Protein AF-B4QNE1-F1 (afdb_monomer)

Sequence (586 aa):
MIHVGENSWNLRIFITDLALEKTMRVRGDQHIGGIMLQLVDPENPKDWSDHALWWPARNVWLTRTKLTLDQCGVQADSLLHFTPMHKILRVQLPDLRYLDCRVDYSVKTFSAVVNLCKQLDIRYPEELSLCKPLEAEHLKRNFAQVPHQKRVPIAEPDGTTYLQPAADTNSFVPISTSFHGEGGSTGSLDKPSAPGSFFCAPLSPHNHRARSPVRSASPFPGTWKQSQLGYATYDSSSSSLGDFQENLASSPPTPCADVRALQLRPKSLVEKARLNVGWLDSSLSIMEQGIREYDTLCLRFKYFTFFDLNPKCDQVRINQLYEQAKWSVLNEELDCTEEESLMFAALQFQVNHHVDHTPQGAAVDSGIETSSQENDNEDEIDSALKELQITLEGPDYGGDSRNITRIPELSDYLRYLKPQRFTLRGYKRYYFTYRDLHLHLFKNAEESRRVAPVISINLRGCEVTPDVNLSQGKYAIRLEVSPDGGHGTNSEVWVRCENEQQYAKWMAACRLAAKGRSLADSSYESEVDSILSLLQMQRPAHGVHVNIDPRAVREAVDYLSPKIVRTLVPTRQSSGSSKHMPTFGS

InterPro domains:
  IPR001849 Pleckstrin homology domain [PF00169] (412-513)
  IPR001849 Pleckstrin homology domain [PS50003] (407-515)
  IPR001849 Pleckstrin homology domain [SM00233] (408-517)
  IPR011993 PH-like domain superfamily [G3DSA:2.30.29.30] (408-549)
  IPR014352 FERM/acyl-CoA-binding protein superfamily [G3DSA:1.20.80.10] (306-385)
  IPR019748 FERM central domain [PF00373] (310-375)
  IPR019748 FERM central domain [cd14473] (318-351)
  IPR019749 Band 4.1 domain [SM00295] (83-432)
  IPR035963 FERM superfamily, second domain [SSF47031] (300-353)
  IPR037837 Kindlin/fermitin, PH domain [cd01237] (408-536)
  IPR037843 Kindlin/fermitin [PTHR16160] (4-567)
  IPR040790 Kindlin-2, N-terminal [PF18124] (4-87)

pLDDT: mean 72.51, std 23.7, range [23.67, 98.0]

Secondary structure (DSSP, 8-state):
--------EEEEEEEGGGTEEEEEEE-TT-BHHHHHHHHS-SSS----TTEEEEEGGGTEE---TTSBHHHHT--TT-EEEEEESEEEEEEEPTTS-EEEEEEESSSBHHHHHHHHHHHTT-S-GGGEEEEPPPPHHHHHS-GGGSS-----EEEETTEEEEPPPPP-SS----GGGSS--S------------S---------------------------------------------S-S----TTSPPPPPPHHHHHHS----SHHHHHHGGGGB--TTSBTGGGT--TT-EEEEEE------S--TTT-HHHHHHHHHHHHHHHHTTSS---HHHHHHHHHHHHHHHHHHHHS-TTSSS--------TTSHHHHHHHHHHHHHHHHHS---S-S----TT-----EEEEEEE---TT-----EEEEEEEETTEEEEESSTTGGGTS--SEEEE-TT-EEEEEEEGGGTEEEEEEEEPPTTS-S--EEEEEEESSHHHHHHHHHHHHHHHTT--TTSTHHHHHHHHHHHHHHHTS--TT------TTT-TTGGGGS-HHHHHHHS-----------------

Foldseek 3Di:
DDPPPDQWAWAWEQEVVVRDIDIDIDHQQDFQLNVVVVVQDPVDDDDLVQKFKAFQQVLATPPPRGDGNVNVPHDRVTYIYTYGQWFWEWEQFLLRDTFGDGFGQRDFQLVRQVVVCLQLLAPPSVQKGKFADDAPVLLVDPPVPPPPPPQPFDDDPVDTDGRDQQQQQQDFDFPVPPPDPDDDDPDDPDDDDDDDDRDTHGDDPDPDPDDDDDDDDDDDDDDDDDDDDDDDDDDDDPPPRPDCPPPLLARDPQDDPVVVVRDAANDDPSSLVSVRSGTDDSGHGNSSNVDDHHRYIYMDRDHPDDPPDDVLRRSNVVNSNLSNVLSCQQSNSDDDDLVVLLVQLVVVVVRVVCVVPPPPPPPDDPPDDDDDPDPPPPVVVVLVVVVVVVVPPDDDDDDDPDDPPDFDKDKDWWWKDFDDPPDDDDTDIFIWIDDQLKTFTHNDPVCVVPHGGPDIARLAQWDWDFDDDPSNQWGKIWTFGDDDPNDDHTTIMMITDRHQLSSLLVSLQSVCSNVVHHCPDSCNVVSSVVSSVVVVVPDPPPDDPPPDDPVVCPPSVSSGHPVSVCVVDPPPDPPPPPDDDDDDDD

Mean predicted aligned error: 19.67 Å

Structure (mmCIF, N/CA/C/O backbone):
data_AF-B4QNE1-F1
#
_entry.id   AF-B4QNE1-F1
#
loop_
_atom_site.group_PDB
_atom_site.id
_atom_site.type_symbol
_atom_site.label_atom_id
_atom_site.label_alt_id
_atom_site.label_comp_id
_atom_site.label_asym_id
_atom_site.label_entity_id
_atom_site.label_seq_id
_atom_site.pdbx_PDB_ins_code
_atom_site.Cartn_x
_atom_site.Cartn_y
_atom_site.Cartn_z
_atom_site.occupancy
_atom_site.B_iso_or_equiv
_atom_site.auth_seq_id
_atom_site.auth_comp_id
_atom_site.auth_asym_id
_atom_site.auth_atom_id
_atom_site.pdbx_PDB_model_num
ATOM 1 N N . MET A 1 1 ? 45.102 -9.334 -44.166 1.00 38.34 1 MET A N 1
ATOM 2 C CA . MET A 1 1 ? 44.090 -8.392 -43.648 1.00 38.34 1 MET A CA 1
ATOM 3 C C . MET A 1 1 ? 42.829 -9.211 -43.425 1.00 38.34 1 MET A C 1
ATOM 5 O O . MET A 1 1 ? 42.147 -9.538 -44.384 1.00 38.34 1 MET A O 1
ATOM 9 N N . ILE A 1 2 ? 42.635 -9.721 -42.210 1.00 38.84 2 ILE A N 1
ATOM 10 C CA . ILE A 1 2 ? 41.481 -10.568 -41.885 1.00 38.84 2 ILE A CA 1
ATOM 11 C C . ILE A 1 2 ? 40.348 -9.592 -41.576 1.00 38.84 2 ILE A C 1
ATOM 13 O O . ILE A 1 2 ? 40.481 -8.798 -40.646 1.00 38.84 2 ILE A O 1
ATOM 17 N N . HIS A 1 3 ? 39.290 -9.590 -42.386 1.00 41.56 3 HIS A N 1
ATOM 18 C CA . HIS A 1 3 ? 38.054 -8.890 -42.052 1.00 41.56 3 HIS A CA 1
ATOM 19 C C . HIS A 1 3 ? 37.525 -9.492 -40.746 1.00 41.56 3 HIS A C 1
ATOM 21 O O . HIS A 1 3 ? 36.959 -10.583 -40.743 1.00 41.56 3 HIS A O 1
ATOM 27 N N . VAL A 1 4 ? 37.768 -8.808 -39.628 1.00 48.28 4 VAL A N 1
ATOM 28 C CA . VAL A 1 4 ? 37.086 -9.077 -38.363 1.00 48.28 4 VAL A CA 1
ATOM 29 C C . VAL A 1 4 ? 35.625 -8.741 -38.629 1.00 48.28 4 VAL A C 1
ATOM 31 O O . VAL A 1 4 ? 35.285 -7.575 -38.824 1.00 48.28 4 VAL A O 1
ATOM 34 N N . GLY A 1 5 ? 34.800 -9.779 -38.771 1.00 53.47 5 GLY A N 1
ATOM 35 C CA . GLY A 1 5 ? 33.364 -9.635 -38.971 1.00 53.47 5 GLY A CA 1
ATOM 36 C C . GLY A 1 5 ? 32.776 -8.729 -37.894 1.00 53.47 5 GLY A C 1
ATOM 37 O O . GLY A 1 5 ? 33.233 -8.732 -36.754 1.00 53.47 5 GLY A O 1
ATOM 38 N N . GLU A 1 6 ? 31.798 -7.913 -38.273 1.00 64.75 6 GLU A N 1
ATOM 39 C CA . GLU A 1 6 ? 31.102 -7.012 -37.359 1.00 64.75 6 GLU A CA 1
ATOM 40 C C . GLU A 1 6 ? 30.640 -7.794 -36.116 1.00 64.75 6 GLU A C 1
ATOM 42 O O . GLU A 1 6 ? 29.765 -8.651 -36.247 1.00 64.75 6 GLU A O 1
ATOM 47 N N . ASN A 1 7 ? 31.224 -7.510 -34.937 1.00 79.19 7 ASN A N 1
ATOM 48 C CA . ASN A 1 7 ? 30.908 -8.111 -33.624 1.00 79.19 7 ASN A CA 1
ATOM 49 C C . ASN A 1 7 ? 29.468 -7.781 -33.191 1.00 79.19 7 ASN A C 1
ATOM 51 O O . ASN A 1 7 ? 29.216 -7.040 -32.242 1.00 79.19 7 ASN A O 1
ATOM 55 N N . SER A 1 8 ? 28.513 -8.297 -33.945 1.00 88.69 8 SER A N 1
ATOM 56 C CA . SER A 1 8 ? 27.094 -8.024 -33.843 1.00 88.69 8 SER A CA 1
ATOM 57 C C . SER A 1 8 ? 26.333 -9.335 -33.894 1.00 88.69 8 SER A C 1
ATOM 59 O O . SER A 1 8 ? 26.725 -10.266 -34.595 1.00 88.69 8 SER A O 1
ATOM 61 N N . TRP A 1 9 ? 25.255 -9.406 -33.134 1.00 92.88 9 TRP A N 1
ATOM 62 C CA . TRP A 1 9 ? 24.451 -10.607 -32.969 1.00 92.88 9 TRP A CA 1
ATOM 63 C C . TRP A 1 9 ? 22.979 -10.223 -32.816 1.00 92.88 9 TRP A C 1
ATOM 65 O O . TRP A 1 9 ? 22.653 -9.058 -32.592 1.00 92.88 9 TRP A O 1
ATOM 75 N N . ASN A 1 10 ? 22.084 -11.190 -32.997 1.00 92.62 10 ASN A N 1
ATOM 76 C CA . ASN A 1 10 ? 20.645 -10.957 -32.947 1.00 92.62 10 ASN A CA 1
ATOM 77 C C . ASN A 1 10 ? 20.128 -11.155 -31.521 1.00 92.62 10 ASN A C 1
ATOM 79 O O . ASN A 1 10 ? 20.225 -12.254 -30.983 1.00 92.62 10 ASN A O 1
ATOM 83 N N . LEU A 1 11 ? 19.585 -10.098 -30.922 1.00 93.81 11 LEU A N 1
ATOM 84 C CA . LEU A 1 11 ? 18.930 -10.136 -29.619 1.00 93.81 11 LEU A CA 1
ATOM 85 C C . LEU A 1 11 ? 17.426 -10.318 -29.808 1.00 93.81 11 LEU A C 1
ATOM 87 O O . LEU A 1 11 ? 16.805 -9.568 -30.567 1.00 93.81 11 LEU A O 1
ATOM 91 N N . ARG A 1 12 ? 16.855 -11.291 -29.092 1.00 93.12 12 ARG A N 1
ATOM 92 C CA . ARG A 1 12 ? 15.412 -11.552 -29.060 1.00 93.12 12 ARG A CA 1
ATOM 93 C C . ARG A 1 12 ? 14.780 -10.816 -27.886 1.00 93.12 12 ARG A C 1
ATOM 95 O O . ARG A 1 12 ? 15.215 -10.970 -26.741 1.00 93.12 12 ARG A O 1
ATOM 102 N N . ILE A 1 13 ? 13.764 -10.007 -28.173 1.00 93.19 13 ILE A N 1
ATOM 103 C CA . ILE A 1 13 ? 13.037 -9.228 -27.172 1.00 93.19 13 ILE A CA 1
ATOM 104 C C . ILE A 1 13 ? 11.539 -9.460 -27.337 1.00 93.19 13 ILE A C 1
ATOM 106 O O . ILE A 1 13 ? 10.964 -9.131 -28.370 1.00 93.19 13 ILE A O 1
ATOM 110 N N . PHE A 1 14 ? 10.899 -9.982 -26.298 1.00 91.75 14 PHE A N 1
ATOM 111 C CA . PHE A 1 14 ? 9.458 -10.190 -26.244 1.00 91.75 14 PHE A CA 1
ATOM 112 C C . PHE A 1 14 ? 8.759 -8.992 -25.589 1.00 91.75 14 PHE A C 1
ATOM 114 O O . PHE A 1 14 ? 8.982 -8.693 -24.416 1.00 91.75 14 PHE A O 1
ATOM 121 N N . ILE A 1 15 ? 7.911 -8.291 -26.336 1.00 90.69 15 ILE A N 1
ATOM 122 C CA . ILE A 1 15 ? 7.117 -7.158 -25.856 1.00 90.69 15 ILE A CA 1
ATOM 123 C C . ILE A 1 15 ? 5.806 -7.699 -25.293 1.00 90.69 15 ILE A C 1
ATOM 125 O O . ILE A 1 15 ? 4.895 -8.056 -26.040 1.00 90.69 15 ILE A O 1
ATOM 129 N N . THR A 1 16 ? 5.713 -7.741 -23.964 1.00 87.56 16 THR A N 1
ATOM 130 C CA . THR A 1 16 ? 4.615 -8.428 -23.261 1.00 87.56 16 THR A CA 1
ATOM 131 C C . THR A 1 16 ? 3.227 -7.869 -23.593 1.00 87.56 16 THR A C 1
ATOM 133 O O . THR A 1 16 ? 2.344 -8.647 -23.933 1.00 87.56 16 THR A O 1
ATOM 136 N N . ASP A 1 17 ? 3.043 -6.545 -23.601 1.00 83.94 17 ASP A N 1
ATOM 137 C CA . ASP A 1 17 ? 1.739 -5.916 -23.881 1.00 83.94 17 ASP A CA 1
ATOM 138 C C . ASP A 1 17 ? 1.218 -6.150 -25.301 1.00 83.94 17 ASP A C 1
ATOM 140 O O . ASP A 1 17 ? 0.018 -6.060 -25.544 1.00 83.94 17 ASP A O 1
ATOM 144 N N . LEU A 1 18 ? 2.129 -6.345 -26.256 1.00 85.06 18 LEU A N 1
ATOM 145 C CA . LEU A 1 18 ? 1.793 -6.543 -27.667 1.00 85.06 18 LEU A CA 1
ATOM 146 C C . LEU A 1 18 ? 1.800 -8.025 -28.050 1.00 85.06 18 LEU A C 1
ATOM 148 O O . LEU A 1 18 ? 1.500 -8.345 -29.196 1.00 85.06 18 LEU A O 1
ATOM 152 N N . ALA A 1 19 ? 2.184 -8.907 -27.118 1.00 86.06 19 ALA A N 1
ATOM 153 C CA . ALA A 1 19 ? 2.456 -10.320 -27.368 1.00 86.06 19 ALA A CA 1
ATOM 154 C C . ALA A 1 19 ? 3.325 -10.543 -28.625 1.00 86.06 19 ALA A C 1
ATOM 156 O O . ALA A 1 19 ? 3.084 -11.457 -29.411 1.00 86.06 19 ALA A O 1
ATOM 157 N N . LEU A 1 20 ? 4.326 -9.676 -28.823 1.00 87.50 20 LEU A N 1
ATOM 158 C CA . LEU A 1 20 ? 5.136 -9.615 -30.040 1.00 87.50 20 LEU A CA 1
ATOM 159 C C . LEU A 1 20 ? 6.609 -9.851 -29.721 1.00 87.50 20 LEU A C 1
ATOM 161 O O . LEU A 1 20 ? 7.179 -9.179 -28.864 1.00 87.50 20 LEU A O 1
ATOM 165 N N . GLU A 1 21 ? 7.254 -10.741 -30.469 1.00 88.44 21 GLU A N 1
ATOM 166 C CA . GLU A 1 21 ? 8.705 -10.896 -30.437 1.00 88.44 21 GLU A CA 1
ATOM 167 C C . GLU A 1 21 ? 9.367 -10.028 -31.515 1.00 88.44 21 GLU A C 1
ATOM 169 O O . GLU A 1 21 ? 9.020 -10.092 -32.694 1.00 88.44 21 GLU A O 1
ATOM 174 N N . LYS A 1 22 ? 10.345 -9.218 -31.107 1.00 88.88 22 LYS A N 1
ATOM 175 C CA . LYS A 1 22 ? 11.184 -8.410 -31.991 1.00 88.88 22 LYS A CA 1
ATOM 176 C C . LYS A 1 22 ? 12.613 -8.930 -31.915 1.00 88.88 22 LYS A C 1
ATOM 178 O O . LYS A 1 22 ? 13.186 -9.055 -30.833 1.00 88.88 22 LYS A O 1
ATOM 183 N N . THR A 1 23 ? 13.200 -9.195 -33.076 1.00 91.69 23 THR A N 1
ATOM 184 C CA . THR A 1 23 ? 14.626 -9.505 -33.193 1.00 91.69 23 THR A CA 1
ATOM 185 C C . THR A 1 23 ? 15.358 -8.286 -33.731 1.00 91.69 23 THR A C 1
ATOM 187 O O . THR A 1 23 ? 14.932 -7.691 -34.720 1.00 91.69 23 THR A O 1
ATOM 190 N N . MET A 1 24 ? 16.462 -7.906 -33.092 1.00 90.94 24 MET A N 1
ATOM 191 C CA . MET A 1 24 ? 17.287 -6.783 -33.537 1.00 90.94 24 MET A CA 1
ATOM 192 C C . MET A 1 24 ? 18.771 -7.105 -33.477 1.00 90.94 24 MET A C 1
ATOM 194 O O . MET A 1 24 ? 19.234 -7.841 -32.607 1.00 90.94 24 MET A O 1
ATOM 198 N N . ARG A 1 25 ? 19.525 -6.530 -34.414 1.00 93.06 25 ARG A N 1
ATOM 199 C CA . ARG A 1 25 ? 20.971 -6.710 -34.500 1.00 93.06 25 ARG A CA 1
ATOM 200 C C . ARG A 1 25 ? 21.672 -5.726 -33.568 1.00 93.06 25 ARG A C 1
ATOM 202 O O . ARG A 1 25 ? 21.652 -4.519 -33.800 1.00 93.06 25 ARG A O 1
ATOM 209 N N . VAL A 1 26 ? 22.309 -6.250 -32.529 1.00 94.12 26 VAL A N 1
ATOM 210 C CA . VAL A 1 26 ? 22.956 -5.478 -31.461 1.00 94.12 26 VAL A CA 1
ATOM 211 C C . VAL A 1 26 ? 24.454 -5.764 -31.400 1.00 94.12 26 VAL A C 1
ATOM 213 O O . VAL A 1 26 ? 24.950 -6.685 -32.045 1.00 94.12 26 VAL A O 1
ATOM 216 N N . ARG A 1 27 ? 25.188 -4.967 -30.620 1.00 93.25 27 ARG A N 1
ATOM 217 C CA . ARG A 1 27 ? 26.596 -5.194 -30.261 1.00 93.25 27 ARG A CA 1
ATOM 218 C C . ARG A 1 27 ? 26.737 -5.158 -28.740 1.00 93.25 27 ARG A C 1
ATOM 220 O O . ARG A 1 27 ? 25.973 -4.456 -28.083 1.00 93.25 27 ARG A O 1
ATOM 227 N N . GLY A 1 28 ? 27.723 -5.868 -28.194 1.00 91.00 28 GLY A N 1
ATOM 228 C CA . GLY A 1 28 ? 27.952 -5.958 -26.743 1.00 91.00 28 GLY A CA 1
ATOM 229 C C . GLY A 1 28 ? 28.223 -4.614 -26.045 1.00 91.00 28 GLY A C 1
ATOM 230 O O . GLY A 1 28 ? 27.884 -4.435 -24.874 1.00 91.00 28 GLY A O 1
ATOM 231 N N . ASP A 1 29 ? 28.743 -3.634 -26.791 1.00 93.31 29 ASP A N 1
ATOM 232 C CA . ASP A 1 29 ? 29.029 -2.268 -26.339 1.00 93.31 29 ASP A CA 1
ATOM 233 C C . ASP A 1 29 ? 27.799 -1.344 -26.310 1.00 93.31 29 ASP A C 1
ATOM 235 O O . ASP A 1 29 ? 27.888 -0.225 -25.805 1.00 93.31 29 ASP A O 1
ATOM 239 N N . GLN A 1 30 ? 26.640 -1.782 -26.816 1.00 94.00 30 GLN A N 1
ATOM 240 C CA . GLN A 1 30 ? 25.419 -0.976 -26.780 1.00 94.00 30 GLN A CA 1
ATOM 241 C C . GLN A 1 30 ? 24.822 -0.928 -25.372 1.00 94.00 30 GLN A C 1
ATOM 243 O O . GLN A 1 30 ? 24.751 -1.935 -24.665 1.00 94.00 30 GLN A O 1
ATOM 248 N N . HIS A 1 31 ? 24.362 0.259 -24.976 1.00 95.38 31 HIS A N 1
ATOM 249 C CA . HIS A 1 31 ? 23.716 0.487 -23.686 1.00 95.38 31 HIS A CA 1
ATOM 250 C C . HIS A 1 31 ? 22.256 0.025 -23.685 1.00 95.38 31 HIS A C 1
ATOM 252 O O . HIS A 1 31 ? 21.549 0.206 -24.677 1.00 95.38 31 HIS A O 1
ATOM 258 N N . ILE A 1 32 ? 21.773 -0.461 -22.538 1.00 94.81 32 ILE A N 1
ATOM 259 C CA . ILE A 1 32 ? 20.381 -0.898 -22.347 1.00 94.81 32 ILE A CA 1
ATOM 260 C C . ILE A 1 32 ? 19.369 0.180 -22.768 1.00 94.81 32 ILE A C 1
ATOM 262 O O . ILE A 1 32 ? 18.415 -0.113 -23.483 1.00 94.81 32 ILE A O 1
ATOM 266 N N . GLY A 1 33 ? 19.600 1.443 -22.397 1.00 92.94 33 GLY A N 1
ATOM 267 C CA . GLY A 1 33 ? 18.720 2.547 -22.792 1.00 92.94 33 GLY A CA 1
ATOM 268 C C . GLY A 1 33 ? 18.689 2.781 -24.307 1.00 92.94 33 GLY A C 1
ATOM 269 O O . GLY A 1 33 ? 17.644 3.118 -24.852 1.00 92.94 33 GLY A O 1
ATOM 270 N N . GLY A 1 34 ? 19.806 2.544 -25.002 1.00 92.38 34 GLY A N 1
ATOM 271 C CA . GLY A 1 34 ? 19.863 2.618 -26.464 1.00 92.38 34 GLY A CA 1
ATOM 272 C C . GLY A 1 34 ? 19.047 1.511 -27.132 1.00 92.38 34 GLY A C 1
ATOM 273 O O . GLY A 1 34 ? 18.336 1.777 -28.097 1.00 92.38 34 GLY A O 1
ATOM 274 N N . ILE A 1 35 ? 19.086 0.297 -26.572 1.00 92.25 35 ILE A N 1
ATOM 275 C CA . ILE A 1 35 ? 18.245 -0.823 -27.016 1.00 92.25 35 ILE A CA 1
ATOM 276 C C . ILE A 1 35 ? 16.762 -0.491 -26.828 1.00 92.25 35 ILE A C 1
ATOM 278 O O . ILE A 1 35 ? 15.975 -0.666 -27.754 1.00 92.25 35 ILE A O 1
ATOM 282 N N . MET A 1 36 ? 16.382 0.061 -25.670 1.00 91.88 36 MET A N 1
ATOM 283 C CA . MET A 1 36 ? 14.999 0.477 -25.408 1.00 91.88 36 MET A CA 1
ATOM 284 C C . MET A 1 36 ? 14.505 1.519 -26.422 1.00 91.88 36 MET A C 1
ATOM 286 O O . MET A 1 36 ? 13.394 1.393 -26.921 1.00 91.88 36 MET A O 1
ATOM 290 N N . LEU A 1 37 ? 15.333 2.499 -26.799 1.00 89.12 37 LEU A N 1
ATOM 291 C CA . LEU A 1 37 ? 14.967 3.499 -27.811 1.00 89.12 37 LEU A CA 1
ATOM 292 C C . LEU A 1 37 ? 14.748 2.895 -29.208 1.00 89.12 37 LEU A C 1
ATOM 294 O O . LEU A 1 37 ? 13.884 3.367 -29.936 1.00 89.12 37 LEU A O 1
ATOM 298 N N . GLN A 1 38 ? 15.490 1.847 -29.579 1.00 88.75 38 GLN A N 1
ATOM 299 C CA . GLN A 1 38 ? 15.305 1.134 -30.854 1.00 88.75 38 GLN A CA 1
ATOM 300 C C . GLN A 1 38 ? 14.066 0.216 -30.859 1.00 88.75 38 GLN A C 1
ATOM 302 O O . GLN A 1 38 ? 13.602 -0.227 -31.918 1.00 88.75 38 GLN A O 1
ATOM 307 N N . LEU A 1 39 ? 13.540 -0.135 -29.682 1.00 86.38 39 LEU A N 1
ATOM 308 C CA . LEU A 1 39 ? 12.297 -0.898 -29.570 1.00 86.38 39 LEU A CA 1
ATOM 309 C C . LEU A 1 39 ? 11.078 -0.034 -29.888 1.00 86.38 39 LEU A C 1
ATOM 311 O O . LEU A 1 39 ? 10.159 -0.545 -30.529 1.00 86.38 39 LEU A O 1
ATOM 315 N N . VAL A 1 40 ? 11.104 1.239 -29.485 1.00 81.56 40 VAL A N 1
ATOM 316 C CA . VAL A 1 40 ? 10.022 2.202 -29.711 1.00 81.56 40 VAL A CA 1
ATOM 317 C C . VAL A 1 40 ? 9.829 2.429 -31.209 1.00 81.56 40 VAL A C 1
ATOM 319 O O . VAL A 1 40 ? 10.760 2.801 -31.920 1.00 81.56 40 VAL A O 1
ATOM 322 N N . ASP A 1 41 ? 8.611 2.181 -31.682 1.00 73.50 41 ASP A N 1
ATOM 323 C CA . ASP A 1 41 ? 8.220 2.426 -33.065 1.00 73.50 41 ASP A CA 1
ATOM 324 C C . ASP A 1 41 ? 7.919 3.924 -33.271 1.00 73.50 41 ASP A C 1
ATOM 326 O O . ASP A 1 41 ? 7.031 4.454 -32.594 1.00 73.50 41 ASP A O 1
ATOM 330 N N . PRO A 1 42 ? 8.641 4.633 -34.160 1.00 68.00 42 PRO A N 1
ATOM 331 C CA . PRO A 1 42 ? 8.348 6.030 -34.462 1.00 68.00 42 PRO A CA 1
ATOM 332 C C . PRO A 1 42 ? 7.014 6.225 -35.201 1.00 68.00 42 PRO A C 1
ATOM 334 O O . PRO A 1 42 ? 6.479 7.331 -35.165 1.00 68.00 42 PRO A O 1
ATOM 337 N N . GLU A 1 43 ? 6.474 5.194 -35.860 1.00 65.31 43 GLU A N 1
ATOM 338 C CA . GLU A 1 43 ? 5.241 5.297 -36.652 1.00 65.31 43 GLU A CA 1
ATOM 339 C C . GLU A 1 43 ? 3.968 5.137 -35.805 1.00 65.31 43 GLU A C 1
ATOM 341 O O . GLU A 1 43 ? 2.921 5.673 -36.167 1.00 65.31 43 GLU A O 1
ATOM 346 N N . ASN A 1 44 ? 4.054 4.474 -34.644 1.00 70.06 44 ASN A N 1
ATOM 347 C CA . ASN A 1 44 ? 2.938 4.310 -33.711 1.00 70.06 44 ASN A CA 1
ATOM 348 C C . ASN A 1 44 ? 3.337 4.722 -32.278 1.00 70.06 44 ASN A C 1
ATOM 350 O O . ASN A 1 44 ? 3.796 3.883 -31.491 1.00 70.06 44 ASN A O 1
ATOM 354 N N . PRO A 1 45 ? 3.179 6.008 -31.910 1.00 72.69 45 PRO A N 1
ATOM 355 C CA . PRO A 1 45 ? 3.622 6.515 -30.618 1.00 72.69 45 PRO A CA 1
ATOM 356 C C . PRO A 1 45 ? 2.761 5.952 -29.478 1.00 72.69 45 PRO A C 1
ATOM 358 O O . PRO A 1 45 ? 1.635 6.388 -29.244 1.00 72.69 45 PRO A O 1
ATOM 361 N N . LYS A 1 46 ? 3.323 4.992 -28.738 1.00 79.75 46 LYS A N 1
ATOM 362 C CA . LYS A 1 46 ? 2.811 4.496 -27.451 1.00 79.75 46 LYS A CA 1
ATOM 363 C C . LYS A 1 46 ? 3.659 5.068 -26.310 1.00 79.75 46 LYS A C 1
ATOM 365 O O . LYS A 1 46 ? 4.853 5.307 -26.485 1.00 79.75 46 LYS A O 1
ATOM 370 N N . ASP A 1 47 ? 3.056 5.281 -25.141 1.00 83.44 47 ASP A N 1
ATOM 371 C CA . ASP A 1 47 ? 3.810 5.603 -23.927 1.00 83.44 47 ASP A CA 1
ATOM 372 C C . ASP A 1 47 ? 4.548 4.352 -23.419 1.00 83.44 47 ASP A C 1
ATOM 374 O O . ASP A 1 47 ? 3.927 3.345 -23.078 1.00 83.44 47 ASP A O 1
ATOM 378 N N . TRP A 1 48 ? 5.880 4.429 -23.400 1.00 86.81 48 TRP A N 1
ATOM 379 C CA . TRP A 1 48 ? 6.791 3.376 -22.936 1.00 86.81 48 TRP A CA 1
ATOM 380 C C . TRP A 1 48 ? 7.526 3.770 -21.646 1.00 86.81 48 TRP A C 1
ATOM 382 O O . TRP A 1 48 ? 8.506 3.126 -21.270 1.00 86.81 48 TRP A O 1
ATOM 392 N N . SER A 1 49 ? 7.106 4.854 -20.983 1.00 88.75 49 SER A N 1
ATOM 393 C CA . SER A 1 49 ? 7.777 5.389 -19.788 1.00 88.75 49 SER A CA 1
ATOM 394 C C . SER A 1 49 ? 7.764 4.429 -18.593 1.00 88.75 49 SER A C 1
ATOM 396 O O . SER A 1 49 ? 8.664 4.483 -17.755 1.00 88.75 49 SER A O 1
ATOM 398 N N . ASP A 1 50 ? 6.783 3.528 -18.547 1.00 92.06 50 ASP A N 1
ATOM 399 C CA . ASP A 1 50 ? 6.626 2.503 -17.515 1.00 92.06 50 ASP A CA 1
ATOM 400 C C . ASP A 1 50 ? 7.282 1.162 -17.894 1.00 92.06 50 ASP A C 1
ATOM 402 O O . ASP A 1 50 ? 7.151 0.184 -17.168 1.00 92.06 50 ASP A O 1
ATOM 406 N N . HIS A 1 51 ? 7.997 1.064 -19.019 1.00 92.62 51 HIS A N 1
ATOM 407 C CA . HIS A 1 51 ? 8.570 -0.206 -19.477 1.00 92.62 51 HIS A CA 1
ATOM 408 C C . HIS A 1 51 ? 10.051 -0.331 -19.153 1.00 92.62 51 HIS A C 1
ATOM 410 O O . HIS A 1 51 ? 10.843 0.596 -19.324 1.00 92.62 51 HIS A O 1
ATOM 416 N N . ALA A 1 52 ? 10.451 -1.539 -18.769 1.00 95.00 52 ALA A N 1
ATOM 417 C CA . ALA A 1 52 ? 11.849 -1.906 -18.606 1.00 95.00 52 ALA A CA 1
ATOM 418 C C . ALA A 1 52 ? 12.123 -3.308 -19.160 1.00 95.00 52 ALA A C 1
ATOM 420 O O . ALA A 1 52 ? 11.209 -4.078 -19.469 1.00 95.00 52 ALA A O 1
ATOM 421 N N . LEU A 1 53 ? 13.410 -3.629 -19.312 1.00 95.31 53 LEU A N 1
ATOM 422 C CA . LEU A 1 53 ? 13.848 -4.960 -19.714 1.00 95.31 53 LEU A CA 1
ATOM 423 C C . LEU A 1 53 ? 13.948 -5.875 -18.489 1.00 95.31 53 LEU A C 1
ATOM 425 O O . LEU A 1 53 ? 14.677 -5.597 -17.536 1.00 95.31 53 LEU A O 1
ATOM 429 N N . TRP A 1 54 ? 13.245 -6.995 -18.551 1.00 94.38 54 TRP A N 1
ATOM 430 C CA . TRP A 1 54 ? 13.330 -8.115 -17.628 1.00 94.38 54 TRP A CA 1
ATOM 431 C C . TRP A 1 54 ? 14.087 -9.261 -18.298 1.00 94.38 54 TRP A C 1
ATOM 433 O O . TRP A 1 54 ? 13.868 -9.539 -19.477 1.00 94.38 54 TRP A O 1
ATOM 443 N N . TRP A 1 55 ? 14.967 -9.941 -17.564 1.00 92.69 55 TRP A N 1
ATOM 444 C CA . TRP A 1 55 ? 15.660 -11.128 -18.056 1.00 92.69 55 TRP A CA 1
ATOM 445 C C . TRP A 1 55 ? 15.134 -12.388 -17.348 1.00 92.69 55 TRP A C 1
ATOM 447 O O . TRP A 1 55 ? 15.617 -12.721 -16.264 1.00 92.69 55 TRP A O 1
ATOM 457 N N . PRO A 1 56 ? 14.194 -13.136 -17.962 1.00 87.81 56 PRO A N 1
ATOM 458 C CA . PRO A 1 56 ? 13.595 -14.338 -17.380 1.00 87.81 56 PRO A CA 1
ATOM 459 C C . PRO A 1 56 ? 14.603 -15.398 -16.939 1.00 87.81 56 PRO A C 1
ATOM 461 O O . PRO A 1 56 ? 14.491 -15.928 -15.837 1.00 87.81 56 PRO A O 1
ATOM 464 N N . ALA A 1 57 ? 15.605 -15.692 -17.775 1.00 83.44 57 ALA A N 1
ATOM 465 C CA . ALA A 1 57 ? 16.556 -16.772 -17.511 1.00 83.44 57 ALA A CA 1
ATOM 466 C C . ALA A 1 57 ? 17.466 -16.495 -16.305 1.00 83.44 57 ALA A C 1
ATOM 468 O O . ALA A 1 57 ? 17.915 -17.435 -15.658 1.00 83.44 57 ALA A O 1
ATOM 469 N N . ARG A 1 58 ? 17.730 -15.218 -16.000 1.00 85.25 58 ARG A N 1
ATOM 470 C CA . ARG A 1 58 ? 18.486 -14.798 -14.809 1.00 85.25 58 ARG A CA 1
ATOM 471 C C . ARG A 1 58 ? 17.606 -14.268 -13.683 1.00 85.25 58 ARG A C 1
ATOM 473 O O . ARG A 1 58 ? 18.139 -13.949 -12.626 1.00 85.25 58 ARG A O 1
ATOM 480 N N . ASN A 1 59 ? 16.297 -14.177 -13.917 1.00 86.56 59 ASN A N 1
ATOM 481 C CA . ASN A 1 59 ? 15.309 -13.651 -12.987 1.00 86.56 59 ASN A CA 1
ATOM 482 C C . ASN A 1 59 ? 15.764 -12.304 -12.389 1.00 86.56 59 ASN A C 1
ATOM 484 O O . ASN A 1 59 ? 15.893 -12.190 -11.177 1.00 86.56 59 ASN A O 1
ATOM 488 N N . VAL A 1 60 ? 16.081 -11.324 -13.249 1.00 90.19 60 VAL A N 1
ATOM 489 C CA . VAL A 1 60 ? 16.601 -10.001 -12.853 1.00 90.19 60 VAL A CA 1
ATOM 490 C C . VAL A 1 60 ? 16.105 -8.886 -13.776 1.00 90.19 60 VAL A C 1
ATOM 492 O O . VAL A 1 60 ? 15.960 -9.076 -14.988 1.00 90.19 60 VAL A O 1
ATOM 495 N N . TRP A 1 61 ? 15.898 -7.695 -13.214 1.00 94.06 61 TRP A N 1
ATOM 496 C CA . TRP A 1 61 ? 15.605 -6.481 -13.978 1.00 94.06 61 TRP A CA 1
ATOM 497 C C . TRP A 1 61 ? 16.877 -5.801 -14.497 1.00 94.06 61 TRP A C 1
ATOM 499 O O . TRP A 1 61 ? 17.848 -5.594 -13.768 1.00 94.06 61 TRP A O 1
ATOM 509 N N . LEU A 1 62 ? 16.844 -5.350 -15.750 1.00 94.50 62 LEU A N 1
ATOM 510 C CA . LEU A 1 62 ? 17.897 -4.553 -16.380 1.00 94.50 62 LEU A CA 1
ATOM 511 C C . LEU A 1 62 ? 17.541 -3.057 -16.328 1.00 94.50 62 LEU A C 1
ATOM 513 O O . LEU A 1 62 ? 17.452 -2.380 -17.347 1.00 94.50 62 LEU A O 1
ATOM 517 N N . THR A 1 63 ? 17.333 -2.519 -15.124 1.00 88.12 63 THR A N 1
ATOM 518 C CA . THR A 1 63 ? 16.886 -1.123 -14.915 1.00 88.12 63 THR A CA 1
ATOM 519 C C . THR A 1 63 ? 17.987 -0.077 -15.114 1.00 88.12 63 THR A C 1
ATOM 521 O O . THR A 1 63 ? 17.717 1.111 -15.300 1.00 88.12 63 THR A O 1
ATOM 524 N N . ARG A 1 64 ? 19.261 -0.485 -15.093 1.00 91.44 64 ARG A N 1
ATOM 525 C CA . ARG A 1 64 ? 20.401 0.429 -15.253 1.00 91.44 64 ARG A CA 1
ATOM 526 C C . ARG A 1 64 ? 20.653 0.734 -16.731 1.00 91.44 64 ARG A C 1
ATOM 528 O O . ARG A 1 64 ? 21.538 0.152 -17.349 1.00 91.44 64 ARG A O 1
ATOM 535 N N . THR A 1 65 ? 19.929 1.716 -17.262 1.00 92.62 65 THR A N 1
ATOM 536 C CA . THR A 1 65 ? 19.943 2.119 -18.685 1.00 92.62 65 THR A CA 1
ATOM 537 C C . THR A 1 65 ? 21.321 2.477 -19.255 1.00 92.62 65 THR A C 1
ATOM 539 O O . THR A 1 65 ? 21.524 2.381 -20.463 1.00 92.62 65 THR A O 1
ATOM 542 N N . LYS A 1 66 ? 22.278 2.870 -18.405 1.00 93.81 66 LYS A N 1
ATOM 543 C CA . LYS A 1 66 ? 23.652 3.224 -18.802 1.00 93.81 66 LYS A CA 1
ATOM 544 C C . LYS A 1 66 ? 24.595 2.024 -18.932 1.00 93.81 66 LYS A C 1
ATOM 546 O O . LYS A 1 66 ? 25.687 2.193 -19.464 1.00 93.81 66 LYS A O 1
ATOM 551 N N . LEU A 1 67 ? 24.230 0.845 -18.429 1.00 95.06 67 LEU A N 1
ATOM 552 C CA . LEU A 1 67 ? 25.082 -0.338 -18.566 1.00 95.06 67 LEU A CA 1
ATOM 553 C C . LEU A 1 67 ? 25.029 -0.873 -19.995 1.00 95.06 67 LEU A C 1
ATOM 555 O O . LEU A 1 67 ? 24.003 -0.748 -20.665 1.00 95.06 67 LEU A O 1
ATOM 559 N N . THR A 1 68 ? 26.141 -1.437 -20.462 1.00 95.62 68 THR A N 1
ATOM 560 C CA . THR A 1 68 ? 26.193 -2.133 -21.753 1.00 95.62 68 THR A CA 1
ATOM 561 C C . THR A 1 68 ? 25.667 -3.562 -21.638 1.00 95.62 68 THR A C 1
ATOM 563 O O . THR A 1 68 ? 25.650 -4.137 -20.546 1.00 95.62 68 THR A O 1
ATOM 566 N N . LEU A 1 69 ? 25.266 -4.157 -22.764 1.00 94.31 69 LEU A N 1
ATOM 567 C CA . LEU A 1 69 ? 24.866 -5.568 -22.819 1.00 94.31 69 LEU A CA 1
ATOM 568 C C . LEU A 1 69 ? 25.963 -6.487 -22.251 1.00 94.31 69 LEU A C 1
ATOM 570 O O . LEU A 1 69 ? 25.654 -7.352 -21.431 1.00 94.31 69 LEU A O 1
ATOM 574 N N . ASP A 1 70 ? 27.235 -6.219 -22.571 1.00 93.12 70 ASP A N 1
ATOM 575 C CA . ASP A 1 70 ? 28.383 -6.963 -22.031 1.00 93.12 70 ASP A CA 1
ATOM 576 C C . ASP A 1 70 ? 28.535 -6.799 -20.510 1.00 93.12 70 ASP A C 1
ATOM 578 O O . ASP A 1 70 ? 28.804 -7.770 -19.803 1.00 93.12 70 ASP A O 1
ATOM 582 N N . GLN A 1 71 ? 28.322 -5.592 -19.971 1.00 93.88 71 GLN A N 1
ATOM 583 C CA . GLN A 1 71 ? 28.378 -5.342 -18.522 1.00 93.88 71 GLN A CA 1
ATOM 584 C C . GLN A 1 71 ? 27.240 -6.034 -17.765 1.00 93.88 71 GLN A C 1
ATOM 586 O O . GLN A 1 71 ? 27.420 -6.448 -16.620 1.00 93.88 71 GLN A O 1
ATOM 591 N N . CYS A 1 72 ? 26.071 -6.159 -18.396 1.00 92.56 72 CYS A N 1
ATOM 592 C CA . CYS A 1 72 ? 24.946 -6.939 -17.885 1.00 92.56 72 CYS A CA 1
ATOM 593 C C . CYS A 1 72 ? 25.132 -8.453 -18.097 1.00 92.56 72 CYS A C 1
ATOM 595 O O . CYS A 1 72 ? 24.420 -9.246 -17.481 1.00 92.56 72 CYS A O 1
ATOM 597 N N . GLY A 1 73 ? 26.086 -8.857 -18.942 1.00 92.69 73 GLY A N 1
ATOM 598 C CA . GLY A 1 73 ? 26.364 -10.245 -19.297 1.00 92.69 73 GLY A CA 1
ATOM 599 C C . GLY A 1 73 ? 25.357 -10.862 -20.270 1.00 92.69 73 GLY A C 1
ATOM 600 O O . GLY A 1 73 ? 25.277 -12.089 -20.314 1.00 92.69 73 GLY A O 1
ATOM 601 N N . VAL A 1 74 ? 24.586 -10.046 -21.001 1.00 93.44 74 VAL A N 1
ATOM 602 C CA . VAL A 1 74 ? 23.596 -10.488 -22.002 1.00 93.44 74 VAL A CA 1
ATOM 603 C C . VAL A 1 74 ? 24.321 -10.995 -23.249 1.00 93.44 74 VAL A C 1
ATOM 605 O O . VAL A 1 74 ? 25.229 -10.334 -23.749 1.00 93.44 74 VAL A O 1
ATOM 608 N N . GLN A 1 75 ? 23.915 -12.160 -23.755 1.00 90.88 75 GLN A N 1
ATOM 609 C CA . GLN A 1 75 ? 24.531 -12.833 -24.905 1.00 90.88 75 GLN A CA 1
ATOM 610 C C . GLN A 1 75 ? 23.488 -13.151 -25.991 1.00 90.88 75 GLN A C 1
ATOM 612 O O . GLN A 1 75 ? 22.298 -12.897 -25.816 1.00 90.88 75 GLN A O 1
ATOM 617 N N . ALA A 1 76 ? 23.929 -13.711 -27.122 1.00 88.69 76 ALA A N 1
ATOM 618 C CA . ALA A 1 76 ? 23.083 -13.968 -28.294 1.00 88.69 76 ALA A CA 1
ATOM 619 C C . ALA A 1 76 ? 21.947 -14.980 -28.080 1.00 88.69 76 ALA A C 1
ATOM 621 O O . ALA A 1 76 ? 20.952 -14.955 -28.797 1.00 88.69 76 ALA A O 1
ATOM 622 N N . ASP A 1 77 ? 22.077 -15.856 -27.092 1.00 87.06 77 ASP A N 1
ATOM 623 C CA . ASP A 1 77 ? 21.059 -16.830 -26.696 1.00 87.06 77 ASP A CA 1
ATOM 624 C C . ASP A 1 77 ? 19.987 -16.238 -25.763 1.00 87.06 77 ASP A C 1
ATOM 626 O O . ASP A 1 77 ? 18.964 -16.873 -25.495 1.00 87.06 77 ASP A O 1
ATOM 630 N N . SER A 1 78 ? 20.202 -15.018 -25.266 1.00 90.12 78 SER A N 1
ATOM 631 C CA . SER A 1 78 ? 19.363 -14.405 -24.245 1.00 90.12 78 SER A CA 1
ATOM 632 C C . SER A 1 78 ? 18.035 -13.921 -24.830 1.00 90.12 78 SER A C 1
ATOM 634 O O . SER A 1 78 ? 18.002 -13.162 -25.797 1.00 90.12 78 SER A O 1
ATOM 636 N N . LEU A 1 79 ? 16.934 -14.325 -24.195 1.00 90.62 79 LEU A N 1
ATOM 637 C CA . LEU A 1 79 ? 15.602 -13.771 -24.421 1.00 90.62 79 LEU A CA 1
ATOM 638 C C . LEU A 1 79 ? 15.299 -12.748 -23.324 1.00 90.62 79 LEU A C 1
ATOM 640 O O . LEU A 1 79 ? 15.326 -13.085 -22.137 1.00 90.62 79 LEU A O 1
ATOM 644 N N . LEU A 1 80 ? 15.023 -11.506 -23.717 1.00 93.75 80 LEU A N 1
ATOM 645 C CA . LEU A 1 80 ? 14.615 -10.439 -22.801 1.00 93.75 80 LEU A CA 1
ATOM 646 C C . LEU A 1 80 ? 13.133 -10.129 -22.975 1.00 93.75 80 LEU A C 1
ATOM 648 O O . LEU A 1 80 ? 12.595 -10.228 -24.071 1.00 93.75 80 LEU A O 1
ATOM 65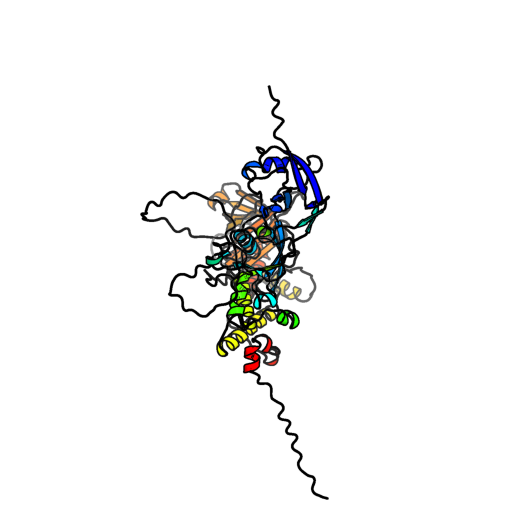2 N N . HIS A 1 81 ? 12.467 -9.723 -21.901 1.00 93.00 81 HIS A N 1
ATOM 653 C CA . HIS A 1 81 ? 11.087 -9.256 -21.943 1.00 93.00 81 HIS A CA 1
ATOM 654 C C . HIS A 1 81 ? 11.062 -7.742 -21.772 1.00 93.00 81 HIS A C 1
ATOM 656 O O . HIS A 1 81 ? 11.619 -7.223 -20.810 1.00 93.00 81 HIS A O 1
ATOM 662 N N . PHE A 1 82 ? 10.388 -7.034 -22.669 1.00 93.62 82 PHE A N 1
ATOM 663 C CA . PHE A 1 82 ? 10.067 -5.625 -22.499 1.00 93.62 82 PHE A CA 1
ATOM 664 C C . PHE A 1 82 ? 8.656 -5.518 -21.916 1.00 93.62 82 PHE A C 1
ATOM 666 O O . PHE A 1 82 ? 7.668 -5.869 -22.570 1.00 93.62 82 PHE A O 1
ATOM 673 N N . THR A 1 83 ? 8.567 -5.135 -20.642 1.00 92.62 83 THR A N 1
ATOM 674 C CA . THR A 1 83 ? 7.331 -5.251 -19.857 1.00 92.62 83 THR A CA 1
ATOM 675 C C . THR A 1 83 ? 7.128 -4.063 -18.915 1.00 92.62 83 THR A C 1
ATOM 677 O O . THR A 1 83 ? 8.127 -3.499 -18.456 1.00 92.62 83 THR A O 1
ATOM 680 N N . PRO A 1 84 ? 5.868 -3.683 -18.613 1.00 93.62 84 PRO A N 1
ATOM 681 C CA . PRO A 1 84 ? 5.570 -2.660 -17.621 1.00 93.62 84 PRO A CA 1
ATOM 682 C C . PRO A 1 84 ? 6.153 -3.013 -16.252 1.00 93.62 84 PRO A C 1
ATOM 684 O O . PRO A 1 84 ? 6.026 -4.157 -15.798 1.00 93.62 84 PRO A O 1
ATOM 687 N N . MET A 1 85 ? 6.769 -2.032 -15.598 1.00 95.31 85 MET A N 1
ATOM 688 C CA . MET A 1 85 ? 7.268 -2.123 -14.230 1.00 95.31 85 MET A CA 1
ATOM 689 C C . MET A 1 85 ? 6.104 -2.091 -13.245 1.00 95.31 85 MET A C 1
ATOM 691 O O . MET A 1 85 ? 6.078 -2.907 -12.324 1.00 95.31 85 MET A O 1
ATOM 695 N N . HIS A 1 86 ? 5.119 -1.210 -13.454 1.00 95.50 86 HIS A N 1
ATOM 696 C CA . HIS A 1 86 ? 3.916 -1.207 -12.632 1.00 95.50 86 HIS A CA 1
ATOM 697 C C . HIS A 1 86 ? 2.912 -2.253 -13.113 1.00 95.50 86 HIS A C 1
ATOM 699 O O . HIS A 1 86 ? 2.466 -2.227 -14.259 1.00 95.50 86 HIS A O 1
ATOM 705 N N . LYS A 1 87 ? 2.518 -3.150 -12.211 1.00 94.44 87 LYS A N 1
ATOM 706 C CA . LYS A 1 87 ? 1.546 -4.221 -12.467 1.00 94.44 87 LYS A CA 1
ATOM 707 C C . LYS A 1 87 ? 0.520 -4.281 -11.347 1.00 94.44 87 LYS A C 1
ATOM 709 O O . LYS A 1 87 ? 0.762 -3.761 -10.253 1.00 94.44 87 LYS A O 1
ATOM 714 N N . ILE A 1 88 ? -0.618 -4.915 -11.607 1.00 95.06 88 ILE A N 1
ATOM 715 C CA . ILE A 1 88 ? -1.635 -5.118 -10.574 1.00 95.06 88 ILE A CA 1
ATOM 716 C C . ILE A 1 88 ? -1.172 -6.206 -9.600 1.00 95.06 88 ILE A C 1
ATOM 718 O O . ILE A 1 88 ? -0.778 -7.300 -10.000 1.00 95.06 88 ILE A O 1
ATOM 722 N N . LEU A 1 89 ? -1.193 -5.893 -8.309 1.00 95.81 89 LEU A N 1
ATOM 723 C CA . LEU A 1 89 ? -0.960 -6.807 -7.200 1.00 95.81 89 LEU A CA 1
ATOM 724 C C . LEU A 1 89 ? -2.223 -6.850 -6.345 1.00 95.81 89 LEU A C 1
ATOM 726 O O . LEU A 1 89 ? -2.675 -5.807 -5.874 1.00 95.81 89 LEU A O 1
ATOM 730 N N . ARG A 1 90 ? -2.754 -8.044 -6.082 1.00 96.81 90 ARG A N 1
ATOM 731 C CA . ARG A 1 90 ? -3.852 -8.192 -5.131 1.00 96.81 90 ARG A CA 1
ATOM 732 C C . ARG A 1 90 ? -3.291 -8.194 -3.713 1.00 96.81 90 ARG A C 1
ATOM 734 O O . ARG A 1 90 ? -2.608 -9.130 -3.304 1.00 96.81 90 ARG A O 1
ATOM 741 N N . VAL A 1 91 ? -3.566 -7.144 -2.954 1.00 96.69 91 VAL A N 1
ATOM 742 C CA . VAL A 1 91 ? -3.088 -6.974 -1.584 1.00 96.69 91 VAL A CA 1
ATOM 743 C C . VAL A 1 91 ? -4.201 -7.328 -0.610 1.00 96.69 91 VAL A C 1
ATOM 745 O O . VAL A 1 91 ? -5.236 -6.671 -0.582 1.00 96.69 91 VAL A O 1
ATOM 748 N N . GLN A 1 92 ? -3.979 -8.344 0.221 1.00 95.31 92 GLN A N 1
ATOM 749 C CA . GLN A 1 92 ? -4.816 -8.590 1.388 1.00 95.31 92 GLN A CA 1
ATOM 750 C C . GLN A 1 92 ? -4.340 -7.717 2.552 1.00 95.31 92 GLN A C 1
ATOM 752 O O . GLN A 1 92 ? -3.216 -7.878 3.037 1.00 95.31 92 GLN A O 1
ATOM 757 N N . LEU A 1 93 ? -5.196 -6.821 3.027 1.00 95.56 93 LEU A N 1
ATOM 758 C CA . LEU A 1 93 ? -4.934 -5.979 4.188 1.00 95.56 93 LEU A CA 1
ATOM 759 C C . LEU A 1 93 ? -5.039 -6.771 5.506 1.00 95.56 93 LEU A C 1
ATOM 761 O O . LEU A 1 93 ? -5.557 -7.897 5.523 1.00 95.56 93 LEU A O 1
ATOM 765 N N . PRO A 1 94 ? -4.501 -6.239 6.618 1.00 94.94 94 PRO A N 1
ATOM 766 C CA . PRO A 1 94 ? -4.655 -6.832 7.949 1.00 94.94 94 PRO A CA 1
ATOM 767 C C . PRO A 1 94 ? -6.099 -7.102 8.386 1.00 94.94 94 PRO A C 1
ATOM 769 O O . PRO A 1 94 ? -6.345 -8.080 9.085 1.00 94.94 94 PRO A O 1
ATOM 772 N N . ASP A 1 95 ? -7.044 -6.292 7.921 1.00 92.06 95 ASP A N 1
ATOM 773 C CA . ASP A 1 95 ? -8.487 -6.446 8.146 1.00 92.06 95 ASP A CA 1
ATOM 774 C C . ASP A 1 95 ? -9.179 -7.490 7.246 1.00 92.06 95 ASP A C 1
ATOM 776 O O . ASP A 1 95 ? -10.404 -7.598 7.239 1.00 92.06 95 ASP A O 1
ATOM 780 N N . LEU A 1 96 ? -8.387 -8.288 6.517 1.00 91.25 96 LEU A N 1
ATOM 781 C CA . LEU A 1 96 ? -8.793 -9.347 5.584 1.00 91.25 96 LEU A CA 1
ATOM 782 C C . LEU A 1 96 ? -9.443 -8.879 4.278 1.00 91.25 96 LEU A C 1
ATOM 784 O O . LEU A 1 96 ? -9.780 -9.730 3.448 1.00 91.25 96 LEU A O 1
ATOM 788 N N . ARG A 1 97 ? -9.566 -7.569 4.044 1.00 90.56 97 ARG A N 1
ATOM 789 C CA . ARG A 1 97 ? -10.056 -7.038 2.767 1.00 90.56 97 ARG A CA 1
ATOM 790 C C . ARG A 1 97 ? -8.994 -7.148 1.682 1.00 90.56 97 ARG A C 1
ATOM 792 O O . ARG A 1 97 ? -7.796 -7.197 1.967 1.00 90.56 97 ARG A O 1
ATOM 799 N N . TYR A 1 98 ? -9.438 -7.207 0.432 1.00 91.31 98 TYR A N 1
ATOM 800 C CA . TYR A 1 98 ? -8.567 -7.314 -0.735 1.00 91.31 98 TYR A CA 1
ATOM 801 C C . TYR A 1 98 ? -8.656 -6.046 -1.571 1.00 91.31 98 TYR A C 1
ATOM 803 O O . TYR A 1 98 ? -9.748 -5.640 -1.954 1.00 91.31 98 TYR A O 1
ATOM 811 N N . LEU A 1 99 ? -7.501 -5.469 -1.894 1.00 92.62 99 LEU A N 1
ATOM 812 C CA . LEU A 1 99 ? -7.375 -4.329 -2.793 1.00 92.62 99 LEU A CA 1
ATOM 813 C C . LEU A 1 99 ? -6.484 -4.707 -3.973 1.00 92.62 99 LEU A C 1
ATOM 815 O O . LEU A 1 99 ? -5.400 -5.257 -3.784 1.00 92.62 99 LEU A O 1
ATOM 819 N N . ASP A 1 100 ? -6.911 -4.391 -5.190 1.00 94.88 100 ASP A N 1
ATOM 820 C CA . ASP A 1 100 ? -6.082 -4.563 -6.382 1.00 94.88 100 ASP A CA 1
ATOM 821 C C . ASP A 1 100 ? -5.235 -3.292 -6.579 1.00 94.88 100 ASP A C 1
ATOM 823 O O . ASP A 1 100 ? -5.691 -2.281 -7.108 1.00 94.88 100 ASP A O 1
ATOM 827 N N . CYS A 1 101 ? -3.989 -3.317 -6.108 1.00 93.50 101 CYS A N 1
ATOM 828 C CA . CYS A 1 101 ? -3.093 -2.162 -6.095 1.00 93.50 101 CYS A CA 1
ATOM 829 C C . CYS A 1 101 ? -2.132 -2.185 -7.289 1.00 93.50 101 CYS A C 1
ATOM 831 O O . CYS A 1 101 ? -1.499 -3.203 -7.573 1.00 93.50 101 CYS A O 1
ATOM 833 N N . ARG A 1 102 ? -1.933 -1.041 -7.953 1.00 94.69 102 ARG A N 1
ATOM 834 C CA . ARG A 1 102 ? -0.885 -0.892 -8.974 1.00 94.69 102 ARG A CA 1
ATOM 835 C C . ARG A 1 102 ? 0.464 -0.625 -8.297 1.00 94.69 102 ARG A C 1
ATOM 837 O O . ARG A 1 102 ? 0.697 0.467 -7.784 1.00 94.69 102 ARG A O 1
ATOM 844 N N . VAL A 1 103 ? 1.353 -1.617 -8.308 1.00 95.31 103 VAL A N 1
ATOM 845 C CA . VAL A 1 103 ? 2.649 -1.597 -7.602 1.00 95.31 103 VAL A CA 1
ATOM 846 C C . VAL A 1 103 ? 3.796 -1.735 -8.600 1.00 95.31 103 VAL A C 1
ATOM 848 O O . VAL A 1 103 ? 3.646 -2.405 -9.615 1.00 95.31 103 VAL A O 1
ATOM 851 N N . ASP A 1 104 ? 4.945 -1.118 -8.319 1.00 95.75 104 ASP A N 1
ATOM 852 C CA . ASP A 1 104 ? 6.178 -1.278 -9.100 1.00 95.75 104 ASP A CA 1
ATOM 853 C C . ASP A 1 104 ? 6.886 -2.599 -8.740 1.00 95.75 104 ASP A C 1
ATOM 855 O O . ASP A 1 104 ? 7.351 -2.797 -7.616 1.00 95.75 104 ASP A O 1
ATOM 859 N N . TYR A 1 105 ? 6.968 -3.513 -9.708 1.00 96.19 105 TYR A N 1
ATOM 860 C CA . TYR A 1 105 ? 7.567 -4.844 -9.570 1.00 96.19 105 TYR A CA 1
ATOM 861 C C . TYR A 1 105 ? 9.085 -4.857 -9.803 1.00 96.19 105 TYR A C 1
ATOM 863 O O . TYR A 1 105 ? 9.703 -5.915 -9.646 1.00 96.19 105 TYR A O 1
ATOM 871 N N . SER A 1 106 ? 9.677 -3.724 -10.196 1.00 95.19 106 SER A N 1
ATOM 872 C CA . SER A 1 106 ? 11.102 -3.572 -10.518 1.00 95.19 106 SER A CA 1
ATOM 873 C C . SER A 1 106 ? 11.944 -3.036 -9.362 1.00 95.19 106 SER A C 1
ATOM 875 O O . SER A 1 106 ? 13.145 -3.310 -9.276 1.00 95.19 106 SER A O 1
ATOM 877 N N . VAL A 1 107 ? 11.321 -2.301 -8.441 1.00 95.56 107 VAL A N 1
ATOM 878 C CA . VAL A 1 107 ? 11.974 -1.795 -7.231 1.00 95.56 107 VAL A CA 1
ATOM 879 C C . VAL A 1 107 ? 12.023 -2.857 -6.143 1.00 95.56 107 VAL A C 1
ATOM 881 O O . VAL A 1 107 ? 11.269 -3.827 -6.145 1.00 95.56 107 VAL A O 1
ATOM 884 N N . LYS A 1 108 ? 12.909 -2.651 -5.165 1.00 96.25 108 LYS A N 1
ATOM 885 C CA . LYS A 1 108 ? 12.992 -3.502 -3.974 1.00 96.25 108 LYS A CA 1
ATOM 886 C C . LYS A 1 108 ? 11.650 -3.542 -3.245 1.00 96.25 108 LYS A C 1
ATOM 888 O O . LYS A 1 108 ? 10.986 -2.514 -3.123 1.00 96.25 108 LYS A O 1
ATOM 893 N N . THR A 1 109 ? 11.316 -4.690 -2.669 1.00 96.38 109 THR A N 1
ATOM 894 C CA . THR A 1 109 ? 10.064 -4.924 -1.935 1.00 96.38 109 THR A CA 1
ATOM 895 C C . THR A 1 109 ? 9.858 -3.885 -0.836 1.00 96.38 109 THR A C 1
ATOM 897 O O . THR A 1 109 ? 8.753 -3.383 -0.681 1.00 96.38 109 THR A O 1
ATOM 900 N N . PHE A 1 110 ? 10.916 -3.475 -0.127 1.00 97.31 110 PHE A N 1
ATOM 901 C CA . PHE A 1 110 ? 10.813 -2.386 0.850 1.00 97.31 110 PHE A CA 1
ATOM 902 C C . PHE A 1 110 ? 10.321 -1.071 0.229 1.00 97.31 110 PHE A C 1
ATOM 904 O O . PHE A 1 110 ? 9.416 -0.436 0.756 1.00 97.31 110 PHE A O 1
ATOM 911 N N . SER A 1 111 ? 10.880 -0.669 -0.914 1.00 97.38 111 SER A N 1
ATOM 912 C CA . SER A 1 111 ? 10.457 0.543 -1.623 1.00 97.38 111 SER A CA 1
ATOM 913 C C . SER A 1 111 ? 9.026 0.423 -2.152 1.00 97.38 111 SER A C 1
ATOM 915 O O . SER A 1 111 ? 8.271 1.389 -2.077 1.00 97.38 111 SER A O 1
ATOM 917 N N . ALA A 1 112 ? 8.635 -0.764 -2.624 1.00 96.62 112 ALA A N 1
ATOM 918 C CA . ALA A 1 112 ? 7.259 -1.044 -3.021 1.00 96.62 112 ALA A CA 1
ATOM 919 C C . ALA A 1 112 ? 6.284 -0.907 -1.836 1.00 96.62 112 ALA A C 1
ATOM 921 O O . ALA A 1 112 ? 5.250 -0.261 -1.977 1.00 96.62 112 ALA A O 1
ATOM 922 N N . VAL A 1 113 ? 6.642 -1.427 -0.654 1.00 97.69 113 VAL A N 1
ATOM 923 C CA . VAL A 1 113 ? 5.857 -1.284 0.587 1.00 97.69 113 VAL A CA 1
ATOM 924 C C . VAL A 1 113 ? 5.749 0.177 1.015 1.00 97.69 113 VAL A C 1
ATOM 926 O O . VAL A 1 113 ? 4.655 0.626 1.330 1.00 97.69 113 VAL A O 1
ATOM 929 N N . VAL A 1 114 ? 6.840 0.947 0.967 1.00 97.38 114 VAL A N 1
ATOM 930 C CA . VAL A 1 114 ? 6.816 2.390 1.276 1.00 97.38 114 VAL A CA 1
ATOM 931 C C . VAL A 1 114 ? 5.819 3.128 0.380 1.00 97.38 114 VAL A C 1
ATOM 933 O O . VAL A 1 114 ? 5.016 3.919 0.874 1.00 97.38 114 VAL A O 1
ATOM 936 N N . ASN A 1 115 ? 5.843 2.854 -0.926 1.00 95.38 115 ASN A N 1
ATOM 937 C CA . ASN A 1 115 ? 4.922 3.473 -1.878 1.00 95.38 115 ASN A CA 1
ATOM 938 C C . ASN A 1 115 ? 3.471 3.031 -1.640 1.00 95.38 115 ASN A C 1
ATOM 940 O O . ASN A 1 115 ? 2.574 3.870 -1.667 1.00 95.38 115 ASN A O 1
ATOM 944 N N . LEU A 1 116 ? 3.247 1.746 -1.357 1.00 95.25 116 LEU A N 1
ATOM 945 C CA . LEU A 1 116 ? 1.926 1.193 -1.061 1.00 95.25 116 LEU A CA 1
ATOM 946 C C . LEU A 1 116 ? 1.338 1.779 0.232 1.00 95.25 116 LEU A C 1
ATOM 948 O O . LEU A 1 116 ? 0.230 2.298 0.222 1.00 95.25 116 LEU A O 1
ATOM 952 N N . CYS A 1 117 ? 2.087 1.772 1.335 1.00 95.56 117 CYS A N 1
ATOM 953 C CA . CYS A 1 117 ? 1.655 2.362 2.604 1.00 95.56 117 CYS A CA 1
ATOM 954 C C . CYS A 1 117 ? 1.359 3.856 2.467 1.00 95.56 117 CYS A C 1
ATOM 956 O O . CYS A 1 117 ? 0.404 4.342 3.061 1.00 95.56 117 CYS A O 1
ATOM 958 N N . LYS A 1 118 ? 2.125 4.578 1.640 1.00 92.75 118 LYS A N 1
ATOM 959 C CA . LYS A 1 118 ? 1.836 5.981 1.336 1.00 92.75 118 LYS A CA 1
ATOM 960 C C . LYS A 1 118 ? 0.484 6.157 0.632 1.00 92.75 118 LYS A C 1
ATOM 962 O O . LYS A 1 118 ? -0.220 7.107 0.948 1.00 92.75 118 LYS A O 1
ATOM 967 N N . GLN A 1 119 ? 0.129 5.272 -0.302 1.00 91.06 119 GLN A N 1
ATOM 968 C CA . GLN A 1 119 ? -1.181 5.293 -0.972 1.00 91.06 119 GLN A CA 1
ATOM 969 C C . GLN A 1 119 ? -2.329 4.937 -0.014 1.00 91.06 119 GLN A C 1
ATOM 971 O O . GLN A 1 119 ? -3.423 5.465 -0.158 1.00 91.06 119 GLN A O 1
ATOM 976 N N . LEU A 1 120 ? -2.069 4.076 0.973 1.00 90.69 120 LEU A N 1
ATOM 977 C CA . LEU A 1 120 ? -3.044 3.637 1.978 1.00 90.69 120 LEU A CA 1
ATOM 978 C C . LEU A 1 120 ? -3.132 4.560 3.211 1.00 90.69 120 LEU A C 1
ATOM 980 O O . LEU A 1 120 ? -3.817 4.214 4.166 1.00 90.69 120 LEU A O 1
ATOM 984 N N . ASP A 1 121 ? -2.423 5.694 3.227 1.00 91.25 121 ASP A N 1
ATOM 985 C CA . ASP A 1 121 ? -2.317 6.605 4.382 1.00 91.25 121 ASP A CA 1
ATOM 986 C C . ASP A 1 121 ? -1.815 5.925 5.680 1.00 91.25 121 ASP A C 1
ATOM 988 O O . ASP A 1 121 ? -2.285 6.162 6.793 1.00 91.25 121 ASP A O 1
ATOM 992 N N . ILE A 1 122 ? -0.821 5.041 5.541 1.00 94.50 122 ILE A N 1
ATOM 993 C CA . ILE A 1 122 ? -0.154 4.345 6.649 1.00 94.50 122 ILE A CA 1
ATOM 994 C C . ILE A 1 122 ? 1.238 4.952 6.861 1.00 94.50 122 ILE A C 1
ATOM 996 O O . ILE A 1 122 ? 2.132 4.816 6.020 1.00 94.50 122 ILE A O 1
ATOM 1000 N N . ARG A 1 123 ? 1.450 5.609 8.011 1.00 94.00 123 ARG A N 1
ATOM 1001 C CA . ARG A 1 123 ? 2.780 6.088 8.433 1.00 94.00 123 ARG A CA 1
ATOM 1002 C C . ARG A 1 123 ? 3.686 4.932 8.872 1.00 94.00 123 ARG A C 1
ATOM 1004 O O . ARG A 1 123 ? 3.208 3.858 9.213 1.00 94.00 123 ARG A O 1
ATOM 1011 N N . TYR A 1 124 ? 4.992 5.196 8.914 1.00 95.81 124 TYR A N 1
ATOM 1012 C CA . TYR A 1 124 ? 6.027 4.248 9.358 1.00 95.81 124 TYR A CA 1
ATOM 1013 C C . TYR A 1 124 ? 5.990 2.898 8.612 1.00 95.81 124 TYR A C 1
ATOM 1015 O O . TYR A 1 124 ? 5.845 1.839 9.225 1.00 95.81 124 TYR A O 1
ATOM 1023 N N . PRO A 1 125 ? 6.118 2.913 7.269 1.00 96.50 125 PRO A N 1
ATOM 1024 C CA . PRO A 1 125 ? 6.073 1.704 6.443 1.00 96.50 125 PRO A CA 1
ATOM 1025 C C . PRO A 1 125 ? 7.148 0.664 6.787 1.00 96.50 125 PRO A C 1
ATOM 1027 O O . PRO A 1 125 ? 7.009 -0.497 6.417 1.00 96.50 125 PRO A O 1
ATOM 1030 N N . GLU A 1 126 ? 8.212 1.047 7.495 1.00 96.06 126 GLU A N 1
ATOM 1031 C CA . GLU A 1 126 ? 9.248 0.142 7.995 1.00 96.06 126 GLU A CA 1
ATOM 1032 C C . GLU A 1 126 ? 8.749 -0.903 8.998 1.00 96.06 126 GLU A C 1
ATOM 1034 O O . GLU A 1 126 ? 9.419 -1.914 9.204 1.00 96.06 126 GLU A O 1
ATOM 1039 N N . GLU A 1 127 ? 7.572 -0.697 9.584 1.00 96.88 127 GLU A N 1
ATOM 1040 C CA . GLU A 1 127 ? 6.925 -1.655 10.480 1.00 96.88 127 GLU A CA 1
ATOM 1041 C C . GLU A 1 127 ? 6.202 -2.770 9.709 1.00 96.88 127 GLU A C 1
ATOM 1043 O O . GLU A 1 127 ? 5.927 -3.835 10.271 1.00 96.88 127 GLU A O 1
ATOM 1048 N N . LEU A 1 128 ? 5.919 -2.554 8.418 1.00 97.81 128 LEU A N 1
ATOM 1049 C CA . LEU A 1 128 ? 5.147 -3.447 7.562 1.00 97.81 128 LEU A CA 1
ATOM 1050 C C . LEU A 1 128 ? 6.021 -4.145 6.516 1.00 97.81 128 LEU A C 1
ATOM 1052 O O . LEU A 1 128 ? 7.116 -3.714 6.153 1.00 97.81 128 LEU A O 1
ATOM 1056 N N . SER A 1 129 ? 5.521 -5.263 6.004 1.00 97.88 129 SER A N 1
ATOM 1057 C CA . SER A 1 129 ? 6.108 -5.943 4.854 1.00 97.88 129 SER A CA 1
ATOM 1058 C C . SER A 1 129 ? 5.052 -6.769 4.120 1.00 97.88 129 SER A C 1
ATOM 1060 O O . SER A 1 129 ? 3.916 -6.899 4.580 1.00 97.88 129 SER A O 1
ATOM 1062 N N . LEU A 1 130 ? 5.437 -7.331 2.977 1.00 97.31 130 LEU A N 1
ATOM 1063 C CA . LEU A 1 130 ? 4.599 -8.237 2.199 1.00 97.31 130 LEU A CA 1
ATOM 1064 C C . LEU A 1 130 ? 4.962 -9.688 2.520 1.00 97.31 130 LEU A C 1
ATOM 1066 O O . LEU A 1 130 ? 6.143 -10.040 2.604 1.00 97.31 130 LEU A O 1
ATOM 1070 N N . CYS A 1 131 ? 3.955 -10.543 2.651 1.00 94.50 131 CYS A N 1
ATOM 1071 C CA . CYS A 1 131 ? 4.130 -11.988 2.731 1.00 94.50 131 CYS A CA 1
ATOM 1072 C C . CYS A 1 131 ? 3.196 -12.726 1.772 1.00 94.50 131 CYS A C 1
ATOM 1074 O O . CYS A 1 131 ? 2.134 -12.237 1.394 1.00 94.50 131 CYS A O 1
ATOM 1076 N N . LYS A 1 132 ? 3.613 -13.918 1.350 1.00 91.88 132 LYS A N 1
ATOM 1077 C CA . LYS A 1 132 ? 2.793 -14.834 0.558 1.00 91.88 132 LYS A CA 1
ATOM 1078 C C . LYS A 1 132 ? 1.659 -15.382 1.435 1.00 91.88 132 LYS A C 1
ATOM 1080 O O . LYS A 1 132 ? 1.932 -15.734 2.587 1.00 91.88 132 LYS A O 1
ATOM 1085 N N . PRO A 1 133 ? 0.423 -15.493 0.919 1.00 90.44 133 PRO A N 1
ATOM 1086 C CA . PRO A 1 133 ? -0.657 -16.148 1.641 1.00 90.44 133 PRO A CA 1
ATOM 1087 C C . PRO A 1 133 ? -0.275 -17.604 1.912 1.00 90.44 133 PRO A C 1
ATOM 1089 O O . PRO A 1 133 ? 0.247 -18.303 1.040 1.00 90.44 133 PRO A O 1
ATOM 1092 N N . LEU A 1 134 ? -0.511 -18.054 3.141 1.00 88.38 134 LEU A N 1
ATOM 1093 C CA . LEU A 1 134 ? -0.189 -19.409 3.563 1.00 88.38 134 LEU A CA 1
ATOM 1094 C C . LEU A 1 134 ? -1.457 -20.260 3.616 1.00 88.38 134 LEU A C 1
ATOM 1096 O O . LEU A 1 134 ? -2.454 -19.895 4.227 1.00 88.38 134 LEU A O 1
ATOM 1100 N N . GLU A 1 135 ? -1.382 -21.434 3.007 1.00 86.56 135 GLU A N 1
ATOM 1101 C CA . GLU A 1 135 ? -2.344 -22.526 3.185 1.00 86.56 135 GLU A CA 1
ATOM 1102 C C . GLU A 1 135 ? -1.990 -23.453 4.361 1.00 86.56 135 GLU A C 1
ATOM 1104 O O . GLU A 1 135 ? -0.846 -23.499 4.824 1.00 86.56 135 GLU A O 1
ATOM 1109 N N . ALA A 1 136 ? -2.958 -24.264 4.801 1.00 85.06 136 ALA A N 1
ATOM 1110 C CA . ALA A 1 136 ? -2.807 -25.179 5.937 1.00 85.06 136 ALA A CA 1
ATOM 1111 C C . ALA A 1 136 ? -1.688 -26.221 5.746 1.00 85.06 136 ALA A C 1
ATOM 1113 O O . ALA A 1 136 ? -1.140 -26.736 6.724 1.00 85.06 136 ALA A O 1
ATOM 1114 N N . GLU A 1 137 ? -1.318 -26.532 4.502 1.00 82.81 137 GLU A N 1
ATOM 1115 C CA . GLU A 1 137 ? -0.202 -27.431 4.193 1.00 82.81 137 GLU A CA 1
ATOM 1116 C C . GLU A 1 137 ? 1.159 -26.840 4.582 1.00 82.81 137 GLU A C 1
ATOM 1118 O O . GLU A 1 137 ? 2.027 -27.570 5.075 1.00 82.81 137 GLU A O 1
ATOM 1123 N N . HIS A 1 138 ? 1.324 -25.519 4.464 1.00 83.88 138 HIS A N 1
ATOM 1124 C CA . HIS A 1 138 ? 2.557 -24.816 4.832 1.00 83.88 138 HIS A CA 1
ATOM 1125 C C . HIS A 1 138 ? 2.811 -24.825 6.345 1.00 83.88 138 HIS A C 1
ATOM 1127 O O . HIS A 1 138 ? 3.947 -24.674 6.787 1.00 83.88 138 HIS A O 1
ATOM 1133 N N . LEU A 1 139 ? 1.777 -25.065 7.159 1.00 83.75 139 LEU A N 1
ATOM 1134 C CA . LEU A 1 139 ? 1.950 -25.289 8.596 1.00 83.75 139 LEU A CA 1
ATOM 1135 C C . LEU A 1 139 ? 2.519 -26.678 8.895 1.00 83.75 139 LEU A C 1
ATOM 1137 O O . LEU A 1 139 ? 3.174 -26.870 9.918 1.00 83.75 139 LEU A O 1
ATOM 1141 N N . LYS A 1 140 ? 2.315 -27.659 8.009 1.00 82.19 140 LYS A N 1
ATOM 1142 C CA . LYS A 1 140 ? 2.708 -29.059 8.235 1.00 82.19 140 LYS A CA 1
ATOM 1143 C C . LYS A 1 140 ? 4.089 -29.394 7.675 1.00 82.19 140 LYS A C 1
ATOM 1145 O O . LYS A 1 140 ? 4.761 -30.266 8.231 1.00 82.19 140 LYS A O 1
ATOM 1150 N N . ARG A 1 141 ? 4.526 -28.723 6.606 1.00 74.56 141 ARG A N 1
ATOM 1151 C CA . ARG A 1 141 ? 5.790 -28.995 5.895 1.00 74.56 141 ARG A CA 1
ATOM 1152 C C . ARG A 1 141 ? 6.558 -27.706 5.609 1.00 74.56 141 ARG A C 1
ATOM 1154 O O . ARG A 1 141 ? 5.973 -26.632 5.572 1.00 74.56 141 ARG A O 1
ATOM 1161 N N . ASN A 1 142 ? 7.872 -27.815 5.410 1.00 68.44 142 ASN A N 1
ATOM 1162 C CA . ASN A 1 142 ? 8.694 -26.661 5.036 1.00 68.44 142 ASN A CA 1
ATOM 1163 C C . ASN A 1 142 ? 8.286 -26.155 3.648 1.00 68.44 142 ASN A C 1
ATOM 1165 O O . ASN A 1 142 ? 8.040 -26.964 2.757 1.00 68.44 142 ASN A O 1
ATOM 1169 N N . PHE A 1 143 ? 8.273 -24.835 3.459 1.00 65.19 143 PHE A N 1
ATOM 1170 C CA . PHE A 1 143 ? 7.800 -24.191 2.229 1.00 65.19 143 PHE A CA 1
ATOM 1171 C C . PHE A 1 143 ? 8.520 -24.703 0.966 1.00 65.19 143 PHE A C 1
ATOM 1173 O O . PHE A 1 143 ? 7.853 -25.022 -0.012 1.00 65.19 143 PHE A O 1
ATOM 1180 N N . ALA A 1 144 ? 9.841 -24.935 1.019 1.00 60.84 144 ALA A N 1
ATOM 1181 C CA . ALA A 1 144 ? 10.611 -25.579 -0.062 1.00 60.84 144 ALA A CA 1
ATOM 1182 C C . ALA A 1 144 ? 10.088 -26.955 -0.508 1.00 60.84 144 ALA A C 1
ATOM 1184 O O . ALA A 1 144 ? 10.314 -27.374 -1.640 1.00 60.84 144 ALA A O 1
ATOM 1185 N N . GLN A 1 145 ? 9.472 -27.705 0.407 1.00 56.72 145 GLN A N 1
ATOM 1186 C CA . GLN A 1 145 ? 9.032 -29.084 0.180 1.00 56.72 145 GLN A CA 1
ATOM 1187 C C . GLN A 1 145 ? 7.597 -29.152 -0.343 1.00 56.72 145 GLN A C 1
ATOM 1189 O O . GLN A 1 145 ? 7.122 -30.236 -0.686 1.00 56.72 145 GLN A O 1
ATOM 1194 N N . VAL A 1 146 ? 6.894 -28.018 -0.373 1.00 58.50 146 VAL A N 1
ATOM 1195 C CA . VAL A 1 146 ? 5.546 -27.936 -0.919 1.00 58.50 146 VAL A CA 1
ATOM 1196 C C . VAL A 1 146 ? 5.668 -27.847 -2.447 1.00 58.50 146 VAL A C 1
ATOM 1198 O O . VAL A 1 146 ? 6.338 -26.947 -2.958 1.00 58.50 146 VAL A O 1
ATOM 1201 N N . PRO A 1 147 ? 5.073 -28.781 -3.212 1.00 52.72 147 PRO A N 1
ATOM 1202 C CA . PRO A 1 147 ? 5.161 -28.802 -4.669 1.00 52.72 147 PRO A CA 1
ATOM 1203 C C . PRO A 1 147 ? 4.291 -27.685 -5.264 1.00 52.72 147 PRO A C 1
ATOM 1205 O O . PRO A 1 147 ? 3.211 -27.936 -5.783 1.00 52.72 147 PRO A O 1
ATOM 1208 N N . HIS A 1 148 ? 4.712 -26.429 -5.122 1.00 52.84 148 HIS A N 1
ATOM 1209 C CA . HIS A 1 148 ? 4.029 -25.249 -5.673 1.00 52.84 148 HIS A CA 1
ATOM 1210 C C . HIS A 1 148 ? 4.921 -24.427 -6.603 1.00 52.84 148 HIS A C 1
ATOM 1212 O O . HIS A 1 148 ? 4.473 -23.424 -7.155 1.00 52.84 148 HIS A O 1
ATOM 1218 N N . GLN A 1 149 ? 6.146 -24.880 -6.888 1.00 52.41 149 GLN A N 1
ATOM 1219 C CA . GLN A 1 149 ? 6.895 -24.386 -8.042 1.00 52.41 149 GLN A CA 1
ATOM 1220 C C . GLN A 1 149 ? 6.253 -24.933 -9.325 1.00 52.41 149 GLN A C 1
ATOM 1222 O O . GLN A 1 149 ? 6.830 -25.763 -10.030 1.00 52.41 149 GLN A O 1
ATOM 1227 N N . LYS A 1 150 ? 5.030 -24.478 -9.634 1.00 46.41 150 LYS A N 1
ATOM 1228 C CA . LYS A 1 150 ? 4.521 -24.494 -11.001 1.00 46.41 150 LYS A CA 1
ATOM 1229 C C . LYS A 1 150 ? 5.540 -23.699 -11.797 1.00 46.41 150 LYS A C 1
ATOM 1231 O O . LYS A 1 150 ? 5.585 -22.474 -11.723 1.00 46.41 150 LYS A O 1
ATOM 1236 N N . ARG A 1 151 ? 6.426 -24.412 -12.486 1.00 51.62 151 ARG A N 1
ATOM 1237 C CA . ARG A 1 151 ? 7.303 -23.810 -13.475 1.00 51.62 151 ARG A CA 1
ATOM 1238 C C . ARG A 1 151 ? 6.389 -23.073 -14.438 1.00 51.62 151 ARG A C 1
ATOM 1240 O O . ARG A 1 151 ? 5.602 -23.722 -15.119 1.00 51.62 151 ARG A O 1
ATOM 1247 N N . VAL A 1 152 ? 6.424 -21.745 -14.422 1.00 53.69 152 VAL A N 1
ATOM 1248 C CA . VAL A 1 152 ? 5.549 -20.958 -15.286 1.00 53.69 152 VAL A CA 1
ATOM 1249 C C . VAL A 1 152 ? 6.011 -21.224 -16.718 1.00 53.69 152 VAL A C 1
ATOM 1251 O O . VAL A 1 152 ? 7.171 -20.921 -17.028 1.00 53.69 152 VAL A O 1
ATOM 1254 N N . PRO A 1 153 ? 5.167 -21.848 -17.557 1.00 49.88 153 PRO A N 1
ATOM 1255 C CA . PRO A 1 153 ? 5.505 -22.068 -18.947 1.00 49.88 153 PRO A CA 1
ATOM 1256 C C . PRO A 1 153 ? 5.496 -20.710 -19.650 1.00 49.88 153 PRO A C 1
ATOM 1258 O O . PRO A 1 153 ? 4.477 -20.024 -19.681 1.00 49.88 153 PRO A O 1
ATOM 1261 N N . ILE A 1 154 ? 6.637 -20.307 -20.192 1.00 56.31 154 ILE A N 1
ATOM 1262 C CA . ILE A 1 154 ? 6.713 -19.256 -21.199 1.00 56.31 154 ILE A CA 1
ATOM 1263 C C . ILE A 1 154 ? 6.500 -19.962 -22.535 1.00 56.31 154 ILE A C 1
ATOM 1265 O O . ILE A 1 154 ? 7.276 -20.845 -22.909 1.00 56.31 154 ILE A O 1
ATOM 1269 N N . ALA A 1 155 ? 5.414 -19.608 -23.221 1.00 47.53 155 ALA A N 1
ATOM 1270 C CA . ALA A 1 155 ? 5.206 -20.020 -24.599 1.00 47.53 155 ALA A CA 1
ATOM 1271 C C . ALA A 1 155 ? 6.258 -19.319 -25.469 1.00 47.53 155 ALA A C 1
ATOM 1273 O O . ALA A 1 155 ? 6.252 -18.094 -25.575 1.00 47.53 155 ALA A O 1
ATOM 1274 N N . GLU A 1 156 ? 7.171 -20.094 -26.048 1.00 53.78 156 GLU A N 1
ATOM 1275 C CA . GLU A 1 156 ? 8.098 -19.639 -27.079 1.00 53.78 156 GLU A CA 1
ATOM 1276 C C . GLU A 1 156 ? 7.617 -20.141 -28.453 1.00 53.78 156 GLU A C 1
ATOM 1278 O O . GLU A 1 156 ? 6.947 -21.176 -28.526 1.00 53.78 156 GLU A O 1
ATOM 1283 N N . PRO A 1 157 ? 7.968 -19.457 -29.557 1.00 43.91 157 PRO A N 1
ATOM 1284 C CA . PRO A 1 157 ? 7.638 -19.910 -30.912 1.00 43.91 157 PRO A CA 1
ATOM 1285 C C . PRO A 1 157 ? 8.123 -21.338 -31.235 1.00 43.91 157 PRO A C 1
ATOM 1287 O O . PRO A 1 157 ? 7.471 -22.036 -32.007 1.00 43.91 157 PRO A O 1
ATOM 1290 N N . ASP A 1 158 ? 9.211 -21.789 -30.594 1.00 45.69 158 ASP A N 1
ATOM 1291 C CA . ASP A 1 158 ? 9.861 -23.089 -30.833 1.00 45.69 158 ASP A CA 1
ATOM 1292 C C . ASP A 1 158 ? 9.701 -24.096 -29.667 1.00 45.69 158 ASP A C 1
ATOM 1294 O O . ASP A 1 158 ? 10.307 -25.171 -29.681 1.00 45.69 158 ASP A O 1
ATOM 1298 N N . GLY A 1 159 ? 8.900 -23.787 -28.635 1.00 52.12 159 GLY A N 1
ATOM 1299 C CA . GLY A 1 159 ? 8.714 -24.683 -27.487 1.00 52.12 159 GLY A CA 1
ATOM 1300 C C . GLY A 1 159 ? 8.182 -24.015 -26.218 1.00 52.12 159 GLY A C 1
ATOM 1301 O O . GLY A 1 159 ? 7.663 -22.907 -26.229 1.00 52.12 159 GLY A O 1
ATOM 1302 N N . THR A 1 160 ? 8.279 -24.709 -25.083 1.00 49.03 160 THR A N 1
ATOM 1303 C CA . THR A 1 160 ? 7.895 -24.167 -23.770 1.00 49.03 160 THR A CA 1
ATOM 1304 C C . THR A 1 160 ? 9.135 -24.041 -22.893 1.00 49.03 160 THR A C 1
ATOM 1306 O O . THR A 1 160 ? 9.649 -25.050 -22.405 1.00 49.03 160 THR A O 1
ATOM 1309 N N . THR A 1 161 ? 9.613 -22.815 -22.675 1.00 54.12 161 THR A N 1
ATOM 1310 C CA . THR A 1 161 ? 10.683 -22.549 -21.706 1.00 54.12 161 THR A CA 1
ATOM 1311 C C . THR A 1 161 ? 10.063 -22.309 -20.344 1.00 54.12 161 THR A C 1
ATOM 1313 O O . THR A 1 161 ? 9.079 -21.595 -20.191 1.00 54.12 161 THR A O 1
ATOM 1316 N N . TYR A 1 162 ? 10.635 -22.913 -19.317 1.00 54.31 162 TYR A N 1
ATOM 1317 C CA . TYR A 1 162 ? 10.162 -22.742 -17.956 1.00 54.31 162 TYR A CA 1
ATOM 1318 C C . TYR A 1 162 ? 10.933 -21.608 -17.289 1.00 54.31 162 TYR A C 1
ATOM 1320 O O . TYR A 1 162 ? 12.165 -21.645 -17.269 1.00 54.31 162 TYR A O 1
ATOM 1328 N N . LEU A 1 163 ? 10.225 -20.626 -16.713 1.00 56.59 163 LEU A N 1
ATOM 1329 C CA . LEU A 1 163 ? 10.853 -19.657 -15.809 1.00 56.59 163 LEU A CA 1
ATOM 1330 C C . LEU A 1 163 ? 11.678 -20.423 -14.771 1.00 56.59 163 LEU A C 1
ATOM 1332 O O . LEU A 1 163 ? 11.163 -21.367 -14.157 1.00 56.59 163 LEU A O 1
ATOM 1336 N N . GLN A 1 164 ? 12.946 -20.035 -14.582 1.00 56.78 164 GLN A N 1
ATOM 1337 C CA . GLN A 1 164 ? 13.715 -20.574 -13.466 1.00 56.78 164 GLN A CA 1
ATOM 1338 C C . GLN A 1 164 ? 12.901 -20.343 -12.189 1.00 56.78 164 GLN A C 1
ATOM 1340 O O . GLN A 1 164 ? 12.381 -19.235 -12.004 1.00 56.78 164 GLN A O 1
ATOM 1345 N N . PRO A 1 165 ? 12.732 -21.367 -11.333 1.00 55.47 165 PRO A N 1
ATOM 1346 C CA . PRO A 1 165 ? 12.064 -21.160 -10.065 1.00 55.47 165 PRO A CA 1
ATOM 1347 C C . PRO A 1 165 ? 12.776 -20.034 -9.325 1.00 55.47 165 PRO A C 1
ATOM 1349 O O . PRO A 1 165 ? 14.006 -20.042 -9.239 1.00 55.47 165 PRO A O 1
ATOM 1352 N N . ALA A 1 166 ? 12.011 -19.054 -8.840 1.00 59.47 166 ALA A N 1
ATOM 1353 C CA . ALA A 1 166 ? 12.574 -17.985 -8.030 1.00 59.47 166 ALA A CA 1
ATOM 1354 C C . ALA A 1 166 ? 13.409 -18.604 -6.903 1.00 59.47 166 ALA A C 1
ATOM 1356 O O . ALA A 1 166 ? 13.019 -19.632 -6.336 1.00 59.47 166 ALA A O 1
ATOM 1357 N N . ALA A 1 167 ? 14.567 -18.003 -6.623 1.00 59.69 167 ALA A N 1
ATOM 1358 C CA . ALA A 1 167 ? 15.431 -18.472 -5.552 1.00 59.69 167 ALA A CA 1
ATOM 1359 C C . ALA A 1 167 ? 14.612 -18.579 -4.260 1.00 59.69 167 ALA A C 1
ATOM 1361 O O . ALA A 1 167 ? 13.805 -17.699 -3.955 1.00 59.69 167 ALA A O 1
ATOM 1362 N N . ASP A 1 168 ? 14.796 -19.672 -3.521 1.00 63.34 168 ASP A N 1
ATOM 1363 C CA . ASP A 1 168 ? 14.128 -19.827 -2.239 1.00 63.34 168 ASP A CA 1
ATOM 1364 C C . ASP A 1 168 ? 14.763 -18.874 -1.222 1.00 63.34 168 ASP A C 1
ATOM 1366 O O . ASP A 1 168 ? 15.809 -19.152 -0.636 1.00 63.34 168 ASP A O 1
ATOM 1370 N N . THR A 1 169 ? 14.132 -17.717 -1.055 1.00 65.50 169 THR A N 1
ATOM 1371 C CA . THR A 1 169 ? 14.508 -16.692 -0.079 1.00 65.50 169 THR A CA 1
ATOM 1372 C C . THR A 1 169 ? 13.998 -17.007 1.326 1.00 65.50 169 THR A C 1
ATOM 1374 O O . THR A 1 169 ? 14.374 -16.325 2.278 1.00 65.50 169 THR A O 1
ATOM 1377 N N . ASN A 1 170 ? 13.141 -18.023 1.468 1.00 65.38 170 ASN A N 1
ATOM 1378 C CA . ASN A 1 170 ? 12.277 -18.195 2.631 1.00 65.38 170 ASN A CA 1
ATOM 1379 C C . ASN A 1 170 ? 12.616 -19.448 3.448 1.00 65.38 170 ASN A C 1
ATOM 1381 O O . ASN A 1 170 ? 12.295 -19.513 4.637 1.00 65.38 170 ASN A O 1
ATOM 1385 N N . SER A 1 171 ? 13.282 -20.440 2.853 1.00 60.06 171 SER A N 1
ATOM 1386 C CA . SER A 1 171 ? 13.729 -21.627 3.582 1.00 60.06 171 SER A CA 1
ATOM 1387 C C . SER A 1 171 ? 15.060 -21.403 4.288 1.00 60.06 171 SER A C 1
ATOM 1389 O O . SER A 1 171 ? 16.109 -21.207 3.677 1.00 60.06 171 SER A O 1
ATOM 1391 N N . PHE A 1 172 ? 15.027 -21.524 5.612 1.00 52.16 172 PHE A N 1
ATOM 1392 C CA . PHE A 1 172 ? 16.221 -21.559 6.445 1.00 52.16 172 PHE A CA 1
ATOM 1393 C C . PHE A 1 172 ? 16.915 -22.919 6.307 1.00 52.16 172 PHE A C 1
ATOM 1395 O O . PHE A 1 172 ? 16.472 -23.914 6.883 1.00 52.16 172 PHE A O 1
ATOM 1402 N N . VAL A 1 173 ? 18.015 -22.968 5.557 1.00 48.00 173 VAL A N 1
ATOM 1403 C CA . VAL A 1 173 ? 18.948 -24.102 5.581 1.00 48.00 173 VAL A CA 1
ATOM 1404 C C . VAL A 1 173 ? 20.075 -23.818 6.578 1.00 48.00 173 VAL A C 1
ATOM 1406 O O . VAL A 1 173 ? 20.679 -22.744 6.523 1.00 48.00 173 VAL A O 1
ATOM 1409 N N . PRO A 1 174 ? 20.395 -24.747 7.499 1.00 37.53 174 PRO A N 1
ATOM 1410 C CA . PRO A 1 174 ? 21.577 -24.613 8.339 1.00 37.53 174 PRO A CA 1
ATOM 1411 C C . PRO A 1 174 ? 22.837 -24.588 7.460 1.00 37.53 174 PRO A C 1
ATOM 1413 O O . PRO A 1 174 ? 23.029 -25.460 6.608 1.00 37.53 174 PRO A O 1
ATOM 1416 N N . ILE A 1 175 ? 23.708 -23.599 7.698 1.00 40.31 175 ILE A N 1
ATOM 1417 C CA . ILE A 1 175 ? 24.936 -23.302 6.927 1.00 40.31 175 ILE A CA 1
ATOM 1418 C C . ILE A 1 175 ? 25.896 -24.509 6.825 1.00 40.31 175 ILE A C 1
ATOM 1420 O O . ILE A 1 175 ? 26.757 -24.552 5.953 1.00 40.31 175 ILE A O 1
ATOM 1424 N N . SER A 1 176 ? 25.735 -25.543 7.655 1.00 37.06 176 SER A N 1
ATOM 1425 C CA . SER A 1 176 ? 26.541 -26.768 7.581 1.00 37.06 176 SER A CA 1
ATOM 1426 C C . SER A 1 176 ? 26.319 -27.595 6.307 1.00 37.06 176 SER A C 1
ATOM 1428 O O . SER A 1 176 ? 27.167 -28.418 5.973 1.00 37.06 176 SER A O 1
ATOM 1430 N N . THR A 1 177 ? 25.217 -27.382 5.580 1.00 39.84 177 THR A N 1
ATOM 1431 C CA . THR A 1 177 ? 24.880 -28.153 4.367 1.00 39.84 177 THR A CA 1
ATOM 1432 C C . THR A 1 177 ? 25.408 -27.543 3.067 1.00 39.84 177 THR A C 1
ATOM 1434 O O . THR A 1 177 ? 25.436 -28.224 2.047 1.00 39.84 177 THR A O 1
ATOM 1437 N N . SER A 1 178 ? 25.883 -26.293 3.073 1.00 39.56 178 SER A N 1
ATOM 1438 C CA . SER A 1 178 ? 26.342 -25.605 1.855 1.00 39.56 178 SER A CA 1
ATOM 1439 C C . SER A 1 178 ? 27.821 -25.830 1.508 1.00 39.56 178 SER A C 1
ATOM 1441 O O . SER A 1 178 ? 28.276 -25.332 0.479 1.00 39.56 178 SER A O 1
ATOM 1443 N N . PHE A 1 179 ? 28.570 -26.600 2.311 1.00 39.31 179 PHE A N 1
ATOM 1444 C CA . PHE A 1 179 ? 30.007 -26.836 2.095 1.00 39.31 179 PHE A CA 1
ATOM 1445 C C . PHE A 1 179 ? 30.404 -28.240 1.622 1.00 39.31 179 PHE A C 1
ATOM 1447 O O . PHE A 1 179 ? 31.553 -28.417 1.225 1.00 39.31 179 PHE A O 1
ATOM 1454 N N . HIS A 1 180 ? 29.489 -29.210 1.564 1.00 32.16 180 HIS A N 1
ATOM 1455 C CA . HIS A 1 180 ? 29.778 -30.506 0.947 1.00 32.16 180 HIS A CA 1
ATOM 1456 C C . HIS A 1 180 ? 28.622 -30.946 0.052 1.00 32.16 180 HIS A C 1
ATOM 1458 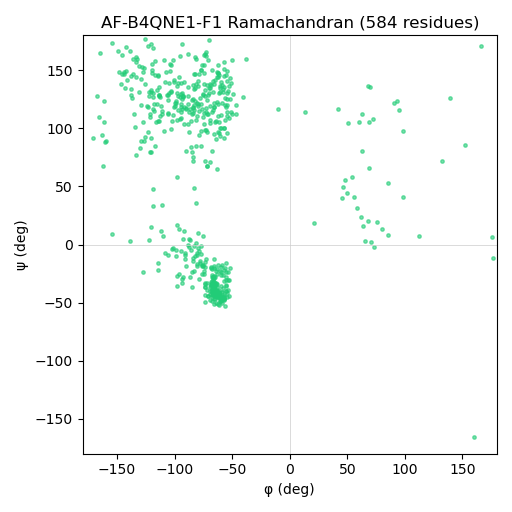O O . HIS A 1 180 ? 27.521 -31.227 0.515 1.00 32.16 180 HIS A O 1
ATOM 1464 N N . GLY A 1 181 ? 28.893 -30.982 -1.255 1.00 38.44 181 GLY A N 1
ATOM 1465 C CA . GLY A 1 181 ? 28.106 -31.780 -2.179 1.00 38.44 181 GLY A CA 1
ATOM 1466 C C . GLY A 1 181 ? 28.225 -33.259 -1.808 1.00 38.44 181 GLY A C 1
ATOM 1467 O O . GLY A 1 181 ? 29.296 -33.704 -1.408 1.00 38.44 181 GLY A O 1
ATOM 1468 N N . GLU A 1 182 ? 27.112 -33.964 -1.999 1.00 34.03 182 GLU A N 1
ATOM 1469 C CA . GLU A 1 182 ? 26.848 -35.385 -1.728 1.00 34.03 182 GLU A CA 1
ATOM 1470 C C . GLU A 1 182 ? 26.290 -35.737 -0.338 1.00 34.03 182 GLU A C 1
ATOM 1472 O O . GLU A 1 182 ? 26.912 -35.533 0.698 1.00 34.03 182 GLU A O 1
ATOM 1477 N N . GLY A 1 183 ? 25.112 -36.375 -0.358 1.00 32.25 183 GLY A N 1
ATOM 1478 C CA . GLY A 1 183 ? 24.627 -37.234 0.723 1.00 32.25 183 GLY A CA 1
ATOM 1479 C C . GLY A 1 183 ? 23.656 -36.578 1.700 1.00 32.25 183 GLY A C 1
ATOM 1480 O O . GLY A 1 183 ? 24.054 -35.955 2.679 1.00 32.25 183 GLY A O 1
ATOM 1481 N N . GLY A 1 184 ? 22.355 -36.794 1.482 1.00 35.06 184 GLY A N 1
ATOM 1482 C CA . GLY A 1 184 ? 21.341 -36.543 2.502 1.00 35.06 184 GLY A CA 1
ATOM 1483 C C . GLY A 1 184 ? 21.606 -37.374 3.761 1.00 35.06 184 GLY A C 1
ATOM 1484 O O . GLY A 1 184 ? 21.907 -38.562 3.673 1.00 35.06 184 GLY A O 1
ATOM 1485 N N . SER A 1 185 ? 21.459 -36.753 4.931 1.00 33.91 185 SER A N 1
ATOM 1486 C CA . SER A 1 185 ? 21.411 -37.464 6.206 1.00 33.91 185 SER A CA 1
ATOM 1487 C C . SER A 1 185 ? 20.005 -37.365 6.783 1.00 33.91 185 SER A C 1
ATOM 1489 O O . SER A 1 185 ? 19.517 -36.294 7.146 1.00 33.91 185 SER A O 1
ATOM 1491 N N . THR A 1 186 ? 19.339 -38.512 6.815 1.00 40.59 186 THR A N 1
ATOM 1492 C CA . THR A 1 186 ? 18.107 -38.763 7.551 1.00 40.59 186 THR A CA 1
ATOM 1493 C C . THR A 1 186 ? 18.436 -38.937 9.033 1.00 40.59 186 THR A C 1
ATOM 1495 O O . THR A 1 186 ? 19.078 -39.916 9.396 1.00 40.59 186 THR A O 1
ATOM 1498 N N . GLY A 1 187 ? 17.936 -38.035 9.878 1.00 43.81 187 GLY A N 1
ATOM 1499 C CA . GLY A 1 187 ? 17.680 -38.296 11.297 1.00 43.81 187 GLY A CA 1
ATOM 1500 C C . GLY A 1 187 ? 18.896 -38.407 12.223 1.00 43.81 187 GLY A C 1
ATOM 1501 O O . GLY A 1 187 ? 19.557 -39.434 12.283 1.00 43.81 187 GLY A O 1
ATOM 1502 N N . SER A 1 188 ? 19.090 -37.395 13.070 1.00 31.11 188 SER A N 1
ATOM 1503 C CA . SER A 1 188 ? 19.497 -37.610 14.464 1.00 31.11 188 SER A CA 1
ATOM 1504 C C . SER A 1 188 ? 19.283 -36.324 15.263 1.00 31.11 188 SER A C 1
ATOM 1506 O O . SER A 1 188 ? 19.976 -35.332 15.047 1.00 31.11 188 SER A O 1
ATOM 1508 N N . LEU A 1 189 ? 18.292 -36.340 16.157 1.00 36.88 189 LEU A N 1
ATOM 1509 C CA . LEU A 1 189 ? 18.025 -35.294 17.152 1.00 36.88 189 LEU A CA 1
ATOM 1510 C C . LEU A 1 189 ? 18.606 -35.657 18.530 1.00 36.88 189 LEU A C 1
ATOM 1512 O O . LEU A 1 189 ? 18.253 -35.035 19.523 1.00 36.88 189 LEU A O 1
ATOM 1516 N N . ASP A 1 190 ? 19.533 -36.617 18.593 1.00 33.75 190 ASP A N 1
ATOM 1517 C CA . ASP A 1 190 ? 20.107 -37.099 19.848 1.00 33.75 190 ASP A CA 1
ATOM 1518 C C . ASP A 1 190 ? 21.624 -36.894 19.868 1.00 33.75 190 ASP A C 1
ATOM 1520 O O . ASP A 1 190 ? 22.403 -37.817 19.623 1.00 33.75 190 ASP A O 1
ATOM 1524 N N . LYS A 1 191 ? 22.058 -35.660 20.154 1.00 30.17 191 LYS A N 1
ATOM 1525 C CA . LYS A 1 191 ? 23.346 -35.367 20.811 1.00 30.17 191 LYS A CA 1
ATOM 1526 C C . LYS A 1 191 ? 23.385 -33.901 21.266 1.00 30.17 191 LYS A C 1
ATOM 1528 O O . LYS A 1 191 ? 23.167 -33.016 20.442 1.00 30.17 191 LYS A O 1
ATOM 1533 N N . PRO A 1 192 ? 23.700 -33.610 22.542 1.00 33.12 192 PRO A N 1
ATOM 1534 C CA . PRO A 1 192 ? 23.848 -32.239 23.005 1.00 33.12 192 PRO A CA 1
ATOM 1535 C C . PRO A 1 192 ? 25.209 -31.711 22.537 1.00 33.12 192 PRO A C 1
ATOM 1537 O O . PRO A 1 192 ? 26.242 -31.993 23.142 1.00 33.12 192 PRO A O 1
ATOM 1540 N N . SER A 1 193 ? 25.239 -30.977 21.427 1.00 30.98 193 SER A N 1
ATOM 1541 C CA . SER A 1 193 ? 26.419 -30.200 21.038 1.00 30.98 193 SER A CA 1
ATOM 1542 C C . SER A 1 193 ? 26.477 -28.884 21.824 1.00 30.98 193 SER A C 1
ATOM 1544 O O . SER A 1 193 ? 25.466 -28.206 21.993 1.00 30.98 193 SER A O 1
ATOM 1546 N N . ALA A 1 194 ? 27.681 -28.561 22.304 1.00 29.30 194 ALA A N 1
ATOM 1547 C CA . ALA A 1 194 ? 28.068 -27.412 23.127 1.00 29.30 194 ALA A CA 1
ATOM 1548 C C . ALA A 1 194 ? 27.582 -26.036 22.594 1.00 29.30 194 ALA A C 1
ATOM 1550 O O . ALA A 1 194 ? 27.299 -25.906 21.401 1.00 29.30 194 ALA A O 1
ATOM 1551 N N . PRO A 1 195 ? 27.499 -24.989 23.448 1.00 35.25 195 PRO A N 1
ATOM 1552 C CA . PRO A 1 195 ? 26.844 -23.728 23.114 1.00 35.25 195 PRO A CA 1
ATOM 1553 C C . PRO A 1 195 ? 27.715 -22.927 22.145 1.00 35.25 195 PRO A C 1
ATOM 1555 O O . PRO A 1 195 ? 28.672 -22.264 22.535 1.00 35.25 195 PRO A O 1
ATOM 1558 N N . GLY A 1 196 ? 27.396 -23.009 20.859 1.00 31.12 196 GLY A N 1
ATOM 1559 C CA . GLY A 1 196 ? 28.166 -22.347 19.820 1.00 31.12 196 GLY A CA 1
ATOM 1560 C C . GLY A 1 196 ? 27.362 -22.171 18.546 1.00 31.12 196 GLY A C 1
ATOM 1561 O O . GLY A 1 196 ? 27.442 -22.993 17.647 1.00 31.12 196 GLY A O 1
ATOM 1562 N N . SER A 1 197 ? 26.648 -21.045 18.470 1.00 32.53 197 SER A N 1
ATOM 1563 C CA . SER A 1 197 ? 26.350 -20.337 17.221 1.00 32.53 197 SER A CA 1
ATOM 1564 C C . SER A 1 197 ? 25.504 -21.085 16.172 1.00 32.53 197 SER A C 1
ATOM 1566 O O . SER A 1 197 ? 25.990 -21.553 15.145 1.00 32.53 197 SER A O 1
ATOM 1568 N N . PHE A 1 198 ? 24.186 -21.094 16.383 1.00 31.44 198 PHE A N 1
ATOM 1569 C CA . PHE A 1 198 ? 23.216 -21.320 15.311 1.00 31.44 198 PHE A CA 1
ATOM 1570 C C . PHE A 1 198 ? 23.042 -20.016 14.519 1.00 31.44 198 PHE A C 1
ATOM 1572 O O . PHE A 1 198 ? 22.267 -19.148 14.916 1.00 31.44 198 PHE A O 1
ATOM 1579 N N . PHE A 1 199 ? 23.779 -19.845 13.422 1.00 33.31 199 PHE A N 1
ATOM 1580 C CA . PHE A 1 199 ? 23.468 -18.797 12.447 1.00 33.31 199 PHE A CA 1
ATOM 1581 C C . PHE A 1 199 ? 22.595 -19.381 11.335 1.00 33.31 199 PHE A C 1
ATOM 1583 O O . PHE A 1 199 ? 23.033 -20.231 10.560 1.00 33.31 199 PHE A O 1
ATOM 1590 N N . CYS A 1 200 ? 21.354 -18.905 11.263 1.00 35.31 200 CYS A N 1
ATOM 1591 C CA . CYS A 1 200 ? 20.453 -19.103 10.135 1.00 35.31 200 CYS A CA 1
ATOM 1592 C C . CYS A 1 200 ? 20.491 -17.824 9.288 1.00 35.31 200 CYS A C 1
ATOM 1594 O O . CYS A 1 200 ? 20.207 -16.746 9.806 1.00 35.31 200 CYS A O 1
ATOM 1596 N N . ALA A 1 201 ? 20.855 -17.925 8.009 1.00 35.94 201 ALA A N 1
ATOM 1597 C CA . ALA A 1 201 ? 20.835 -16.804 7.071 1.00 35.94 201 ALA A CA 1
ATOM 1598 C C . ALA A 1 201 ? 20.071 -17.209 5.798 1.00 35.94 201 ALA A C 1
ATOM 1600 O O . ALA A 1 201 ? 20.199 -18.362 5.378 1.00 35.94 201 ALA A O 1
ATOM 1601 N N . PRO A 1 202 ? 19.287 -16.303 5.187 1.00 36.06 202 PRO A N 1
ATOM 1602 C CA . PRO A 1 202 ? 18.683 -16.552 3.881 1.00 36.06 202 PRO A CA 1
ATOM 1603 C C . PRO A 1 202 ? 19.774 -16.742 2.814 1.00 36.06 202 PRO A C 1
ATOM 1605 O O . PRO A 1 202 ? 20.858 -16.153 2.898 1.00 36.06 202 PRO A O 1
ATOM 1608 N N . LEU A 1 203 ? 19.502 -17.578 1.808 1.00 36.50 203 LEU A N 1
ATOM 1609 C CA . LEU A 1 203 ? 20.422 -17.827 0.696 1.00 36.50 203 LEU A CA 1
ATOM 1610 C C . LEU A 1 203 ? 20.652 -16.522 -0.086 1.00 36.50 203 LEU A C 1
ATOM 1612 O O . LEU A 1 203 ? 19.757 -16.025 -0.760 1.00 36.50 203 LEU A O 1
ATOM 1616 N N . SER A 1 204 ? 21.861 -15.959 -0.012 1.00 34.88 204 SER A N 1
ATOM 1617 C CA . SER A 1 204 ? 22.243 -14.810 -0.841 1.00 34.88 204 SER A CA 1
ATOM 1618 C C . SER A 1 204 ? 22.569 -15.268 -2.270 1.00 34.88 204 SER A C 1
ATOM 1620 O O . SER A 1 204 ? 23.449 -16.113 -2.440 1.00 34.88 204 SER A O 1
ATOM 1622 N N . PRO A 1 205 ? 21.944 -14.695 -3.316 1.00 36.75 205 PRO A N 1
ATOM 1623 C CA . PRO A 1 205 ? 22.150 -15.130 -4.701 1.00 36.75 205 PRO A CA 1
ATOM 1624 C C . PRO A 1 205 ? 23.439 -14.585 -5.348 1.00 36.75 205 PRO A C 1
ATOM 1626 O O . PRO A 1 205 ? 23.758 -14.930 -6.483 1.00 36.75 205 PRO A O 1
ATOM 1629 N N . HIS A 1 206 ? 24.219 -13.746 -4.658 1.00 35.38 206 HIS A N 1
ATOM 1630 C CA . HIS A 1 206 ? 25.457 -13.177 -5.200 1.00 35.38 206 HIS A CA 1
ATOM 1631 C C . HIS A 1 206 ? 26.674 -14.058 -4.899 1.00 35.38 206 HIS A C 1
ATOM 1633 O O . HIS A 1 206 ? 27.471 -13.766 -4.008 1.00 35.38 206 HIS A O 1
ATOM 1639 N N . ASN A 1 207 ? 26.870 -15.112 -5.691 1.00 34.22 207 ASN A N 1
ATOM 1640 C CA . ASN A 1 207 ? 28.142 -15.828 -5.712 1.00 34.22 207 ASN A CA 1
ATOM 1641 C C . ASN A 1 207 ? 29.130 -15.119 -6.657 1.00 34.22 207 ASN A C 1
ATOM 1643 O O . ASN A 1 207 ? 29.437 -15.592 -7.749 1.00 34.22 207 ASN A O 1
ATOM 1647 N N . HIS A 1 208 ? 29.625 -13.952 -6.239 1.00 31.45 208 HIS A N 1
ATOM 1648 C CA . HIS A 1 208 ? 30.795 -13.330 -6.852 1.00 31.45 208 HIS A CA 1
ATOM 1649 C C . HIS A 1 208 ? 31.962 -13.380 -5.866 1.00 31.45 208 HIS A C 1
ATOM 1651 O O . HIS A 1 208 ? 31.940 -12.746 -4.813 1.00 31.45 208 HIS A O 1
ATOM 1657 N N . ARG A 1 209 ? 33.005 -14.139 -6.233 1.00 31.23 209 ARG A N 1
ATOM 1658 C CA . ARG A 1 209 ? 34.326 -14.120 -5.591 1.00 31.23 209 ARG A CA 1
ATOM 1659 C C . ARG A 1 209 ? 34.898 -12.698 -5.638 1.00 31.23 209 ARG A C 1
ATOM 1661 O O . ARG A 1 209 ? 35.601 -12.345 -6.581 1.00 31.23 209 ARG A O 1
ATOM 1668 N N . ALA A 1 210 ? 34.644 -11.899 -4.610 1.00 27.75 210 ALA A N 1
ATOM 1669 C CA . ALA A 1 210 ? 35.409 -10.692 -4.341 1.00 27.75 210 ALA A CA 1
ATOM 1670 C C . ALA A 1 210 ? 36.516 -11.039 -3.339 1.00 27.75 210 ALA A C 1
ATOM 1672 O O . ALA A 1 210 ? 36.259 -11.321 -2.169 1.00 27.75 210 ALA A O 1
ATOM 1673 N N . ARG A 1 211 ? 37.766 -11.052 -3.817 1.00 29.19 211 ARG A N 1
ATOM 1674 C CA . ARG A 1 211 ? 38.960 -11.036 -2.963 1.00 29.19 211 ARG A CA 1
ATOM 1675 C C . ARG A 1 211 ? 38.859 -9.838 -2.016 1.00 29.19 211 ARG A C 1
ATOM 1677 O O . ARG A 1 211 ? 38.816 -8.701 -2.475 1.00 29.19 211 ARG A O 1
ATOM 1684 N N . SER A 1 212 ? 38.852 -10.094 -0.714 1.00 26.89 212 SER A N 1
ATOM 1685 C CA . SER A 1 212 ? 39.019 -9.060 0.306 1.00 26.89 212 SER A CA 1
ATOM 1686 C C . SER A 1 212 ? 40.384 -8.379 0.165 1.00 26.89 212 SER A C 1
ATOM 1688 O O . SER A 1 212 ? 41.382 -9.070 -0.059 1.00 26.89 212 SER A O 1
ATOM 1690 N N . PRO A 1 213 ? 40.474 -7.076 0.461 1.00 30.03 213 PRO A N 1
ATOM 1691 C CA . PRO A 1 213 ? 41.614 -6.574 1.198 1.00 30.03 213 PRO A CA 1
ATOM 1692 C C . PRO A 1 213 ? 41.169 -6.039 2.564 1.00 30.03 213 PRO A C 1
ATOM 1694 O O . PRO A 1 213 ? 40.317 -5.167 2.678 1.00 30.03 213 PRO A O 1
ATOM 1697 N N . VAL A 1 214 ? 41.757 -6.665 3.584 1.00 28.33 214 VAL A N 1
ATOM 1698 C CA . VAL A 1 214 ? 42.323 -6.097 4.816 1.00 28.33 214 VAL A CA 1
ATOM 1699 C C . VAL A 1 214 ? 41.543 -4.985 5.535 1.00 28.33 214 VAL A C 1
ATOM 1701 O O . VAL A 1 214 ? 41.430 -3.850 5.087 1.00 28.33 214 VAL A O 1
ATOM 1704 N N . ARG A 1 215 ? 41.135 -5.334 6.762 1.00 25.69 215 ARG A N 1
ATOM 1705 C CA . ARG A 1 215 ? 40.714 -4.442 7.847 1.00 25.69 215 ARG A CA 1
ATOM 1706 C C . ARG A 1 215 ? 41.820 -3.442 8.211 1.00 25.69 215 ARG A C 1
ATOM 1708 O O . ARG A 1 215 ? 42.935 -3.859 8.515 1.00 25.69 215 ARG A O 1
ATOM 1715 N N . SER A 1 216 ? 41.468 -2.170 8.351 1.00 25.53 216 SER A N 1
ATOM 1716 C CA . SER A 1 216 ? 42.170 -1.228 9.228 1.00 25.53 216 SER A CA 1
ATOM 1717 C C . SER A 1 216 ? 41.164 -0.581 10.183 1.00 25.53 216 SER A C 1
ATOM 1719 O O . SER A 1 216 ? 40.010 -0.330 9.837 1.00 25.53 216 SER A O 1
ATOM 1721 N N . ALA A 1 217 ? 41.589 -0.456 11.437 1.00 25.47 217 ALA A N 1
ATOM 1722 C CA . ALA A 1 217 ? 40.765 -0.136 12.590 1.00 25.47 217 ALA A CA 1
ATOM 1723 C C . ALA A 1 217 ? 40.367 1.352 12.669 1.00 25.47 217 ALA A C 1
ATOM 1725 O O . ALA A 1 217 ? 41.056 2.233 12.167 1.00 25.47 217 ALA A O 1
ATOM 1726 N N . SER A 1 218 ? 39.239 1.558 13.351 1.00 29.31 218 SER A N 1
ATOM 1727 C CA . SER A 1 218 ? 38.564 2.779 13.831 1.00 29.31 218 SER A CA 1
ATOM 1728 C C . SER A 1 218 ? 39.474 3.911 14.361 1.00 29.31 218 SER A C 1
ATOM 1730 O O . SER A 1 218 ? 40.587 3.621 14.799 1.00 29.31 218 SER A O 1
ATOM 1732 N N . PRO A 1 219 ? 38.999 5.178 14.424 1.00 29.34 219 PRO A N 1
ATOM 1733 C CA . PRO A 1 219 ? 38.183 5.618 15.575 1.00 29.34 219 PRO A CA 1
ATOM 1734 C C . PRO A 1 219 ? 37.039 6.611 15.249 1.00 29.34 219 PRO A C 1
ATOM 1736 O O . PRO A 1 219 ? 37.153 7.471 14.380 1.00 29.34 219 PRO A O 1
ATOM 1739 N N . PHE A 1 220 ? 35.942 6.528 16.013 1.00 29.56 220 PHE A N 1
ATOM 1740 C CA . PHE A 1 220 ? 34.988 7.636 16.204 1.00 29.56 220 PHE A CA 1
ATOM 1741 C C . PHE A 1 220 ? 35.696 8.815 16.907 1.00 29.56 220 PHE A C 1
ATOM 1743 O O . PHE A 1 220 ? 36.588 8.561 17.721 1.00 29.56 220 PHE A O 1
ATOM 1750 N N . PRO A 1 221 ? 35.313 10.083 16.642 1.00 31.84 221 PRO A N 1
ATOM 1751 C CA . PRO A 1 221 ? 34.231 10.704 17.424 1.00 31.84 221 PRO A CA 1
ATOM 1752 C C . PRO A 1 221 ? 33.359 11.745 16.679 1.00 31.84 221 PRO A C 1
ATOM 1754 O O . PRO A 1 221 ? 33.845 12.544 15.890 1.00 31.84 221 PRO A O 1
ATOM 1757 N N . GLY A 1 222 ? 32.081 11.816 17.075 1.00 25.17 222 GLY A N 1
ATOM 1758 C CA . GLY A 1 222 ? 31.438 13.091 17.430 1.00 25.17 222 GLY A CA 1
ATOM 1759 C C . GLY A 1 222 ? 30.630 13.861 16.376 1.00 25.17 222 GLY A C 1
ATOM 1760 O O . GLY A 1 222 ? 31.190 14.509 15.499 1.00 25.17 222 GLY A O 1
ATOM 1761 N N . THR A 1 223 ? 29.319 13.976 16.658 1.00 26.69 223 THR A N 1
ATOM 1762 C CA . THR A 1 223 ? 28.333 14.976 16.163 1.00 26.69 223 THR A CA 1
ATOM 1763 C C . THR A 1 223 ? 27.968 14.839 14.670 1.00 26.69 223 THR A C 1
ATOM 1765 O O . THR A 1 223 ? 28.795 14.429 13.880 1.00 26.69 223 THR A O 1
ATOM 1768 N N . TRP A 1 224 ? 26.706 14.906 14.225 1.00 25.66 224 TRP A N 1
ATOM 1769 C CA . TRP A 1 224 ? 25.903 16.102 13.946 1.00 25.66 224 TRP A CA 1
ATOM 1770 C C . TRP A 1 224 ? 24.389 15.760 13.893 1.00 25.66 224 TRP A C 1
ATOM 1772 O O . TRP A 1 224 ? 23.950 14.941 13.097 1.00 25.66 224 TRP A O 1
ATOM 1782 N N . LYS A 1 225 ? 23.627 16.457 14.746 1.00 24.02 225 LYS A N 1
ATOM 1783 C CA . LYS A 1 225 ? 22.328 17.135 14.530 1.00 24.02 225 LYS A CA 1
ATOM 1784 C C . LYS A 1 225 ? 21.135 16.397 13.880 1.00 24.02 225 LYS A C 1
ATOM 1786 O O . LYS A 1 225 ? 20.987 16.313 12.670 1.00 24.02 225 LYS A O 1
ATOM 1791 N N . GLN A 1 226 ? 20.209 16.052 14.774 1.00 28.02 226 GLN A N 1
ATOM 1792 C CA . GLN A 1 226 ? 18.743 16.164 14.728 1.00 28.02 226 GLN A CA 1
ATOM 1793 C C . GLN A 1 226 ? 18.157 17.005 13.564 1.00 28.02 226 GLN A C 1
ATOM 1795 O O . GLN A 1 226 ? 18.339 18.222 13.530 1.00 28.02 226 GLN A O 1
ATOM 1800 N N . SER A 1 227 ? 17.377 16.378 12.672 1.00 23.70 227 SER A N 1
ATOM 1801 C CA . SER A 1 227 ? 16.413 17.078 11.808 1.00 23.70 227 SER A CA 1
ATOM 1802 C C . SER A 1 227 ? 14.987 16.688 12.198 1.00 23.70 227 SER A C 1
ATOM 1804 O O . SER A 1 227 ? 14.564 15.546 12.019 1.00 23.70 227 SER A O 1
ATOM 1806 N N . GLN A 1 228 ? 14.271 17.653 12.765 1.00 23.67 228 GLN A N 1
ATOM 1807 C CA . GLN A 1 228 ? 12.841 17.609 13.042 1.00 23.67 228 GLN A CA 1
ATOM 1808 C C . GLN A 1 228 ? 12.031 18.000 11.793 1.00 23.67 228 GLN A C 1
ATOM 1810 O O . GLN A 1 228 ? 12.439 18.904 11.069 1.00 23.67 228 GLN A O 1
ATOM 1815 N N . LEU A 1 229 ? 10.847 17.381 11.665 1.00 27.47 229 LEU A N 1
ATOM 1816 C CA . LEU A 1 229 ? 9.718 17.674 10.760 1.00 27.47 229 LEU A CA 1
ATOM 1817 C C . LEU A 1 229 ? 9.962 17.437 9.253 1.00 27.47 229 LEU A C 1
ATOM 1819 O O . LEU A 1 229 ? 10.966 17.848 8.695 1.00 27.47 229 LEU A O 1
ATOM 1823 N N . GLY A 1 230 ? 9.052 16.833 8.488 1.00 24.34 230 GLY A N 1
ATOM 1824 C CA . GLY A 1 230 ? 7.660 16.471 8.755 1.00 24.34 230 GLY A CA 1
ATOM 1825 C C . GLY A 1 230 ? 6.804 16.752 7.512 1.00 24.34 230 GLY A C 1
ATOM 1826 O O . GLY A 1 230 ? 6.805 17.873 7.018 1.00 24.34 230 GLY A O 1
ATOM 1827 N N . TYR A 1 231 ? 6.077 15.725 7.062 1.00 28.88 231 TYR A N 1
ATOM 1828 C CA . TYR A 1 231 ? 4.929 15.731 6.142 1.00 28.88 231 TYR A CA 1
ATOM 1829 C C . TYR A 1 231 ? 5.109 16.280 4.714 1.00 28.88 231 TYR A C 1
ATOM 1831 O O . TYR A 1 231 ? 5.071 17.480 4.457 1.00 28.88 231 TYR A O 1
ATOM 1839 N N . ALA A 1 232 ? 5.155 15.349 3.757 1.00 24.36 232 ALA A N 1
ATOM 1840 C CA . ALA A 1 232 ? 4.899 15.592 2.342 1.00 24.36 232 ALA A CA 1
ATOM 1841 C C . ALA A 1 232 ? 3.654 14.797 1.918 1.00 24.36 232 ALA A C 1
ATOM 1843 O O . ALA A 1 232 ? 3.715 13.580 1.759 1.00 24.36 232 ALA A O 1
ATOM 1844 N N . THR A 1 233 ? 2.535 15.494 1.734 1.00 27.56 233 THR A N 1
ATOM 1845 C CA . THR A 1 233 ? 1.316 14.971 1.102 1.00 27.56 233 THR A CA 1
ATOM 1846 C C . THR A 1 233 ? 1.284 15.423 -0.355 1.00 27.56 233 THR A C 1
ATOM 1848 O O . THR A 1 233 ? 1.345 16.622 -0.633 1.00 27.56 233 THR A O 1
ATOM 1851 N N . TYR A 1 234 ? 1.195 14.469 -1.278 1.00 29.62 234 TYR A N 1
ATOM 1852 C CA . TYR A 1 234 ? 0.657 14.684 -2.617 1.00 29.62 234 TYR A CA 1
ATOM 1853 C C . TYR A 1 234 ? -0.153 13.460 -3.014 1.00 29.62 234 TYR A C 1
ATOM 1855 O O . TYR A 1 234 ? 0.215 12.328 -2.689 1.00 29.62 234 TYR A O 1
ATOM 1863 N N . ASP A 1 235 ? -1.249 13.777 -3.681 1.00 29.97 235 ASP A N 1
ATOM 1864 C CA . ASP A 1 235 ? -2.393 12.940 -3.973 1.00 29.97 235 ASP A CA 1
ATOM 1865 C C . ASP A 1 235 ? -2.398 12.470 -5.436 1.00 29.97 235 ASP A C 1
ATOM 1867 O O . ASP A 1 235 ? -1.784 13.078 -6.318 1.00 29.97 235 ASP A O 1
ATOM 1871 N N . SER A 1 236 ? -3.082 11.345 -5.608 1.00 29.64 236 SER A N 1
ATOM 1872 C CA . SER A 1 236 ? -3.833 10.832 -6.749 1.00 29.64 236 SER A CA 1
ATOM 1873 C C . SER A 1 236 ? -3.668 11.505 -8.107 1.00 29.64 236 SER A C 1
ATOM 1875 O O . SER A 1 236 ? -4.156 12.597 -8.382 1.00 29.64 236 SER A O 1
ATOM 1877 N N . SER A 1 237 ? -3.098 10.726 -9.024 1.00 26.48 237 SER A N 1
ATOM 1878 C CA . SER A 1 237 ? -3.630 10.515 -10.377 1.00 26.48 237 SER A CA 1
ATOM 1879 C C . SER A 1 237 ? -2.986 9.251 -10.955 1.00 26.48 237 SER A C 1
ATOM 1881 O O . SER A 1 237 ? -2.180 9.299 -11.880 1.00 26.48 237 SER A O 1
ATOM 1883 N N . SER A 1 238 ? -3.328 8.101 -10.379 1.00 28.72 238 SER A N 1
ATOM 1884 C CA . SER A 1 238 ? -3.301 6.822 -11.090 1.00 28.72 238 SER A CA 1
ATOM 1885 C C . SER A 1 238 ? -4.614 6.120 -10.780 1.00 28.72 238 SER A C 1
ATOM 1887 O O . SER A 1 238 ? -4.694 5.249 -9.916 1.00 28.72 238 SER A O 1
ATOM 1889 N N . SER A 1 239 ? -5.662 6.586 -11.448 1.00 32.59 239 SER A N 1
ATOM 1890 C CA . SER A 1 239 ? -6.974 5.958 -11.505 1.00 32.59 239 SER A CA 1
ATOM 1891 C C . SER A 1 239 ? -6.834 4.510 -11.985 1.00 32.59 239 SER A C 1
ATOM 1893 O O . SER A 1 239 ? -6.718 4.228 -13.174 1.00 32.59 239 SER A O 1
ATOM 1895 N N . SER A 1 240 ? -6.782 3.599 -11.016 1.00 32.91 240 SER A N 1
ATOM 1896 C CA . SER A 1 240 ? -7.039 2.161 -11.167 1.00 32.91 240 SER A CA 1
ATOM 1897 C C . SER A 1 240 ? -7.515 1.512 -9.855 1.00 32.91 240 SER A C 1
ATOM 1899 O O . SER A 1 240 ? -7.626 0.293 -9.785 1.00 32.91 240 SER A O 1
ATOM 1901 N N . LEU A 1 241 ? -7.811 2.302 -8.821 1.00 37.59 241 LEU A N 1
ATOM 1902 C CA . LEU A 1 241 ? -8.655 1.876 -7.711 1.00 37.59 241 LEU A CA 1
ATOM 1903 C C . LEU A 1 241 ? -9.995 2.554 -7.975 1.00 37.59 241 LEU A C 1
ATOM 1905 O O . LEU A 1 241 ? -10.110 3.766 -7.815 1.00 37.59 241 LEU A O 1
ATOM 1909 N N . GLY A 1 242 ? -10.948 1.817 -8.546 1.00 33.72 242 GLY A N 1
ATOM 1910 C CA . GLY A 1 242 ? -12.292 2.344 -8.756 1.00 33.72 242 GLY A CA 1
ATOM 1911 C C . GLY A 1 242 ? -12.886 2.768 -7.418 1.00 33.72 242 GLY A C 1
ATOM 1912 O O . GLY A 1 242 ? -12.753 2.006 -6.471 1.00 33.72 242 GLY A O 1
ATOM 1913 N N . ASP A 1 243 ? -13.437 3.983 -7.378 1.00 34.38 243 ASP A N 1
ATOM 1914 C CA . ASP A 1 243 ? -14.587 4.543 -6.631 1.00 34.38 243 ASP A CA 1
ATOM 1915 C C . ASP A 1 243 ? -15.129 3.893 -5.335 1.00 34.38 243 ASP A C 1
ATOM 1917 O O . ASP A 1 243 ? -16.230 4.189 -4.886 1.00 34.38 243 ASP A O 1
ATOM 1921 N N . PHE A 1 244 ? -14.355 3.048 -4.674 1.00 38.12 244 PHE A N 1
ATOM 1922 C CA . PHE A 1 244 ? -14.600 2.512 -3.351 1.00 38.12 244 PHE A CA 1
ATOM 1923 C C . PHE A 1 244 ? -13.404 2.925 -2.511 1.00 38.12 244 PHE A C 1
ATOM 1925 O O . PHE A 1 244 ? -12.492 2.135 -2.260 1.00 38.12 244 PHE A O 1
ATOM 1932 N N . GLN A 1 245 ? -13.394 4.176 -2.047 1.00 49.12 245 GLN A N 1
ATOM 1933 C CA . GLN A 1 245 ? -12.607 4.515 -0.866 1.00 49.12 245 GLN A CA 1
ATOM 1934 C C . GLN A 1 245 ? -13.315 3.888 0.339 1.00 49.12 245 GLN A C 1
ATOM 1936 O O . GLN A 1 245 ? -13.916 4.553 1.176 1.00 49.12 245 GLN A O 1
ATOM 1941 N N . GLU A 1 246 ? -13.300 2.557 0.365 1.00 60.47 246 GLU A N 1
ATOM 1942 C CA . GLU A 1 246 ? -13.649 1.753 1.512 1.00 60.47 246 GLU A CA 1
ATOM 1943 C C . GLU A 1 246 ? -12.917 2.352 2.711 1.00 60.47 246 GLU A C 1
ATOM 1945 O O . GLU A 1 246 ? -11.693 2.483 2.698 1.00 60.47 246 GLU A O 1
ATOM 1950 N N . ASN A 1 247 ? -13.663 2.779 3.727 1.00 81.62 247 ASN A N 1
ATOM 1951 C CA . ASN A 1 247 ? -13.087 3.482 4.861 1.00 81.62 247 ASN A CA 1
ATOM 1952 C C . ASN A 1 247 ? -12.096 2.560 5.600 1.00 81.62 247 ASN A C 1
ATOM 1954 O O . ASN A 1 247 ? -12.482 1.722 6.414 1.00 81.62 247 ASN A O 1
ATOM 1958 N N . LEU A 1 248 ? -10.802 2.694 5.294 1.00 88.75 248 LEU A N 1
ATOM 1959 C CA . LEU A 1 248 ? -9.735 1.886 5.892 1.00 88.75 248 LEU A CA 1
ATOM 1960 C C . LEU A 1 248 ? -9.449 2.271 7.347 1.00 88.75 248 LEU A C 1
ATOM 1962 O O . LEU A 1 248 ? -8.749 1.532 8.041 1.00 88.75 248 LEU A O 1
ATOM 1966 N N . ALA A 1 249 ? -9.987 3.403 7.807 1.00 88.00 249 ALA A N 1
ATOM 1967 C CA . ALA A 1 249 ? -9.916 3.853 9.192 1.00 88.00 249 ALA A CA 1
ATOM 1968 C C . ALA A 1 249 ? -11.014 3.241 10.076 1.00 88.00 249 ALA A C 1
ATOM 1970 O O . ALA A 1 249 ? -10.923 3.335 11.299 1.00 88.00 249 ALA A O 1
ATOM 1971 N N . SER A 1 250 ? -12.023 2.593 9.488 1.00 87.56 250 SER A N 1
ATOM 1972 C CA . SER A 1 250 ? -13.075 1.890 10.224 1.00 87.56 250 SER A CA 1
ATOM 1973 C C . SER A 1 250 ? -12.930 0.379 10.091 1.00 87.56 250 SER A C 1
ATOM 1975 O O . SER A 1 250 ? -12.583 -0.146 9.030 1.00 87.56 250 SER A O 1
ATOM 1977 N N . SER A 1 251 ? -13.171 -0.328 11.193 1.00 86.12 251 SER A N 1
ATOM 1978 C CA . SER A 1 251 ? -13.160 -1.788 11.217 1.00 86.12 251 SER A CA 1
ATOM 1979 C C . SER A 1 251 ? -14.318 -2.324 10.368 1.00 86.12 251 SER A C 1
ATOM 1981 O O . SER A 1 251 ? -15.445 -1.843 10.522 1.00 86.12 251 SER A O 1
ATOM 1983 N N . PRO A 1 252 ? -14.077 -3.284 9.460 1.00 85.19 252 PRO A N 1
ATOM 1984 C CA . PRO A 1 252 ? -15.153 -3.880 8.686 1.00 85.19 252 PRO A CA 1
ATOM 1985 C C . PRO A 1 252 ? -16.036 -4.776 9.571 1.00 85.19 252 PRO A C 1
ATOM 1987 O O . PRO A 1 252 ? -15.573 -5.275 10.604 1.00 85.19 252 PRO A O 1
ATOM 1990 N N . PRO A 1 253 ? -17.284 -5.049 9.148 1.00 77.69 253 PRO A N 1
ATOM 1991 C CA . PRO A 1 253 ? -18.117 -6.062 9.781 1.00 77.69 253 PRO A CA 1
ATOM 1992 C C . PRO A 1 253 ? -17.405 -7.416 9.841 1.00 77.69 253 PRO A C 1
ATOM 1994 O O . PRO A 1 253 ? -16.615 -7.764 8.957 1.00 77.69 253 PRO A O 1
ATOM 1997 N N . THR A 1 254 ? -17.705 -8.204 10.874 1.00 75.00 254 THR A N 1
ATOM 1998 C CA . THR A 1 254 ? -17.115 -9.535 11.043 1.00 75.00 254 THR A CA 1
ATOM 1999 C C . THR A 1 254 ? -17.381 -10.400 9.798 1.00 75.00 254 THR A C 1
ATOM 2001 O O . THR A 1 254 ? -18.538 -10.564 9.405 1.00 75.00 254 THR A O 1
ATOM 2004 N N . PRO A 1 255 ? -16.341 -10.991 9.176 1.00 75.56 255 PRO A N 1
ATOM 2005 C CA . PRO A 1 255 ? -16.500 -11.885 8.036 1.00 75.56 255 PRO A CA 1
ATOM 2006 C C . PRO A 1 255 ? -17.412 -13.074 8.347 1.00 75.56 255 PRO A C 1
ATOM 2008 O O . PRO A 1 255 ? -17.448 -13.580 9.476 1.00 75.56 255 PRO A O 1
ATOM 2011 N N . CYS A 1 256 ? -18.091 -13.587 7.317 1.00 74.81 256 CYS A N 1
ATOM 2012 C CA . CYS A 1 256 ? -18.951 -14.758 7.454 1.00 74.81 256 CYS A CA 1
ATOM 2013 C C . CYS A 1 256 ? -18.183 -15.982 7.998 1.00 74.81 256 CYS A C 1
ATOM 2015 O O . CYS A 1 256 ? -16.955 -16.088 7.895 1.00 74.81 256 CYS A O 1
ATOM 2017 N N . ALA A 1 257 ? -18.917 -16.928 8.590 1.00 74.75 257 ALA A N 1
ATOM 2018 C CA . ALA A 1 257 ? -18.339 -18.109 9.234 1.00 74.75 257 ALA A CA 1
ATOM 2019 C C . ALA A 1 257 ? -17.423 -18.928 8.301 1.00 74.75 257 ALA A C 1
ATOM 2021 O O . ALA A 1 257 ? -16.394 -19.430 8.753 1.00 74.75 257 ALA A O 1
ATOM 2022 N N . ASP A 1 258 ? -17.742 -18.995 7.006 1.00 74.75 258 ASP A N 1
ATOM 2023 C CA . ASP A 1 258 ? -16.948 -19.722 6.011 1.00 74.75 258 ASP A CA 1
ATOM 2024 C C . ASP A 1 258 ? -15.565 -19.087 5.801 1.00 74.75 258 ASP A C 1
ATOM 2026 O O . ASP A 1 258 ? -14.549 -19.782 5.816 1.00 74.75 258 ASP A O 1
ATOM 2030 N N . VAL A 1 259 ? -15.490 -17.753 5.704 1.00 75.62 259 VAL A N 1
ATOM 2031 C CA . VAL A 1 259 ? -14.212 -17.025 5.590 1.00 75.62 259 VAL A CA 1
ATOM 2032 C C . VAL A 1 259 ? -13.383 -17.184 6.866 1.00 75.62 259 VAL A C 1
ATOM 2034 O O . VAL A 1 259 ? -12.168 -17.381 6.797 1.00 75.62 259 VAL A O 1
ATOM 2037 N N . ARG A 1 260 ? -14.030 -17.184 8.040 1.00 79.06 260 ARG A N 1
ATOM 2038 C CA . ARG A 1 260 ? -13.365 -17.452 9.330 1.00 79.06 260 ARG A CA 1
ATOM 2039 C C . ARG A 1 260 ? -12.849 -18.888 9.454 1.00 79.06 260 ARG A C 1
ATOM 2041 O O . ARG A 1 260 ? -11.888 -19.126 10.189 1.00 79.06 260 ARG A O 1
ATOM 2048 N N . ALA A 1 261 ? -13.473 -19.847 8.772 1.00 78.00 261 ALA A N 1
ATOM 2049 C CA . ALA A 1 261 ? -13.045 -21.245 8.767 1.00 78.00 261 ALA A CA 1
ATOM 2050 C C . ALA A 1 261 ? -11.805 -21.486 7.889 1.00 78.00 261 ALA A C 1
ATOM 2052 O O . ALA A 1 261 ? -11.046 -22.414 8.163 1.00 78.00 261 ALA A O 1
ATOM 2053 N N . LEU A 1 262 ? -11.578 -20.641 6.877 1.00 81.25 262 LEU A N 1
ATOM 2054 C CA . LEU A 1 262 ? -10.394 -20.692 6.011 1.00 81.25 262 LEU A CA 1
ATOM 2055 C C . LEU A 1 262 ? -9.136 -20.094 6.662 1.00 81.25 262 LEU A C 1
ATOM 2057 O O . LEU A 1 262 ? -8.028 -20.339 6.185 1.00 81.25 262 LEU A O 1
ATOM 2061 N N . GLN A 1 263 ? -9.286 -19.331 7.749 1.00 86.56 263 GLN A N 1
ATOM 2062 C CA . GLN A 1 263 ? -8.154 -18.749 8.469 1.00 86.56 263 GLN A CA 1
ATOM 2063 C C . GLN A 1 263 ? -7.279 -19.829 9.114 1.00 86.56 263 GLN A C 1
ATOM 2065 O O . GLN A 1 263 ? -7.763 -20.795 9.713 1.00 86.56 263 GLN A O 1
ATOM 2070 N N . LEU A 1 264 ? -5.963 -19.643 9.019 1.00 89.88 264 LEU A N 1
ATOM 2071 C CA . LEU A 1 264 ? -4.993 -20.553 9.613 1.00 89.88 264 LEU A CA 1
ATOM 2072 C C . LEU A 1 264 ? -5.019 -20.476 11.136 1.00 89.88 264 LEU A C 1
ATOM 2074 O O . LEU A 1 264 ? -4.976 -19.391 11.703 1.00 89.88 264 LEU A O 1
ATOM 2078 N N . ARG A 1 265 ? -5.012 -21.640 11.792 1.00 90.75 265 ARG A N 1
ATOM 2079 C CA . ARG A 1 265 ? -4.954 -21.752 13.257 1.00 90.75 265 ARG A CA 1
ATOM 2080 C C . ARG A 1 265 ? -3.795 -22.654 13.680 1.00 90.75 265 ARG A C 1
ATOM 2082 O O . ARG A 1 265 ? -3.967 -23.879 13.694 1.00 90.75 265 ARG A O 1
ATOM 2089 N N . PRO A 1 266 ? -2.607 -22.091 13.958 1.00 91.25 266 PRO A N 1
ATOM 2090 C CA . PRO A 1 266 ? -1.452 -22.874 14.381 1.00 91.25 266 PRO A CA 1
ATOM 2091 C C . PRO A 1 266 ? -1.655 -23.414 15.804 1.00 91.25 266 PRO A C 1
ATOM 2093 O O . PRO A 1 266 ? -1.949 -22.672 16.733 1.00 91.25 266 PRO A O 1
ATOM 2096 N N . LYS A 1 267 ? -1.460 -24.719 16.001 1.00 88.75 267 LYS A N 1
ATOM 2097 C CA . LYS A 1 267 ?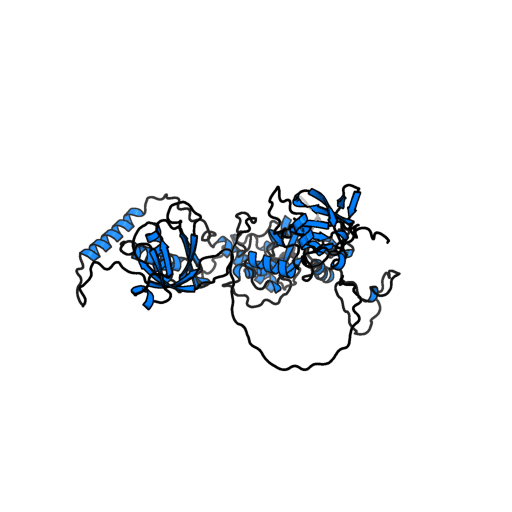 -1.674 -25.396 17.293 1.00 88.75 267 LYS A CA 1
ATOM 2098 C C . LYS A 1 267 ? -0.392 -25.597 18.087 1.00 88.75 267 LYS A C 1
ATOM 2100 O O . LYS A 1 267 ? -0.431 -25.718 19.308 1.00 88.75 267 LYS A O 1
ATOM 2105 N N . SER A 1 268 ? 0.743 -25.694 17.398 1.00 91.12 268 SER A N 1
ATOM 2106 C CA . SER A 1 268 ? 2.051 -25.929 18.014 1.00 91.12 268 SER A CA 1
ATOM 2107 C C . SER A 1 268 ? 2.999 -24.760 17.775 1.00 91.12 268 SER A C 1
ATOM 2109 O O . SER A 1 268 ? 2.864 -24.034 16.792 1.00 91.12 268 SER A O 1
ATOM 2111 N N . LEU A 1 269 ? 4.018 -24.617 18.627 1.00 90.38 269 LEU A N 1
ATOM 2112 C CA . LEU A 1 269 ? 5.072 -23.612 18.436 1.00 90.38 269 LEU A CA 1
ATOM 2113 C C . LEU A 1 269 ? 5.780 -23.755 17.079 1.00 90.38 269 LEU A C 1
ATOM 2115 O O . LEU A 1 269 ? 6.184 -22.759 16.488 1.00 90.38 269 LEU A O 1
ATOM 2119 N N . VAL A 1 270 ? 5.889 -24.981 16.556 1.00 89.44 270 VAL A N 1
ATOM 2120 C CA . VAL A 1 270 ? 6.467 -25.245 15.230 1.00 89.44 270 VAL A CA 1
ATOM 2121 C C . VAL A 1 270 ? 5.572 -24.691 14.121 1.00 89.44 270 VAL A C 1
ATOM 2123 O O . VAL A 1 270 ? 6.069 -24.064 13.189 1.00 89.44 270 VAL A O 1
ATOM 2126 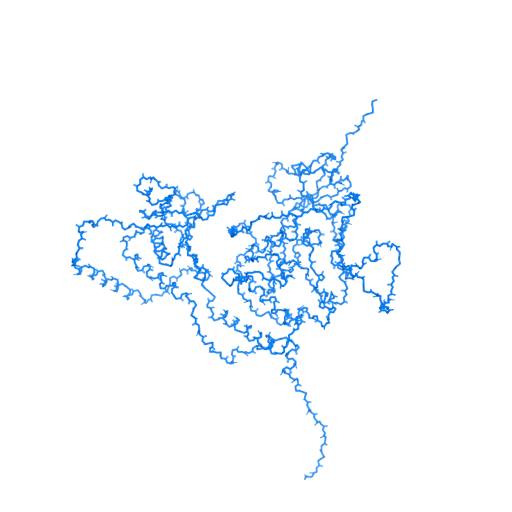N N . GLU A 1 271 ? 4.257 -24.886 14.220 1.00 90.00 271 GLU A N 1
ATOM 2127 C CA . GLU A 1 271 ? 3.297 -24.312 13.269 1.00 90.00 271 GLU A CA 1
ATOM 2128 C C . GLU A 1 271 ? 3.278 -22.780 13.353 1.00 90.00 271 GLU A C 1
ATOM 2130 O O . GLU A 1 271 ? 3.298 -22.124 12.315 1.00 90.00 271 GLU A O 1
ATOM 2135 N N . LYS A 1 272 ? 3.343 -22.208 14.565 1.00 90.69 272 LYS A N 1
ATOM 2136 C CA . LYS A 1 272 ? 3.471 -20.753 14.766 1.00 90.69 272 LYS A CA 1
ATOM 2137 C C . LYS A 1 272 ? 4.752 -20.211 14.124 1.00 90.69 272 LYS A C 1
ATOM 2139 O O . LYS A 1 272 ? 4.712 -19.221 13.404 1.00 90.69 272 LYS A O 1
ATOM 2144 N N . ALA A 1 273 ? 5.885 -20.893 14.300 1.00 88.75 273 ALA A N 1
ATOM 2145 C CA . ALA A 1 273 ? 7.140 -20.503 13.659 1.00 88.75 273 ALA A CA 1
ATOM 2146 C C . ALA A 1 273 ? 7.039 -20.536 12.122 1.00 88.75 273 ALA A C 1
ATOM 2148 O O . ALA A 1 273 ? 7.546 -19.633 11.455 1.00 88.75 273 ALA A O 1
ATOM 2149 N N . ARG A 1 274 ? 6.339 -21.532 11.561 1.00 87.56 274 ARG A N 1
ATOM 2150 C CA . ARG A 1 274 ? 6.145 -21.690 10.110 1.00 87.56 274 ARG A CA 1
ATOM 2151 C C . ARG A 1 274 ? 5.321 -20.578 9.464 1.00 87.56 274 ARG A C 1
ATOM 2153 O O . ARG A 1 274 ? 5.503 -20.358 8.271 1.00 87.56 274 ARG A O 1
ATOM 2160 N N . LEU A 1 275 ? 4.518 -19.820 10.214 1.00 87.69 275 LEU A N 1
ATOM 2161 C CA . LEU A 1 275 ? 3.840 -18.627 9.681 1.00 87.69 275 LEU A CA 1
ATOM 2162 C C . LEU A 1 275 ? 4.822 -17.587 9.113 1.00 87.69 275 LEU A C 1
ATOM 2164 O O . LEU A 1 275 ? 4.494 -16.852 8.186 1.00 87.69 275 LEU A O 1
ATOM 2168 N N . ASN A 1 276 ? 6.064 -17.569 9.600 1.00 89.06 276 ASN A N 1
ATOM 2169 C CA . ASN A 1 276 ? 7.081 -16.614 9.160 1.00 89.06 276 ASN A CA 1
ATOM 2170 C C . ASN A 1 276 ? 7.734 -16.970 7.817 1.00 89.06 276 ASN A C 1
ATOM 2172 O O . ASN A 1 276 ? 8.520 -16.184 7.293 1.00 89.06 276 ASN A O 1
ATOM 2176 N N . VAL A 1 277 ? 7.424 -18.128 7.229 1.00 85.56 277 VAL A N 1
ATOM 2177 C CA . VAL A 1 277 ? 8.014 -18.540 5.945 1.00 85.56 277 VAL A CA 1
ATOM 2178 C C . VAL A 1 277 ? 7.448 -17.760 4.753 1.00 85.56 277 VAL A C 1
ATOM 2180 O O . VAL A 1 277 ? 8.008 -17.790 3.663 1.00 85.56 277 VAL A O 1
ATOM 2183 N N . GLY A 1 278 ? 6.326 -17.061 4.930 1.00 88.25 278 GLY A N 1
ATOM 2184 C CA . GLY A 1 278 ? 5.686 -16.310 3.852 1.00 88.25 278 GLY A CA 1
ATOM 2185 C C . GLY A 1 278 ? 6.379 -14.990 3.511 1.00 88.25 278 GLY A C 1
ATOM 2186 O O . GLY A 1 278 ? 6.131 -14.458 2.432 1.00 88.25 278 GLY A O 1
ATOM 2187 N N . TRP A 1 279 ? 7.214 -14.437 4.396 1.00 93.44 279 TRP A N 1
ATOM 2188 C CA . TRP A 1 279 ? 7.776 -13.093 4.224 1.00 93.44 279 TRP A CA 1
ATOM 2189 C C . TRP A 1 279 ? 8.610 -12.964 2.952 1.00 93.44 279 TRP A C 1
ATOM 2191 O O . TRP A 1 279 ? 9.428 -13.826 2.652 1.00 93.44 279 TRP A O 1
ATOM 2201 N N . LEU A 1 280 ? 8.419 -11.860 2.231 1.00 92.75 280 LEU A N 1
ATOM 2202 C CA . LEU A 1 280 ? 9.291 -11.487 1.127 1.00 92.75 280 LEU A CA 1
ATOM 2203 C C . LEU A 1 280 ? 10.608 -10.890 1.648 1.00 92.75 280 LEU A C 1
ATOM 2205 O O . LEU A 1 280 ? 10.664 -10.249 2.705 1.00 92.75 280 LEU A O 1
ATOM 2209 N N . ASP A 1 281 ? 11.675 -11.084 0.880 1.00 91.69 281 ASP A N 1
ATOM 2210 C CA . ASP A 1 281 ? 12.950 -10.407 1.062 1.00 91.69 281 ASP A CA 1
ATOM 2211 C C . ASP A 1 281 ? 12.817 -8.937 0.640 1.00 91.69 281 ASP A C 1
ATOM 2213 O O . ASP A 1 281 ? 12.658 -8.591 -0.534 1.00 91.69 281 ASP A O 1
ATOM 2217 N N . SER A 1 282 ? 12.923 -8.050 1.629 1.00 94.00 282 SER A N 1
ATOM 2218 C CA . SER A 1 282 ? 12.873 -6.597 1.469 1.00 94.00 282 SER A CA 1
ATOM 2219 C C . SER A 1 282 ? 13.923 -6.035 0.498 1.00 94.00 282 SER A C 1
ATOM 2221 O O . SER A 1 282 ? 13.756 -4.914 0.010 1.00 94.00 282 SER A O 1
ATOM 2223 N N . SER A 1 283 ? 15.011 -6.769 0.244 1.00 92.44 283 SER A N 1
ATOM 2224 C CA . SER A 1 283 ? 16.148 -6.339 -0.573 1.00 92.44 283 SER A CA 1
ATOM 2225 C C . SER A 1 283 ? 16.024 -6.672 -2.063 1.00 92.44 283 SER A C 1
ATOM 2227 O O . SER A 1 283 ? 16.709 -6.033 -2.867 1.00 92.44 283 SER A O 1
ATOM 2229 N N . LEU A 1 284 ? 15.141 -7.609 -2.419 1.00 92.00 284 LEU A N 1
ATOM 2230 C CA . LEU A 1 284 ? 14.837 -8.020 -3.789 1.00 92.00 284 LEU A CA 1
ATOM 2231 C C . LEU A 1 284 ? 13.537 -7.380 -4.266 1.00 92.00 284 LEU A C 1
ATOM 2233 O O . LEU A 1 284 ? 12.704 -6.963 -3.458 1.00 92.00 284 LEU A O 1
ATOM 2237 N N . SER A 1 285 ? 13.348 -7.301 -5.576 1.00 94.38 285 SER A N 1
ATOM 2238 C CA . SER A 1 285 ? 12.082 -6.868 -6.162 1.00 94.38 285 SER A CA 1
ATOM 2239 C C . SER A 1 285 ? 10.991 -7.935 -6.049 1.00 94.38 285 SER A C 1
ATOM 2241 O O . SER A 1 285 ? 11.257 -9.106 -5.764 1.00 94.38 285 SER A O 1
ATOM 2243 N N . ILE A 1 286 ? 9.739 -7.526 -6.254 1.00 93.12 286 ILE A N 1
ATOM 2244 C CA . ILE A 1 286 ? 8.576 -8.421 -6.173 1.00 93.12 286 ILE A CA 1
ATOM 2245 C C . ILE A 1 286 ? 8.666 -9.516 -7.252 1.00 93.12 286 ILE A C 1
ATOM 2247 O O . ILE A 1 286 ? 8.477 -10.699 -6.960 1.00 93.12 286 ILE A O 1
ATOM 2251 N N . MET A 1 287 ? 9.036 -9.151 -8.488 1.00 89.81 287 MET A N 1
ATOM 2252 C CA . MET A 1 287 ? 9.107 -10.106 -9.602 1.00 89.81 287 MET A CA 1
ATOM 2253 C C . MET A 1 287 ? 10.239 -11.135 -9.448 1.00 89.81 287 MET A C 1
ATOM 2255 O O . MET A 1 287 ? 10.055 -12.303 -9.811 1.00 89.81 287 MET A O 1
ATOM 2259 N N . GLU A 1 288 ? 11.369 -10.731 -8.853 1.00 88.12 288 GLU A N 1
ATOM 2260 C CA . GLU A 1 288 ? 12.514 -11.606 -8.544 1.00 88.12 288 GLU A CA 1
ATOM 2261 C C . GLU A 1 288 ? 12.159 -12.713 -7.539 1.00 88.12 288 GLU A C 1
ATOM 2263 O O . GLU A 1 288 ? 12.805 -13.756 -7.507 1.00 88.12 288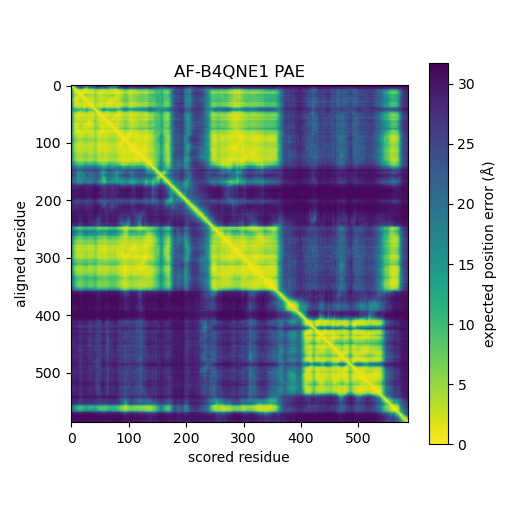 GLU A O 1
ATOM 2268 N N . GLN A 1 289 ? 11.095 -12.540 -6.757 1.00 88.50 289 GLN A N 1
ATOM 2269 C CA . GLN A 1 289 ? 10.658 -13.511 -5.746 1.00 88.50 28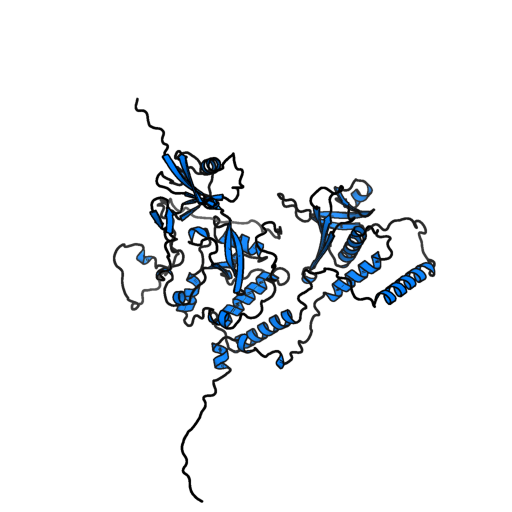9 GLN A CA 1
ATOM 2270 C C . GLN A 1 289 ? 9.549 -14.450 -6.241 1.00 88.50 289 GLN A C 1
ATOM 2272 O O . GLN A 1 289 ? 8.922 -15.175 -5.456 1.00 88.50 289 GLN A O 1
ATOM 2277 N N . GLY A 1 290 ? 9.325 -14.452 -7.559 1.00 84.69 290 GLY A N 1
ATOM 2278 C CA . GLY A 1 290 ? 8.387 -15.342 -8.237 1.00 84.69 290 GLY A CA 1
ATOM 2279 C C . GLY A 1 290 ? 6.948 -14.840 -8.263 1.00 84.69 290 GLY A C 1
ATOM 2280 O O . GLY A 1 290 ? 6.086 -15.588 -8.703 1.00 84.69 290 GLY A O 1
ATOM 2281 N N . ILE A 1 291 ? 6.698 -13.603 -7.828 1.00 89.00 291 ILE A N 1
ATOM 2282 C CA . ILE A 1 291 ? 5.368 -12.989 -7.860 1.00 89.00 291 ILE A CA 1
ATOM 2283 C C . ILE A 1 291 ? 5.093 -12.436 -9.262 1.00 89.00 291 ILE A C 1
ATOM 2285 O O . ILE A 1 291 ? 5.986 -11.883 -9.920 1.00 89.00 291 ILE A O 1
ATOM 2289 N N . ARG A 1 292 ? 3.874 -12.631 -9.749 1.00 88.50 292 ARG A N 1
ATOM 2290 C CA . ARG A 1 292 ? 3.387 -12.218 -11.066 1.00 88.50 292 ARG A CA 1
ATOM 2291 C C . ARG A 1 292 ? 2.162 -11.322 -10.924 1.00 88.50 292 ARG A C 1
ATOM 2293 O O . ARG A 1 292 ? 1.645 -11.109 -9.835 1.00 88.50 292 ARG A O 1
ATOM 2300 N N . GLU A 1 293 ? 1.754 -10.734 -12.039 1.00 89.56 293 GLU A N 1
ATOM 2301 C CA . GLU A 1 293 ? 0.584 -9.863 -12.069 1.00 89.56 293 GLU A CA 1
ATOM 2302 C C . GLU A 1 293 ? -0.671 -10.614 -11.618 1.00 89.56 293 GLU A C 1
ATOM 2304 O O . GLU A 1 293 ? -0.850 -11.780 -11.968 1.00 89.56 293 GLU A O 1
ATOM 2309 N N . TYR A 1 294 ? -1.515 -9.937 -10.840 1.00 92.38 294 TYR A N 1
ATOM 2310 C CA . TYR A 1 294 ? -2.704 -10.479 -10.174 1.00 92.38 294 TYR A CA 1
ATOM 2311 C C . TYR A 1 294 ? -2.445 -11.536 -9.089 1.00 92.38 294 TYR A C 1
ATOM 2313 O O . TYR A 1 294 ? -3.405 -12.022 -8.485 1.00 92.38 294 TYR A O 1
ATOM 2321 N N . ASP A 1 295 ? -1.186 -11.859 -8.772 1.00 92.38 295 ASP A N 1
ATOM 2322 C CA . ASP A 1 295 ? -0.895 -12.674 -7.594 1.00 92.38 295 ASP A CA 1
ATOM 2323 C C . ASP A 1 295 ? -1.340 -11.953 -6.318 1.00 92.38 295 ASP A C 1
ATOM 2325 O O . ASP A 1 295 ? -1.424 -10.722 -6.243 1.00 92.38 295 ASP A O 1
ATOM 2329 N N . THR A 1 296 ? -1.621 -12.753 -5.292 1.00 94.31 296 THR A N 1
ATOM 2330 C CA . THR A 1 296 ? -2.041 -12.257 -3.986 1.00 94.31 296 THR A CA 1
ATOM 2331 C C . THR A 1 296 ? -0.867 -12.207 -3.017 1.00 94.31 296 THR A C 1
ATOM 2333 O O . THR A 1 296 ? -0.166 -13.203 -2.834 1.00 94.31 296 THR A O 1
ATOM 2336 N N . LEU A 1 297 ? -0.690 -11.070 -2.347 1.00 96.50 297 LEU A N 1
ATOM 2337 C CA . LEU A 1 297 ? 0.215 -10.899 -1.211 1.00 96.50 297 LEU A CA 1
ATOM 2338 C C . LEU A 1 297 ? -0.541 -10.295 -0.029 1.00 96.50 297 LEU A C 1
ATOM 2340 O O . LEU A 1 297 ? -1.462 -9.506 -0.203 1.00 96.50 297 LEU A O 1
ATOM 2344 N N . CYS A 1 298 ? -0.137 -10.638 1.185 1.00 96.88 298 CYS A N 1
ATOM 2345 C CA . CYS A 1 298 ? -0.675 -10.063 2.407 1.00 96.88 298 CYS A CA 1
ATOM 2346 C C . CYS A 1 298 ? 0.224 -8.907 2.862 1.00 96.88 298 CYS A C 1
ATOM 2348 O O . CYS A 1 298 ? 1.431 -9.090 3.033 1.00 96.88 298 CYS A O 1
ATOM 2350 N N . LEU A 1 299 ? -0.360 -7.731 3.092 1.00 98.00 299 LEU A N 1
ATOM 2351 C CA . LEU A 1 299 ? 0.290 -6.650 3.826 1.00 98.00 299 LEU A CA 1
ATOM 2352 C C . LEU A 1 299 ? 0.077 -6.898 5.321 1.00 98.00 299 LEU A C 1
ATOM 2354 O O . LEU A 1 299 ? -1.055 -7.094 5.773 1.00 98.00 299 LEU A O 1
ATOM 2358 N N . ARG A 1 300 ? 1.167 -6.937 6.085 1.00 97.69 300 ARG A N 1
ATOM 2359 C CA . ARG A 1 300 ? 1.143 -7.234 7.521 1.00 97.69 300 ARG A CA 1
ATOM 2360 C C . ARG A 1 300 ? 2.197 -6.413 8.257 1.00 97.69 300 ARG A C 1
ATOM 2362 O O . ARG A 1 300 ? 3.285 -6.177 7.729 1.00 97.69 300 ARG A O 1
ATOM 2369 N N . PHE A 1 301 ? 1.895 -6.030 9.493 1.00 97.81 301 PHE A N 1
ATOM 2370 C CA . PHE A 1 301 ? 2.887 -5.537 10.442 1.00 97.81 301 PHE A CA 1
ATOM 2371 C C . PHE A 1 301 ? 3.836 -6.684 10.787 1.00 97.81 301 PHE A C 1
ATOM 2373 O O . PHE A 1 301 ? 3.411 -7.724 11.293 1.00 97.81 301 PHE A O 1
ATOM 2380 N N . LYS A 1 302 ? 5.114 -6.503 10.458 1.00 96.12 302 LYS A N 1
ATOM 2381 C CA . LYS A 1 302 ? 6.180 -7.500 10.611 1.00 96.12 302 LYS A CA 1
ATOM 2382 C C . LYS A 1 302 ? 6.984 -7.281 11.887 1.00 96.12 302 LYS A C 1
ATOM 2384 O O . LYS A 1 302 ? 7.433 -8.245 12.503 1.00 96.12 302 LYS A O 1
ATOM 2389 N N . TYR A 1 303 ? 7.190 -6.022 12.264 1.00 95.00 303 TYR A N 1
ATOM 2390 C CA . TYR A 1 303 ? 7.989 -5.647 13.425 1.00 95.00 303 TYR A CA 1
ATOM 2391 C C . TYR A 1 303 ? 7.083 -5.049 14.499 1.00 95.00 303 TYR A C 1
ATOM 2393 O O . TYR A 1 303 ? 6.458 -4.017 14.286 1.00 95.00 303 TYR A O 1
ATOM 2401 N N . PHE A 1 304 ? 7.039 -5.683 15.671 1.00 92.19 304 PHE A N 1
ATOM 2402 C CA . PHE A 1 304 ? 6.168 -5.294 16.789 1.00 92.19 304 PHE A CA 1
ATOM 2403 C C . PHE A 1 304 ? 6.733 -4.138 17.633 1.00 92.19 304 PHE A C 1
ATOM 2405 O O . PHE A 1 304 ? 6.574 -4.104 18.852 1.00 92.19 304 PHE A O 1
ATOM 2412 N N . THR A 1 305 ? 7.412 -3.193 16.981 1.00 92.12 305 THR A N 1
ATOM 2413 C CA . THR A 1 305 ? 7.970 -1.989 17.604 1.00 92.12 305 THR A CA 1
ATOM 2414 C C . THR A 1 305 ? 7.345 -0.780 16.928 1.00 92.12 305 THR A C 1
ATOM 2416 O O . THR A 1 305 ? 7.849 -0.313 15.911 1.00 92.12 305 THR A O 1
ATOM 2419 N N . PHE A 1 306 ? 6.237 -0.295 17.488 1.00 92.94 306 PHE A N 1
ATOM 2420 C CA . PHE A 1 306 ? 5.446 0.777 16.887 1.00 92.94 306 PHE A CA 1
ATOM 2421 C C . PHE A 1 306 ? 5.900 2.146 17.391 1.00 92.94 306 PHE A C 1
ATOM 2423 O O . PHE A 1 306 ? 5.827 2.433 18.588 1.00 92.94 306 PHE A O 1
ATOM 2430 N N . PHE A 1 307 ? 6.373 2.997 16.483 1.00 89.19 307 PHE A N 1
ATOM 2431 C CA . PHE A 1 307 ? 6.837 4.342 16.817 1.00 89.19 307 PHE A CA 1
ATOM 2432 C C . PHE A 1 307 ? 5.728 5.387 16.620 1.00 89.19 307 PHE A C 1
ATOM 2434 O O . PHE A 1 307 ? 4.996 5.341 15.630 1.00 89.19 307 PHE A O 1
ATOM 2441 N N . ASP A 1 308 ? 5.620 6.343 17.555 1.00 89.06 308 ASP A N 1
ATOM 2442 C CA . ASP A 1 308 ? 4.733 7.520 17.468 1.00 89.06 308 ASP A CA 1
ATOM 2443 C C . ASP A 1 308 ? 3.297 7.185 17.016 1.00 89.06 308 ASP A C 1
ATOM 2445 O O . ASP A 1 308 ? 2.771 7.786 16.079 1.00 89.06 308 ASP A O 1
ATOM 2449 N N . LEU A 1 309 ? 2.666 6.182 17.638 1.00 87.12 309 LEU A N 1
ATOM 2450 C CA . LEU A 1 309 ? 1.285 5.824 17.315 1.00 87.12 309 LEU A CA 1
ATOM 2451 C C . LEU A 1 309 ? 0.344 6.938 17.799 1.00 87.12 309 LEU A C 1
ATOM 2453 O O . LEU A 1 309 ? 0.136 7.111 19.001 1.00 87.12 309 LEU A O 1
ATOM 2457 N N . ASN A 1 310 ? -0.200 7.717 16.862 1.00 81.06 310 ASN A N 1
ATOM 2458 C CA . ASN A 1 310 ? -0.949 8.933 17.162 1.00 81.06 310 ASN A CA 1
ATOM 2459 C C . ASN A 1 310 ? -2.382 8.862 16.605 1.00 81.06 310 ASN A C 1
ATOM 2461 O O . ASN A 1 310 ? -2.562 9.022 15.395 1.00 81.06 310 ASN A O 1
ATOM 2465 N N . PRO A 1 311 ? -3.418 8.739 17.460 1.00 81.38 311 PRO A N 1
ATOM 2466 C CA . PRO A 1 311 ? -4.823 8.660 17.039 1.00 81.38 311 PRO A CA 1
ATOM 2467 C C . PRO A 1 311 ? -5.298 9.793 16.127 1.00 81.38 311 PRO A C 1
ATOM 2469 O O . PRO A 1 311 ? -6.244 9.618 15.364 1.00 81.38 311 PRO A O 1
ATOM 2472 N N . LYS A 1 312 ? -4.641 10.958 16.175 1.00 76.88 312 LYS A N 1
ATOM 2473 C CA . LYS A 1 312 ? -4.995 12.091 15.319 1.00 76.88 312 LYS A CA 1
ATOM 2474 C C . LYS A 1 312 ? -4.576 11.880 13.873 1.00 76.88 312 LYS A C 1
ATOM 2476 O O . LYS A 1 312 ? -5.301 12.321 12.995 1.00 76.88 312 LYS A O 1
ATOM 2481 N N . CYS A 1 313 ? -3.434 11.246 13.621 1.00 82.94 313 CYS A N 1
ATOM 2482 C CA . CYS A 1 313 ? -2.843 11.151 12.282 1.00 82.94 313 CYS A CA 1
ATOM 2483 C C . CYS A 1 313 ? -2.805 9.724 11.725 1.00 82.94 313 CYS A C 1
ATOM 2485 O O . CYS A 1 313 ? -2.594 9.563 10.534 1.00 82.94 313 CYS A O 1
ATOM 2487 N N . ASP A 1 314 ? -2.980 8.704 12.567 1.00 90.06 314 ASP A N 1
ATOM 2488 C CA . ASP A 1 314 ? -2.776 7.294 12.219 1.00 90.06 314 ASP A CA 1
ATOM 2489 C C . ASP A 1 314 ? -4.084 6.500 12.186 1.00 90.06 314 ASP A C 1
ATOM 2491 O O . ASP A 1 314 ? -4.089 5.334 12.560 1.00 90.06 314 ASP A O 1
ATOM 2495 N N . GLN A 1 315 ? -5.209 7.094 11.785 1.00 89.81 315 GLN A N 1
ATOM 2496 C CA . GLN A 1 315 ? -6.503 6.401 11.868 1.00 89.81 315 GLN A CA 1
ATOM 2497 C C . GLN A 1 315 ? -6.497 5.069 11.095 1.00 89.81 315 GLN A C 1
ATOM 2499 O O . GLN A 1 315 ? -6.846 4.033 11.659 1.00 89.81 315 GLN A O 1
ATOM 2504 N N . VAL A 1 316 ? -5.997 5.069 9.851 1.00 93.25 316 VAL A N 1
ATOM 2505 C CA . VAL A 1 316 ? -5.857 3.844 9.047 1.00 93.25 316 VAL A CA 1
ATOM 2506 C C . VAL A 1 316 ? -4.841 2.887 9.670 1.00 93.25 316 VAL A C 1
ATOM 2508 O O . VAL A 1 316 ? -5.154 1.724 9.903 1.00 93.25 316 VAL A O 1
ATOM 2511 N N . ARG A 1 317 ? -3.635 3.366 10.000 1.00 95.38 317 ARG A N 1
ATOM 2512 C CA . ARG A 1 317 ? -2.575 2.541 10.609 1.00 95.38 317 ARG A CA 1
ATOM 2513 C C . ARG A 1 317 ? -3.030 1.877 11.914 1.00 95.38 317 ARG A C 1
ATOM 2515 O O . ARG A 1 317 ? -2.762 0.695 12.099 1.00 95.38 317 ARG A O 1
ATOM 2522 N N . ILE A 1 318 ? -3.717 2.606 12.794 1.00 95.25 318 ILE A N 1
ATOM 2523 C CA . ILE A 1 318 ? -4.245 2.100 14.070 1.00 95.25 318 ILE A CA 1
ATOM 2524 C C . ILE A 1 318 ? -5.323 1.058 13.820 1.00 95.25 318 ILE A C 1
ATOM 2526 O O . ILE A 1 318 ? -5.261 -0.005 14.430 1.00 95.25 318 ILE A O 1
ATOM 2530 N N . ASN A 1 319 ? -6.273 1.328 12.920 1.00 95.00 319 ASN A N 1
ATOM 2531 C CA . ASN A 1 319 ? -7.318 0.365 12.594 1.00 95.00 319 ASN A CA 1
ATOM 2532 C C . ASN A 1 319 ? -6.718 -0.928 12.024 1.00 95.00 319 ASN A C 1
ATOM 2534 O O . ASN A 1 319 ? -7.001 -2.007 12.528 1.00 95.00 319 ASN A O 1
ATOM 2538 N N . GLN A 1 320 ? -5.809 -0.832 11.051 1.00 96.38 320 GLN A N 1
ATOM 2539 C CA . GLN A 1 320 ? -5.147 -2.003 10.468 1.00 96.38 320 GLN A CA 1
ATOM 2540 C C . GLN A 1 320 ? -4.291 -2.768 11.492 1.00 96.38 320 GLN A C 1
ATOM 2542 O O . GLN A 1 320 ? -4.237 -3.997 11.467 1.00 96.38 320 GLN A O 1
ATOM 2547 N N . LEU A 1 321 ? -3.632 -2.065 12.417 1.00 96.94 321 LEU A N 1
ATOM 2548 C CA . LEU A 1 321 ? -2.870 -2.696 13.495 1.00 96.94 321 LEU A CA 1
ATOM 2549 C C . LEU A 1 321 ? -3.788 -3.430 14.483 1.00 96.94 321 LEU A C 1
ATOM 2551 O O . LEU A 1 321 ? -3.504 -4.569 14.859 1.00 96.94 321 LEU A O 1
ATOM 2555 N N . TYR A 1 322 ? -4.891 -2.794 14.878 1.00 96.06 322 TYR A N 1
ATOM 2556 C CA . TYR A 1 322 ? -5.925 -3.391 15.720 1.00 96.06 322 TYR A CA 1
ATOM 2557 C C . TYR A 1 322 ? -6.526 -4.636 15.061 1.00 96.06 322 TYR A C 1
ATOM 2559 O O . TYR A 1 322 ? -6.615 -5.680 15.701 1.00 96.06 322 TYR A O 1
ATOM 2567 N N . GLU A 1 323 ? -6.861 -4.557 13.776 1.00 95.31 323 GLU A N 1
ATOM 2568 C CA . GLU A 1 323 ? -7.391 -5.676 13.003 1.00 95.31 323 GLU A CA 1
ATOM 2569 C C . GLU A 1 323 ? -6.394 -6.839 12.935 1.00 95.31 323 GLU A C 1
ATOM 2571 O O . GLU A 1 323 ? -6.777 -7.984 13.176 1.00 95.31 323 GLU A O 1
ATOM 2576 N N . GLN A 1 324 ? -5.097 -6.568 12.729 1.00 95.56 324 GLN A N 1
ATOM 2577 C CA . GLN A 1 324 ? -4.080 -7.620 12.791 1.00 95.56 324 GLN A CA 1
ATOM 2578 C C . GLN A 1 324 ? -4.042 -8.295 14.166 1.00 95.56 324 GLN A C 1
ATOM 2580 O O . GLN A 1 324 ? -4.047 -9.522 14.249 1.00 95.56 324 GLN A O 1
ATOM 2585 N N . ALA A 1 325 ? -4.017 -7.504 15.242 1.00 94.69 325 ALA A N 1
ATOM 2586 C CA . ALA A 1 325 ? -4.000 -8.028 16.604 1.00 94.69 325 ALA A CA 1
ATOM 2587 C C . ALA A 1 325 ? -5.256 -8.861 16.898 1.00 94.69 325 ALA A C 1
ATOM 2589 O O . ALA A 1 325 ? -5.156 -9.956 17.455 1.00 94.69 325 ALA A O 1
ATOM 2590 N N . LYS A 1 326 ? -6.423 -8.381 16.451 1.00 93.62 326 LYS A N 1
ATOM 2591 C CA . LYS A 1 326 ? -7.704 -9.079 16.562 1.00 93.62 326 LYS A CA 1
ATOM 2592 C C . LYS A 1 326 ? -7.635 -10.456 15.923 1.00 93.62 326 LYS A C 1
ATOM 2594 O O . LYS A 1 326 ? -7.920 -11.455 16.583 1.00 93.62 326 LYS A O 1
ATOM 2599 N N . TRP A 1 327 ? -7.197 -10.530 14.670 1.00 93.06 327 TRP A N 1
ATOM 2600 C CA . TRP A 1 327 ? -7.103 -11.801 13.960 1.00 93.06 327 TRP A CA 1
ATOM 2601 C C . TRP A 1 327 ? -6.043 -12.731 14.546 1.00 93.06 327 TRP A C 1
ATOM 2603 O O . TRP A 1 327 ? -6.304 -13.927 14.650 1.00 93.06 327 TRP A O 1
ATOM 2613 N N . SER A 1 328 ? -4.901 -12.220 15.009 1.00 93.00 328 SER A N 1
ATOM 2614 C CA . SER A 1 328 ? -3.887 -13.050 15.672 1.00 93.00 328 SER A CA 1
ATOM 2615 C C . SER A 1 328 ? -4.392 -13.672 16.984 1.00 93.00 328 SER A C 1
ATOM 2617 O O . SER A 1 328 ? -4.043 -14.814 17.288 1.00 93.00 328 SER A O 1
ATOM 2619 N N . VAL A 1 329 ? -5.248 -12.979 17.744 1.00 92.44 329 VAL A N 1
ATOM 2620 C CA . VAL A 1 329 ? -5.886 -13.535 18.953 1.00 92.44 329 VAL A CA 1
ATOM 2621 C C . VAL A 1 329 ? -6.985 -14.542 18.593 1.00 92.44 329 VAL A C 1
ATOM 2623 O O . VAL A 1 329 ? -6.987 -15.666 19.101 1.00 92.44 329 VAL A O 1
ATOM 2626 N N . LEU A 1 330 ? -7.899 -14.188 17.681 1.00 90.94 330 LEU A N 1
ATOM 2627 C CA . LEU A 1 330 ? -9.015 -15.058 17.278 1.00 90.94 330 LEU A CA 1
ATOM 2628 C C . LEU A 1 330 ? -8.544 -16.357 16.605 1.00 90.94 330 LEU A C 1
ATOM 2630 O O . LEU A 1 330 ? -9.158 -17.411 16.792 1.00 90.94 330 LEU A O 1
ATOM 2634 N N . ASN A 1 331 ? -7.442 -16.291 15.854 1.00 91.69 331 ASN A N 1
ATOM 2635 C CA . ASN A 1 331 ? -6.844 -17.432 15.164 1.00 91.69 331 ASN A CA 1
ATOM 2636 C C . ASN A 1 331 ? -5.869 -18.242 16.033 1.00 91.69 331 ASN A C 1
ATOM 2638 O O . ASN A 1 331 ? -5.273 -19.198 15.537 1.00 91.69 331 ASN A O 1
ATOM 2642 N N . GLU A 1 332 ? -5.724 -17.905 17.319 1.00 91.50 332 GLU A N 1
ATOM 2643 C CA . GLU A 1 332 ? -4.844 -18.604 18.270 1.00 91.50 332 GLU A CA 1
ATOM 2644 C C . GLU A 1 332 ? -3.347 -18.542 17.876 1.00 91.50 332 GLU A C 1
ATOM 2646 O O . GLU A 1 332 ? -2.528 -19.361 18.303 1.00 91.50 332 GLU A O 1
ATOM 2651 N N . GLU A 1 333 ? -2.961 -17.537 17.080 1.00 90.88 333 GLU A N 1
ATOM 2652 C CA . GLU A 1 333 ? -1.558 -17.219 16.798 1.00 90.88 333 GLU A CA 1
ATOM 2653 C C . GLU A 1 333 ? -0.888 -16.658 18.060 1.00 90.88 333 GLU A C 1
ATOM 2655 O O . GLU A 1 333 ? 0.167 -17.148 18.478 1.00 90.88 333 GLU A O 1
ATOM 2660 N N . LEU A 1 334 ? -1.555 -15.706 18.719 1.00 89.81 334 LEU A N 1
ATOM 2661 C CA . LEU A 1 334 ? -1.160 -15.151 20.010 1.00 89.81 334 LEU A CA 1
ATOM 2662 C C . LEU A 1 334 ? -1.930 -15.830 21.143 1.00 89.81 334 LEU A C 1
ATOM 2664 O O . LEU A 1 334 ? -3.158 -15.901 21.132 1.00 89.81 334 LEU A O 1
ATOM 2668 N N . ASP A 1 335 ? -1.192 -16.323 22.135 1.00 87.44 335 ASP A N 1
ATOM 2669 C CA . ASP A 1 335 ? -1.782 -16.878 23.349 1.00 87.44 335 ASP A CA 1
ATOM 2670 C C . ASP A 1 335 ? -2.100 -15.742 24.330 1.00 87.44 335 ASP A C 1
ATOM 2672 O O . ASP A 1 335 ? -1.263 -14.876 24.576 1.00 87.44 335 ASP A O 1
ATOM 2676 N N . CYS A 1 336 ? -3.299 -15.766 24.905 1.00 88.31 336 CYS A N 1
ATOM 2677 C CA . CYS A 1 336 ? -3.754 -14.835 25.936 1.00 88.31 336 CYS A CA 1
ATOM 2678 C C . CYS A 1 336 ? -4.478 -15.598 27.051 1.00 88.31 336 CYS A C 1
ATOM 2680 O O . CYS A 1 336 ? -4.907 -16.746 26.876 1.00 88.31 336 CYS A O 1
ATOM 2682 N N . THR A 1 337 ? -4.579 -14.973 28.220 1.00 90.75 337 THR A N 1
ATOM 2683 C CA . THR A 1 337 ? -5.366 -15.486 29.345 1.00 90.75 337 THR A CA 1
ATOM 2684 C C . THR A 1 337 ? -6.867 -15.338 29.081 1.00 90.75 337 THR A C 1
ATOM 2686 O O . THR A 1 337 ? -7.300 -14.630 28.168 1.00 90.75 337 THR A O 1
ATOM 2689 N N . GLU A 1 338 ? -7.686 -16.025 29.878 1.00 88.62 338 GLU A N 1
ATOM 2690 C CA . GLU A 1 338 ? -9.147 -15.918 29.792 1.00 88.62 338 GLU A CA 1
ATOM 2691 C C . GLU A 1 338 ? -9.626 -14.484 30.061 1.00 88.62 338 GLU A C 1
ATOM 2693 O O . GLU A 1 338 ? -10.434 -13.955 29.301 1.00 88.62 338 GLU A O 1
ATOM 2698 N N . GLU A 1 339 ? -9.068 -13.826 31.080 1.00 89.12 339 GLU A N 1
ATOM 2699 C CA . GLU A 1 339 ? -9.401 -12.443 31.439 1.00 89.12 339 GLU A CA 1
ATOM 2700 C C . GLU A 1 339 ? -9.040 -11.458 30.318 1.00 89.12 339 GLU A C 1
ATOM 2702 O O . GLU A 1 339 ? -9.859 -10.620 29.939 1.00 89.12 339 GLU A O 1
ATOM 2707 N N . GLU A 1 340 ? -7.846 -11.594 29.730 1.00 90.25 340 GLU A N 1
ATOM 2708 C CA . GLU A 1 340 ? -7.420 -10.780 28.585 1.00 90.25 340 GLU A CA 1
ATOM 2709 C C . GLU A 1 340 ? -8.306 -11.021 27.359 1.00 90.25 340 GLU A C 1
ATOM 2711 O O . GLU A 1 340 ? -8.671 -10.069 26.671 1.00 90.25 340 GLU A O 1
ATOM 2716 N N . SER A 1 341 ? -8.703 -12.274 27.107 1.00 88.88 341 SER A N 1
ATOM 2717 C CA . SER A 1 341 ? -9.604 -12.627 26.002 1.00 88.88 341 SER A CA 1
ATOM 2718 C C . SER A 1 341 ? -10.977 -11.975 26.164 1.00 88.88 341 SER A C 1
ATOM 2720 O O . SER A 1 341 ? -11.520 -11.428 25.206 1.00 88.88 341 SER A O 1
ATOM 2722 N N . LEU A 1 342 ? -11.536 -12.014 27.378 1.00 89.06 342 LEU A N 1
ATOM 2723 C CA . LEU A 1 342 ? -12.826 -11.399 27.698 1.00 89.06 342 LEU A CA 1
ATOM 2724 C C . LEU A 1 342 ? -12.763 -9.871 27.593 1.00 89.06 342 LEU A C 1
ATOM 2726 O O . LEU A 1 342 ? -13.660 -9.262 27.009 1.00 89.06 342 LEU A O 1
ATOM 2730 N N . MET A 1 343 ? -11.689 -9.254 28.094 1.00 90.75 343 MET A N 1
ATOM 2731 C CA . MET A 1 343 ? -11.447 -7.816 27.943 1.00 90.75 343 MET A CA 1
ATOM 2732 C C . MET A 1 343 ? -11.346 -7.425 26.465 1.00 90.75 343 MET A C 1
ATOM 2734 O O . MET A 1 343 ? -11.979 -6.469 26.020 1.00 90.75 343 MET A O 1
ATOM 2738 N N . PHE A 1 344 ? -10.585 -8.187 25.680 1.00 91.25 344 PHE A N 1
ATOM 2739 C CA . PHE A 1 344 ? -10.413 -7.926 24.258 1.00 91.25 344 PHE A CA 1
ATOM 2740 C C . PHE A 1 344 ? -11.721 -8.114 23.474 1.00 91.25 344 PHE A C 1
ATOM 2742 O O . PHE A 1 344 ? -12.013 -7.332 22.573 1.00 91.25 344 PHE A O 1
ATOM 2749 N N . ALA A 1 345 ? -12.559 -9.089 23.837 1.00 89.19 345 ALA A N 1
ATOM 2750 C CA . ALA A 1 345 ? -13.901 -9.247 23.272 1.00 89.19 345 ALA A CA 1
ATOM 2751 C C . ALA A 1 345 ? -14.824 -8.058 23.593 1.00 89.19 345 ALA A C 1
ATOM 2753 O O . ALA A 1 345 ? -15.547 -7.587 22.716 1.00 89.19 345 ALA A O 1
ATOM 2754 N N . ALA A 1 346 ? -14.765 -7.526 24.818 1.00 88.25 346 ALA A N 1
ATOM 2755 C CA . ALA A 1 346 ? -15.524 -6.334 25.198 1.00 88.25 346 ALA A CA 1
ATOM 2756 C C . ALA A 1 346 ? -15.089 -5.092 24.398 1.00 88.25 346 ALA A C 1
ATOM 2758 O O . ALA A 1 346 ? -15.939 -4.335 23.926 1.00 88.25 346 ALA A O 1
ATOM 2759 N N . LEU A 1 347 ? -13.779 -4.914 24.187 1.00 89.94 347 LEU A N 1
ATOM 2760 C CA . LEU A 1 347 ? -13.243 -3.843 23.341 1.00 89.94 347 LEU A CA 1
ATOM 2761 C C . LEU A 1 347 ? -13.696 -3.988 21.883 1.00 89.94 347 LEU A C 1
ATOM 2763 O O . LEU A 1 347 ? -14.130 -3.003 21.290 1.00 89.94 347 LEU A O 1
ATOM 2767 N N . GLN A 1 348 ? -13.661 -5.204 21.324 1.00 89.38 348 GLN A N 1
ATOM 2768 C CA . GLN A 1 348 ? -14.156 -5.465 19.967 1.00 89.38 348 GLN A CA 1
ATOM 2769 C C . GLN A 1 348 ? -15.629 -5.074 19.812 1.00 89.38 348 GLN A C 1
ATOM 2771 O O . GLN A 1 348 ? -15.989 -4.389 18.855 1.00 89.38 348 GLN A O 1
ATOM 2776 N N . PHE A 1 349 ? -16.469 -5.453 20.779 1.00 85.81 349 PHE A N 1
ATOM 2777 C CA . PHE A 1 349 ? -17.877 -5.065 20.790 1.00 85.81 349 PHE A CA 1
ATOM 2778 C C . PHE A 1 349 ? -18.048 -3.543 20.844 1.00 85.81 349 PHE A C 1
ATOM 2780 O O . PHE A 1 349 ? -18.842 -2.995 20.085 1.00 85.81 349 PHE A O 1
ATOM 2787 N N . GLN A 1 350 ? -17.296 -2.846 21.702 1.00 84.88 350 GLN A N 1
ATOM 2788 C CA . GLN A 1 350 ? -17.374 -1.387 21.816 1.00 84.88 350 GLN A CA 1
ATOM 2789 C C . GLN A 1 350 ? -16.985 -0.683 20.509 1.00 84.88 350 GLN A C 1
ATOM 2791 O O . GLN A 1 350 ? -17.651 0.276 20.116 1.00 84.88 350 GLN A O 1
ATOM 2796 N N . VAL A 1 351 ? -15.933 -1.159 19.834 1.00 86.06 351 VAL A N 1
ATOM 2797 C CA . VAL A 1 351 ? -15.502 -0.631 18.531 1.00 86.06 351 VAL A CA 1
ATOM 2798 C C . VAL A 1 351 ? -16.610 -0.813 17.494 1.00 86.06 351 VAL A C 1
ATOM 2800 O O . VAL A 1 351 ? -17.035 0.171 16.895 1.00 86.06 351 VAL A O 1
ATOM 2803 N N . ASN A 1 352 ? -17.138 -2.030 17.340 1.00 83.81 352 ASN A N 1
ATOM 2804 C CA . ASN A 1 352 ? -18.194 -2.317 16.364 1.00 83.81 352 ASN A CA 1
ATOM 2805 C C . ASN A 1 352 ? -19.481 -1.537 16.661 1.00 83.81 352 ASN A C 1
ATOM 2807 O O . ASN A 1 352 ? -20.039 -0.899 15.776 1.00 83.81 352 ASN A O 1
ATOM 2811 N N . HIS A 1 353 ? -19.899 -1.487 17.928 1.00 80.88 353 HIS A N 1
ATOM 2812 C CA . HIS A 1 353 ? -21.066 -0.715 18.341 1.00 80.88 353 HIS A CA 1
ATOM 2813 C C . HIS A 1 353 ? -20.907 0.773 18.006 1.00 80.88 353 HIS A C 1
ATOM 2815 O O . HIS A 1 353 ? -21.861 1.414 17.572 1.00 80.88 353 HIS A O 1
ATOM 2821 N N . HIS A 1 354 ? -19.717 1.346 18.206 1.00 76.94 354 HIS A N 1
ATOM 2822 C CA . HIS A 1 354 ? -19.455 2.736 17.842 1.00 76.94 354 HIS A CA 1
ATOM 2823 C C . HIS A 1 354 ? -19.502 2.945 16.322 1.00 76.94 354 HIS A C 1
ATOM 2825 O O . HIS A 1 354 ? -20.009 3.971 15.877 1.00 76.94 354 HIS A O 1
ATOM 2831 N N . VAL A 1 355 ? -19.004 1.992 15.528 1.00 75.50 355 VAL A N 1
ATOM 2832 C CA . VAL A 1 355 ? -19.072 2.044 14.057 1.00 75.50 355 VAL A CA 1
ATOM 2833 C C . VAL A 1 355 ? -20.521 1.993 13.562 1.00 75.50 355 VAL A C 1
ATOM 2835 O O . VAL A 1 355 ? -20.863 2.765 12.673 1.00 75.50 355 VAL A O 1
ATOM 2838 N N . ASP A 1 356 ? -21.371 1.164 14.172 1.00 70.69 356 ASP A N 1
ATOM 2839 C CA . ASP A 1 356 ? -22.782 1.013 13.786 1.00 70.69 356 ASP A CA 1
ATOM 2840 C C . ASP A 1 356 ? -23.659 2.210 14.203 1.00 70.69 356 ASP A C 1
ATOM 2842 O O . ASP A 1 356 ? -24.617 2.555 13.515 1.00 70.69 356 ASP A O 1
ATOM 2846 N N . HIS A 1 357 ? -23.353 2.845 15.343 1.00 65.81 357 HIS A N 1
ATOM 2847 C CA . HIS A 1 357 ? -24.168 3.929 15.920 1.00 65.81 357 HIS A CA 1
ATOM 2848 C C . HIS A 1 357 ? -23.640 5.335 15.619 1.00 65.81 357 HIS A C 1
ATOM 2850 O O . HIS A 1 357 ? -24.323 6.322 15.894 1.00 65.81 357 HIS A O 1
ATOM 2856 N N . THR A 1 358 ? -22.435 5.453 15.064 1.00 57.00 358 THR A N 1
ATOM 2857 C CA . THR A 1 358 ? -21.981 6.710 14.465 1.00 57.00 358 THR A CA 1
ATOM 2858 C C . THR A 1 358 ? -22.540 6.745 13.049 1.00 57.00 358 THR A C 1
ATOM 2860 O O . THR A 1 358 ? -22.205 5.842 12.285 1.00 57.00 358 THR A O 1
ATOM 2863 N N . PRO A 1 359 ? -23.372 7.730 12.660 1.00 47.41 359 PRO A N 1
ATOM 2864 C CA . PRO A 1 359 ? -23.894 7.790 11.302 1.00 47.41 359 PRO A CA 1
ATOM 2865 C C . PRO A 1 359 ? -22.730 7.807 10.302 1.00 47.41 359 PRO A C 1
ATOM 2867 O O . PRO A 1 359 ? -22.000 8.793 10.172 1.00 47.41 359 PRO A O 1
ATOM 2870 N N . GLN A 1 360 ? -22.541 6.678 9.617 1.00 44.28 360 GLN A N 1
ATOM 2871 C CA . GLN A 1 360 ? -21.687 6.548 8.446 1.00 44.28 360 GLN A CA 1
ATOM 2872 C C . GLN A 1 360 ? -22.298 7.428 7.349 1.00 44.28 360 GLN A C 1
ATOM 2874 O O . GLN A 1 360 ? -23.206 7.008 6.642 1.00 44.28 360 GLN A O 1
ATOM 2879 N N . GLY A 1 361 ? -21.871 8.692 7.282 1.00 38.12 361 GLY A N 1
ATOM 2880 C CA . GLY A 1 361 ? -22.446 9.662 6.342 1.00 38.12 361 GLY A CA 1
ATOM 2881 C C . GLY A 1 361 ? -21.946 11.107 6.438 1.00 38.12 361 GLY A C 1
ATOM 2882 O O . GLY A 1 361 ? -22.464 11.962 5.735 1.00 38.12 361 GLY A O 1
ATOM 2883 N N . ALA A 1 362 ? -20.935 11.423 7.256 1.00 34.38 362 ALA A N 1
ATOM 2884 C CA . ALA A 1 362 ? -20.271 12.739 7.217 1.00 34.38 362 ALA A CA 1
ATOM 2885 C C . ALA A 1 362 ? -19.048 12.776 6.274 1.00 34.38 362 ALA A C 1
ATOM 2887 O O . ALA A 1 362 ? -18.267 13.727 6.296 1.00 34.38 362 ALA A O 1
ATOM 2888 N N . ALA A 1 363 ? -18.874 11.742 5.449 1.00 39.12 363 ALA A N 1
ATOM 2889 C CA . ALA A 1 363 ? -17.898 11.703 4.374 1.00 39.12 363 ALA A CA 1
ATOM 2890 C C . ALA A 1 363 ? -18.623 11.315 3.077 1.00 39.12 363 ALA A C 1
ATOM 2892 O O . ALA A 1 363 ? -18.963 10.157 2.877 1.00 39.12 363 ALA A O 1
ATOM 2893 N N . VAL A 1 364 ? -18.815 12.320 2.218 1.00 38.78 364 VAL A N 1
ATOM 2894 C CA . VAL A 1 364 ? -19.114 12.205 0.781 1.00 38.78 364 VAL A CA 1
ATOM 2895 C C . VAL A 1 364 ? -20.493 11.633 0.404 1.00 38.78 364 VAL A C 1
ATOM 2897 O O . VAL A 1 364 ? -20.584 10.603 -0.242 1.00 38.78 364 VAL A O 1
ATOM 2900 N N . ASP A 1 365 ? -21.565 12.354 0.737 1.00 29.81 365 ASP A N 1
ATOM 2901 C CA . ASP A 1 365 ? -22.620 12.693 -0.234 1.00 29.81 365 ASP A CA 1
ATOM 2902 C C . ASP A 1 365 ? -23.425 13.881 0.316 1.00 29.81 365 ASP A C 1
ATOM 2904 O O . ASP A 1 365 ? -24.159 13.780 1.297 1.00 29.81 365 ASP A O 1
ATOM 2908 N N . SER A 1 366 ? -23.207 15.060 -0.255 1.00 31.84 366 SER A N 1
ATOM 2909 C CA . SER A 1 366 ? -24.065 16.230 -0.051 1.00 31.84 366 SER A CA 1
ATOM 2910 C C . SER A 1 366 ? -24.640 16.645 -1.398 1.00 31.84 366 SER A C 1
ATOM 2912 O O . SER A 1 366 ? -24.592 17.817 -1.770 1.00 31.84 366 SER A O 1
ATOM 2914 N N . GLY A 1 367 ? -25.160 15.674 -2.150 1.00 29.62 367 GLY A N 1
ATOM 2915 C CA . GLY A 1 367 ? -26.194 15.919 -3.137 1.00 29.62 367 GLY A CA 1
ATOM 2916 C C . GLY A 1 367 ? -27.423 16.484 -2.431 1.00 29.62 367 GLY A C 1
ATOM 2917 O O . GLY A 1 367 ? -28.185 15.769 -1.788 1.00 29.62 367 GLY A O 1
ATOM 2918 N N . ILE A 1 368 ? -27.590 17.802 -2.509 1.00 37.28 368 ILE A N 1
ATOM 2919 C CA . ILE A 1 368 ? -28.820 18.488 -2.120 1.00 37.28 368 ILE A CA 1
ATOM 2920 C C . ILE A 1 368 ? -29.907 1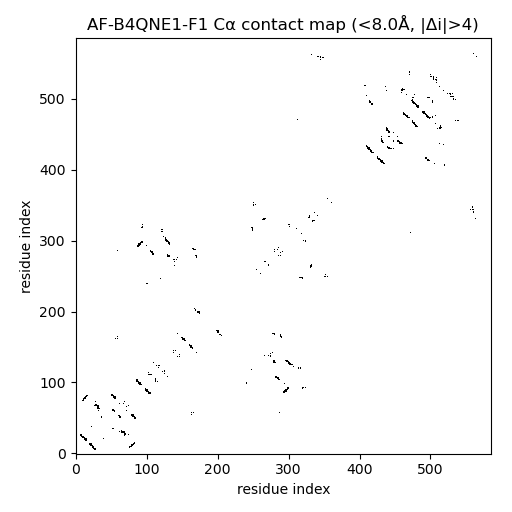8.042 -3.105 1.00 37.28 368 ILE A C 1
ATOM 2922 O O . ILE A 1 368 ? -30.038 18.615 -4.184 1.00 37.28 368 ILE A O 1
ATOM 2926 N N . GLU A 1 369 ? -30.695 17.033 -2.739 1.00 28.59 369 GLU A N 1
ATOM 2927 C CA . GLU A 1 369 ? -32.048 16.891 -3.268 1.00 28.59 369 GLU A CA 1
ATOM 2928 C C . GLU A 1 369 ? -33.011 17.609 -2.324 1.00 28.59 369 GLU A C 1
ATOM 2930 O O . GLU A 1 369 ? -33.345 17.175 -1.224 1.00 28.59 369 GLU A O 1
ATOM 2935 N N . THR A 1 370 ? -33.423 18.782 -2.787 1.00 41.22 370 THR A N 1
ATOM 2936 C CA . THR A 1 370 ? -34.538 19.574 -2.289 1.00 41.22 370 THR A CA 1
ATOM 2937 C C . THR A 1 370 ? -35.816 18.738 -2.220 1.00 41.22 370 THR A C 1
ATOM 2939 O O . THR A 1 370 ? -36.407 18.453 -3.260 1.00 41.22 370 THR A O 1
ATOM 2942 N N . SER A 1 371 ? -36.290 18.397 -1.021 1.00 33.25 371 SER A N 1
ATOM 2943 C CA . SER A 1 371 ? -37.730 18.265 -0.745 1.00 33.25 371 SER A CA 1
ATOM 2944 C C . SER A 1 371 ? -38.026 18.084 0.747 1.00 33.25 371 SER A C 1
ATOM 2946 O O . SER A 1 371 ? -38.130 16.975 1.253 1.00 33.25 371 SER A O 1
ATOM 2948 N N . SER A 1 372 ? -38.257 19.196 1.438 1.00 33.25 372 SER A N 1
ATOM 2949 C CA . SER A 1 372 ? -39.216 19.240 2.547 1.00 33.25 372 SER A CA 1
ATOM 2950 C C . SER A 1 372 ? -39.607 20.693 2.793 1.00 33.25 372 SER A C 1
ATOM 2952 O O . SER A 1 372 ? -38.973 21.414 3.561 1.00 33.25 372 SER A O 1
ATOM 2954 N N . GLN A 1 373 ? -40.641 21.115 2.062 1.00 40.38 373 GLN A N 1
ATOM 2955 C CA . GLN A 1 373 ? -41.518 22.215 2.448 1.00 40.38 373 GLN A CA 1
ATOM 2956 C C . GLN A 1 373 ? -41.999 21.947 3.874 1.00 40.38 373 GLN A C 1
ATOM 2958 O O . GLN A 1 373 ? -42.677 20.946 4.066 1.00 40.38 373 GLN A O 1
ATOM 2963 N N . GLU A 1 374 ? -41.605 22.792 4.831 1.00 36.47 374 GLU A N 1
ATOM 2964 C CA . GLU A 1 374 ? -42.399 23.179 6.017 1.00 36.47 374 GLU A CA 1
ATOM 2965 C C . GLU A 1 374 ? -41.638 24.113 6.987 1.00 36.47 374 GLU A C 1
ATOM 2967 O O . GLU A 1 374 ? -42.292 24.758 7.799 1.00 36.47 374 GLU A O 1
ATOM 2972 N N . ASN A 1 375 ? -40.315 24.312 6.847 1.00 39.72 375 ASN A N 1
ATOM 2973 C CA . ASN A 1 375 ? -39.535 25.178 7.758 1.00 39.72 375 ASN A CA 1
ATOM 2974 C C . ASN A 1 375 ? -39.185 26.595 7.234 1.00 39.72 375 ASN A C 1
ATOM 2976 O O . ASN A 1 375 ? -38.634 27.385 7.990 1.00 39.72 375 ASN A O 1
ATOM 2980 N N . ASP A 1 376 ? -39.533 26.964 5.993 1.00 42.50 376 ASP A N 1
ATOM 2981 C CA . ASP A 1 376 ? -39.162 28.278 5.405 1.00 42.50 376 ASP A CA 1
ATOM 2982 C C . ASP A 1 376 ? -39.859 29.489 6.064 1.00 42.50 376 ASP A C 1
ATOM 2984 O O . ASP A 1 376 ? -39.400 30.621 5.938 1.00 42.50 376 ASP A O 1
ATOM 2988 N N . ASN A 1 377 ? -40.970 29.280 6.778 1.00 43.41 377 ASN A N 1
ATOM 2989 C CA . ASN A 1 377 ? -41.766 30.397 7.294 1.00 43.41 377 ASN A CA 1
ATOM 2990 C C . ASN A 1 377 ? -41.243 30.976 8.619 1.00 43.41 377 ASN A C 1
ATOM 2992 O O . ASN A 1 377 ? -41.570 32.118 8.929 1.00 43.41 377 ASN A O 1
ATOM 2996 N N . GLU A 1 378 ? -40.473 30.227 9.414 1.00 49.66 378 GLU A N 1
ATOM 2997 C CA . GLU A 1 378 ? -39.966 30.729 10.704 1.00 49.66 378 GLU A CA 1
ATOM 2998 C C . GLU A 1 378 ? -38.666 31.536 10.526 1.00 49.66 378 GLU A C 1
ATOM 3000 O O . GLU A 1 378 ? -38.513 32.594 11.141 1.00 49.66 378 GLU A O 1
ATOM 3005 N N . ASP A 1 379 ? -37.795 31.128 9.596 1.00 51.91 379 ASP A N 1
ATOM 3006 C CA . ASP A 1 379 ? -36.509 31.791 9.336 1.00 51.91 379 ASP A CA 1
ATOM 3007 C C . ASP A 1 379 ? -36.657 33.143 8.603 1.00 51.91 379 ASP A C 1
ATOM 3009 O O . ASP A 1 379 ? -35.902 34.086 8.871 1.00 51.91 379 ASP A O 1
ATOM 3013 N N . GLU A 1 380 ? -37.659 33.302 7.724 1.00 53.12 380 GLU A N 1
ATOM 3014 C CA . GLU A 1 380 ? -37.948 34.597 7.082 1.00 53.12 380 GLU A CA 1
ATOM 3015 C C . GLU A 1 380 ? -38.487 35.635 8.079 1.00 53.12 380 GLU A C 1
ATOM 3017 O O . GLU A 1 380 ? -38.169 36.824 7.972 1.00 53.12 380 GLU A O 1
ATOM 3022 N N . ILE A 1 381 ? -39.265 35.202 9.078 1.00 49.88 381 ILE A N 1
ATOM 3023 C CA . ILE A 1 381 ? -39.835 36.093 10.097 1.00 49.88 381 ILE A CA 1
ATOM 3024 C C . ILE A 1 381 ? -38.737 36.598 11.039 1.00 49.88 381 ILE A C 1
ATOM 3026 O O . ILE A 1 381 ? -38.674 37.801 11.304 1.00 49.88 381 ILE A O 1
ATOM 3030 N N . ASP A 1 382 ? -37.834 35.725 11.486 1.00 58.00 382 ASP A N 1
ATOM 3031 C CA . ASP A 1 382 ? -36.709 36.109 12.349 1.00 58.00 382 ASP A CA 1
ATOM 3032 C C . ASP A 1 382 ? -35.675 36.978 11.615 1.00 58.00 382 ASP A C 1
ATOM 3034 O O . ASP A 1 382 ? -35.133 37.932 12.189 1.00 58.00 382 ASP A O 1
ATOM 3038 N N . SER A 1 383 ? -35.449 36.721 10.323 1.00 59.25 383 SER A N 1
ATOM 3039 C CA . SER A 1 383 ? -34.616 37.584 9.479 1.00 59.25 383 SER A CA 1
ATOM 3040 C C . SER A 1 383 ? -35.243 38.974 9.296 1.00 59.25 383 SER A C 1
ATOM 3042 O O . SER A 1 383 ? -34.554 39.986 9.453 1.00 59.25 383 SER A O 1
ATOM 3044 N N . ALA A 1 384 ? -36.554 39.049 9.035 1.00 54.22 384 ALA A N 1
ATOM 3045 C CA . ALA A 1 384 ? -37.276 40.316 8.898 1.00 54.22 384 ALA A CA 1
ATOM 3046 C C . ALA A 1 384 ? -37.350 41.101 10.223 1.00 54.22 384 ALA A C 1
ATOM 3048 O O . ALA A 1 384 ? -37.272 42.332 10.226 1.00 54.22 384 ALA A O 1
ATOM 3049 N N . LEU A 1 385 ? -37.450 40.408 11.363 1.00 53.09 385 LEU A N 1
ATOM 3050 C CA . LEU A 1 385 ? -37.432 41.019 12.695 1.00 53.09 385 LEU A CA 1
ATOM 3051 C C . LEU A 1 385 ? -36.062 41.622 13.037 1.00 53.09 385 LEU A C 1
ATOM 3053 O O . LEU A 1 385 ? -36.012 42.735 13.565 1.00 53.09 385 LEU A O 1
ATOM 3057 N N . LYS A 1 386 ? -34.953 40.957 12.682 1.00 57.34 386 LYS A N 1
ATOM 3058 C CA . LYS A 1 386 ? -33.593 41.511 12.842 1.00 57.34 386 LYS A CA 1
ATOM 3059 C C . LYS A 1 386 ? -33.335 42.713 11.933 1.00 57.34 386 LYS A C 1
ATOM 3061 O O . LYS A 1 386 ? -32.721 43.684 12.373 1.00 57.34 386 LYS A O 1
ATOM 3066 N N . GLU A 1 387 ? -33.824 42.687 10.695 1.00 57.44 387 GLU A N 1
ATOM 3067 C CA . GLU A 1 387 ? -33.699 43.818 9.764 1.00 57.44 387 GLU A CA 1
ATOM 3068 C C . GLU A 1 387 ? -34.502 45.044 10.238 1.00 57.44 387 GLU A C 1
ATOM 3070 O O . GLU A 1 387 ? -34.020 46.183 10.192 1.00 57.44 387 GLU A O 1
ATOM 3075 N N . LEU A 1 388 ? -35.698 44.818 10.792 1.00 51.62 388 LEU A N 1
ATOM 3076 C CA . LEU A 1 388 ? -36.496 45.872 11.417 1.00 51.62 388 LEU A CA 1
ATOM 3077 C C . LEU A 1 388 ? -35.841 46.408 12.695 1.00 51.62 388 LEU A C 1
ATOM 3079 O O . LEU A 1 388 ? -35.850 47.621 12.902 1.00 51.62 388 LEU A O 1
ATOM 3083 N N . GLN A 1 389 ? -35.210 45.556 13.508 1.00 53.53 389 GLN A N 1
ATOM 3084 C CA . GLN A 1 389 ? -34.481 45.993 14.703 1.00 53.53 389 GLN A CA 1
ATOM 3085 C C . GLN A 1 389 ? -33.277 46.886 14.352 1.00 53.53 389 GLN A C 1
ATOM 3087 O O . GLN A 1 389 ? -33.078 47.917 14.991 1.00 53.53 389 GLN A O 1
ATOM 3092 N N . ILE A 1 390 ? -32.556 46.573 13.270 1.00 53.16 390 ILE A N 1
ATOM 3093 C CA . ILE A 1 390 ? -31.456 47.398 12.731 1.00 53.16 390 ILE A CA 1
ATOM 3094 C C . ILE A 1 390 ? -31.955 48.750 12.186 1.00 53.16 390 ILE A C 1
ATOM 3096 O O . ILE A 1 390 ? -31.224 49.739 12.211 1.00 53.16 390 ILE A O 1
ATOM 3100 N N . THR A 1 391 ? -33.200 48.819 11.710 1.00 50.62 391 THR A N 1
ATOM 3101 C CA . THR A 1 391 ? -33.789 50.049 11.150 1.00 50.62 391 THR A CA 1
ATOM 3102 C C . THR A 1 391 ? -34.425 50.948 12.223 1.00 50.62 391 THR A C 1
ATOM 3104 O O . THR A 1 391 ? -34.492 52.165 12.047 1.00 50.62 391 THR A O 1
ATOM 3107 N N . LEU A 1 392 ? -34.892 50.370 13.337 1.00 42.44 392 LEU A N 1
ATOM 3108 C CA . LEU A 1 392 ? -35.570 51.082 14.430 1.00 42.44 392 LEU A CA 1
ATOM 3109 C C . LEU A 1 392 ? -34.626 51.543 15.551 1.00 42.44 392 LEU A C 1
ATOM 3111 O O . LEU A 1 392 ? -34.897 52.568 16.179 1.00 42.44 392 LEU A O 1
ATOM 3115 N N . GLU A 1 393 ? -33.512 50.848 15.781 1.00 44.22 393 GLU A N 1
ATOM 3116 C CA . GLU A 1 393 ? -32.463 51.287 16.705 1.00 44.22 393 GLU A CA 1
ATOM 3117 C C . GLU A 1 393 ? -31.483 52.221 15.972 1.00 44.22 393 GLU A C 1
ATOM 3119 O O . GLU A 1 393 ? -30.438 51.821 15.464 1.00 44.22 393 GLU A O 1
ATOM 3124 N N . GLY A 1 394 ? -31.834 53.509 15.888 1.00 43.25 394 GLY A N 1
ATOM 3125 C CA . GLY A 1 394 ? -30.876 54.548 15.500 1.00 43.25 394 GLY A CA 1
ATOM 3126 C C . GLY A 1 394 ? -29.641 54.532 16.423 1.00 43.25 394 GLY A C 1
ATOM 3127 O O . GLY A 1 394 ? -29.775 54.234 17.611 1.00 43.25 394 GLY A O 1
ATOM 3128 N N . PRO A 1 395 ? -28.432 54.842 15.918 1.00 42.44 395 PRO A N 1
ATOM 3129 C CA . PRO A 1 395 ? -27.194 54.572 16.638 1.00 42.44 395 PRO A CA 1
ATOM 3130 C C . PRO A 1 395 ? -27.000 55.577 17.773 1.00 42.44 395 PRO A C 1
ATOM 3132 O O . PRO A 1 395 ? -26.689 56.743 17.518 1.00 42.44 395 PRO A O 1
ATOM 3135 N N . ASP A 1 396 ? -27.136 55.124 19.018 1.00 34.72 396 ASP A N 1
ATOM 3136 C CA . ASP A 1 396 ? -26.815 55.941 20.183 1.00 34.72 396 ASP A CA 1
ATOM 3137 C C . ASP A 1 396 ? -25.373 55.681 20.663 1.00 34.72 396 ASP A C 1
ATOM 3139 O O . ASP A 1 396 ? -24.982 54.572 21.020 1.00 34.72 396 ASP A O 1
ATOM 3143 N N . TYR A 1 397 ? -24.613 56.780 20.658 1.00 37.75 397 TYR A N 1
ATOM 3144 C CA . TYR A 1 397 ? -23.293 57.041 21.243 1.00 37.75 397 TYR A CA 1
ATOM 3145 C C . TYR A 1 397 ? -22.031 56.353 20.684 1.00 37.75 397 TYR A C 1
ATOM 3147 O O . TYR A 1 397 ? -21.623 55.274 21.098 1.00 37.75 397 TYR A O 1
ATOM 3155 N N . GLY A 1 398 ? -21.248 57.168 19.959 1.00 34.84 398 GLY A N 1
ATOM 3156 C CA . GLY A 1 398 ? -19.862 57.409 20.385 1.00 34.84 398 GLY A CA 1
ATOM 3157 C C . GLY A 1 398 ? -18.759 57.288 19.333 1.00 34.84 398 GLY A C 1
ATOM 3158 O O . GLY A 1 398 ? -17.909 56.418 19.451 1.00 34.84 398 GLY A O 1
ATOM 3159 N N . GLY A 1 399 ? -18.684 58.248 18.406 1.00 35.12 399 GLY A N 1
ATOM 3160 C CA . GLY A 1 399 ? -17.447 58.572 17.681 1.00 35.12 399 GLY A CA 1
ATOM 3161 C C . GLY A 1 399 ? -17.252 57.864 16.336 1.00 35.12 399 GLY A C 1
ATOM 3162 O O . GLY A 1 399 ? -17.181 56.648 16.257 1.00 35.12 399 GLY A O 1
ATOM 3163 N N . ASP A 1 400 ? -17.069 58.685 15.299 1.00 34.69 400 ASP A N 1
ATOM 3164 C CA . ASP A 1 400 ? -16.732 58.341 13.908 1.00 34.69 400 ASP A CA 1
ATOM 3165 C C . ASP A 1 400 ? -17.896 57.983 12.962 1.00 34.69 400 ASP A C 1
ATOM 3167 O O . ASP A 1 400 ? -17.896 57.017 12.199 1.00 34.69 400 ASP A O 1
ATOM 3171 N N . SER A 1 401 ? -18.878 58.886 12.915 1.00 40.44 401 SER A N 1
ATOM 3172 C CA . SER A 1 401 ? -19.801 59.033 11.789 1.00 40.44 401 SER A CA 1
ATOM 3173 C C . SER A 1 401 ? -19.077 59.543 10.533 1.00 40.44 401 SER A C 1
ATOM 3175 O O . SER A 1 401 ? -19.133 60.722 10.197 1.00 40.44 401 SER A O 1
ATOM 3177 N N . ARG A 1 402 ? -18.404 58.644 9.806 1.00 36.50 402 ARG A N 1
ATOM 3178 C CA . ARG A 1 402 ? -18.020 58.815 8.388 1.00 36.50 402 ARG A CA 1
ATOM 3179 C C . ARG A 1 402 ? -17.651 57.457 7.779 1.00 36.50 402 ARG A C 1
ATOM 3181 O O . ARG A 1 402 ? -16.498 57.048 7.872 1.00 36.50 402 ARG A O 1
ATOM 3188 N N . ASN A 1 403 ? -18.621 56.793 7.136 1.00 34.88 403 ASN A N 1
ATOM 3189 C CA . ASN A 1 403 ? -18.506 56.024 5.872 1.00 34.88 403 ASN A CA 1
ATOM 3190 C C . ASN A 1 403 ? -19.556 54.890 5.788 1.00 34.88 403 ASN A C 1
ATOM 3192 O O . ASN A 1 403 ? -19.244 53.734 6.047 1.00 34.88 403 ASN A O 1
ATOM 3196 N N . ILE A 1 404 ? -20.770 55.204 5.323 1.00 43.66 404 ILE A N 1
ATOM 3197 C CA . ILE A 1 404 ? -21.825 54.228 4.947 1.00 43.66 404 ILE A CA 1
ATOM 3198 C C . ILE A 1 404 ? -21.523 53.537 3.587 1.00 43.66 404 I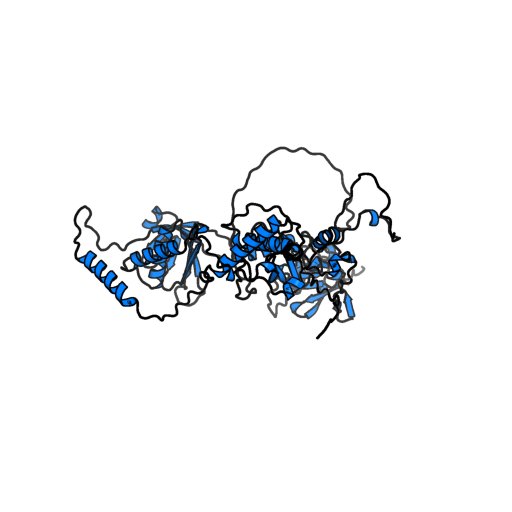LE A C 1
ATOM 3200 O O . ILE A 1 404 ? -22.319 52.778 3.055 1.00 43.66 404 ILE A O 1
ATOM 3204 N N . THR A 1 405 ? -20.337 53.755 3.009 1.00 45.69 405 THR A N 1
ATOM 3205 C CA . THR A 1 405 ? -19.916 53.201 1.706 1.00 45.69 405 THR A CA 1
ATOM 3206 C C . THR A 1 405 ? -18.656 52.332 1.777 1.00 45.69 405 THR A C 1
ATOM 3208 O O . THR A 1 405 ? -18.036 52.071 0.747 1.00 45.69 405 THR A O 1
ATOM 3211 N N . ARG A 1 406 ? -18.220 51.890 2.966 1.00 44.72 406 ARG A N 1
ATOM 3212 C CA . ARG A 1 406 ? -17.109 50.929 3.068 1.00 44.72 406 ARG A CA 1
ATOM 3213 C C . ARG A 1 406 ? -17.646 49.510 2.931 1.00 44.72 406 ARG A C 1
ATOM 3215 O O . ARG A 1 406 ? -18.261 48.992 3.853 1.00 44.72 406 ARG A O 1
ATOM 3222 N N . ILE A 1 407 ? -17.381 48.900 1.778 1.00 54.41 407 ILE A N 1
ATOM 3223 C CA . ILE A 1 407 ? -17.546 47.459 1.571 1.00 54.41 407 ILE A CA 1
ATOM 3224 C C . ILE A 1 407 ? -16.730 46.751 2.668 1.00 54.41 407 ILE A C 1
ATOM 3226 O O . ILE A 1 407 ? -15.546 47.072 2.814 1.00 54.41 407 ILE A O 1
ATOM 3230 N N . PRO A 1 408 ? -17.323 45.852 3.472 1.00 66.50 408 PRO A N 1
ATOM 3231 C CA . PRO A 1 408 ? -16.579 45.110 4.482 1.00 66.50 408 PRO A CA 1
ATOM 3232 C C . PRO A 1 408 ? -15.464 44.303 3.807 1.00 66.50 408 PRO A C 1
ATOM 3234 O O . PRO A 1 408 ? -15.713 43.504 2.906 1.00 66.50 408 PRO A O 1
ATOM 3237 N N . GLU A 1 409 ? -14.218 44.545 4.217 1.00 72.25 409 GLU A N 1
ATOM 3238 C CA . GLU A 1 409 ? -13.040 43.857 3.687 1.00 72.25 409 GLU A CA 1
ATOM 3239 C C . GLU A 1 409 ? -12.593 42.779 4.675 1.00 72.25 409 GLU A C 1
ATOM 3241 O O . GLU A 1 409 ? -12.089 43.079 5.761 1.00 72.25 409 GLU A O 1
ATOM 3246 N N . LEU A 1 410 ? -12.742 41.510 4.296 1.00 89.44 410 LEU A N 1
ATOM 3247 C CA . LEU A 1 410 ? -12.174 40.404 5.061 1.00 89.44 410 LEU A CA 1
ATOM 3248 C C . LEU A 1 410 ? -10.685 40.287 4.726 1.00 89.44 410 LEU A C 1
ATOM 3250 O O . LEU A 1 410 ? -10.315 40.115 3.562 1.00 89.44 410 LEU A O 1
ATOM 3254 N N . SER A 1 411 ? -9.818 40.399 5.732 1.00 91.31 411 SER A N 1
ATOM 3255 C CA . SER A 1 411 ? -8.374 40.281 5.534 1.00 91.31 411 SER A CA 1
ATOM 3256 C C . SER A 1 411 ? -7.683 39.573 6.689 1.00 91.31 411 SER A C 1
ATOM 3258 O O . SER A 1 411 ? -7.964 39.848 7.853 1.00 91.31 411 SER A O 1
ATOM 3260 N N . ASP A 1 412 ? -6.794 38.637 6.365 1.00 92.44 412 ASP A N 1
ATOM 3261 C CA . ASP A 1 412 ? -6.110 37.812 7.359 1.00 92.44 412 ASP A CA 1
ATOM 3262 C C . ASP A 1 412 ? -4.895 37.091 6.758 1.00 92.44 412 ASP A C 1
ATOM 3264 O O . ASP A 1 412 ? -4.749 36.977 5.540 1.00 92.44 412 ASP A O 1
ATOM 3268 N N . TYR A 1 413 ? -4.011 36.571 7.606 1.00 94.12 413 TYR A N 1
ATOM 3269 C CA . TYR A 1 413 ? -2.936 35.690 7.170 1.00 94.12 413 TYR A CA 1
ATOM 3270 C C . TYR A 1 413 ? -3.422 34.245 7.083 1.00 94.12 413 TYR A C 1
ATOM 3272 O O . TYR A 1 413 ? -3.630 33.593 8.102 1.00 94.12 413 TYR A O 1
ATOM 3280 N N . LEU A 1 414 ? -3.494 33.711 5.864 1.00 94.12 414 LEU A N 1
ATOM 3281 C CA . LEU A 1 414 ? -3.853 32.316 5.603 1.00 94.12 414 LEU A CA 1
ATOM 3282 C C . LEU A 1 414 ? -2.724 31.594 4.872 1.00 94.12 414 LEU A C 1
ATOM 3284 O O . LEU A 1 414 ? -1.733 32.191 4.432 1.00 94.12 414 LEU A O 1
ATOM 3288 N N . ARG A 1 415 ? -2.866 30.278 4.723 1.00 93.69 415 ARG A N 1
ATOM 3289 C CA . ARG A 1 415 ? -1.924 29.466 3.952 1.00 93.69 415 ARG A CA 1
ATOM 3290 C C . ARG A 1 415 ? -2.534 29.063 2.617 1.00 93.69 415 ARG A C 1
ATOM 3292 O O . ARG A 1 415 ? -3.581 28.430 2.578 1.00 93.69 415 ARG A O 1
ATOM 3299 N N . TYR A 1 416 ? -1.832 29.391 1.541 1.00 93.12 416 TYR A N 1
ATOM 3300 C CA . TYR A 1 416 ? -2.187 29.067 0.166 1.00 93.12 416 TYR A CA 1
ATOM 3301 C C . TYR A 1 416 ? -1.390 27.870 -0.343 1.00 93.12 416 TYR A C 1
ATOM 3303 O O . TYR A 1 416 ? -0.173 27.793 -0.133 1.00 93.12 416 TYR A O 1
ATOM 3311 N N . LEU A 1 417 ? -2.052 26.995 -1.090 1.00 90.75 417 LEU A N 1
ATOM 3312 C CA . LEU A 1 417 ? -1.428 25.925 -1.853 1.00 90.75 417 LEU A CA 1
ATOM 3313 C C . LEU A 1 417 ? -2.102 25.822 -3.228 1.00 90.75 417 LEU A C 1
ATOM 3315 O O . LEU A 1 417 ? -3.319 25.708 -3.326 1.00 90.75 417 LEU A O 1
ATOM 3319 N N . LYS A 1 418 ? -1.290 25.833 -4.291 1.00 86.62 418 LYS A N 1
ATOM 3320 C CA . LYS A 1 418 ? -1.712 25.472 -5.650 1.00 86.62 418 LYS A CA 1
ATOM 3321 C C . LYS A 1 418 ? -0.907 24.254 -6.099 1.00 86.62 418 LYS A C 1
ATOM 3323 O O . LYS A 1 418 ? 0.316 24.391 -6.222 1.00 86.62 418 LYS A O 1
ATOM 3328 N N . PRO A 1 419 ? -1.540 23.092 -6.325 1.00 74.19 419 PRO A N 1
ATOM 3329 C CA . PRO A 1 419 ? -0.849 21.906 -6.817 1.00 74.19 419 PRO A CA 1
ATOM 3330 C C . PRO A 1 419 ? -0.220 22.185 -8.193 1.00 74.19 419 PRO A C 1
ATOM 3332 O O . PRO A 1 419 ? -0.873 22.723 -9.086 1.00 74.19 419 PRO A O 1
ATOM 3335 N N . GLN A 1 420 ? 1.060 21.849 -8.389 1.00 66.81 420 GLN A N 1
ATOM 3336 C CA . GLN A 1 420 ? 1.721 21.927 -9.698 1.00 66.81 420 GLN A CA 1
ATOM 3337 C C . GLN A 1 420 ? 2.265 20.545 -10.066 1.00 66.81 420 GLN A C 1
ATOM 3339 O O . GLN A 1 420 ? 3.021 19.966 -9.292 1.00 66.81 420 GLN A O 1
ATOM 3344 N N . ARG A 1 421 ? 1.920 20.045 -11.266 1.00 53.69 421 ARG A N 1
ATOM 3345 C CA . ARG A 1 421 ? 2.160 18.658 -11.729 1.00 53.69 421 ARG A CA 1
ATOM 3346 C C . ARG A 1 421 ? 3.606 18.143 -11.603 1.00 53.69 421 ARG A C 1
ATOM 3348 O O . ARG A 1 421 ? 3.804 16.938 -11.597 1.00 53.69 421 ARG A O 1
ATOM 3355 N N . PHE A 1 422 ? 4.604 19.027 -11.490 1.00 49.69 422 PHE A N 1
ATOM 3356 C CA . PHE A 1 422 ? 6.025 18.647 -11.497 1.00 49.69 422 PHE A CA 1
ATOM 3357 C C . PHE A 1 422 ? 6.915 19.386 -10.478 1.00 49.69 422 PHE A C 1
ATOM 3359 O O . PHE A 1 422 ? 8.120 19.146 -10.455 1.00 49.69 422 PHE A O 1
ATOM 3366 N N . THR A 1 423 ? 6.376 20.268 -9.617 1.00 46.53 423 THR A N 1
ATOM 3367 C CA . THR A 1 423 ? 7.174 20.876 -8.530 1.00 46.53 423 THR A CA 1
ATOM 3368 C C . THR A 1 423 ? 6.406 20.913 -7.209 1.00 46.53 423 THR A C 1
ATOM 3370 O O . THR A 1 423 ? 5.293 21.427 -7.127 1.00 46.53 423 THR A O 1
ATOM 3373 N N . LEU A 1 424 ? 7.015 20.365 -6.153 1.00 48.88 424 LEU A N 1
ATOM 3374 C CA . LEU A 1 424 ? 6.471 20.373 -4.795 1.00 48.88 424 LEU A CA 1
ATOM 3375 C C . LEU A 1 424 ? 6.579 21.785 -4.208 1.00 48.88 424 LEU A C 1
ATOM 3377 O O . LEU A 1 424 ? 7.626 22.180 -3.695 1.00 48.88 424 LEU A O 1
ATOM 3381 N N . ARG A 1 425 ? 5.497 22.563 -4.252 1.00 57.88 425 ARG A N 1
ATOM 3382 C CA . ARG A 1 425 ? 5.355 23.748 -3.397 1.00 57.88 425 ARG A CA 1
ATOM 3383 C C . ARG A 1 425 ? 4.360 23.415 -2.299 1.00 57.88 425 ARG A C 1
ATOM 3385 O O . ARG A 1 425 ? 3.195 23.215 -2.591 1.00 57.88 425 ARG A O 1
ATOM 3392 N N . GLY A 1 426 ? 4.828 23.341 -1.055 1.00 76.31 426 GLY A N 1
ATOM 3393 C CA . GLY A 1 426 ? 3.956 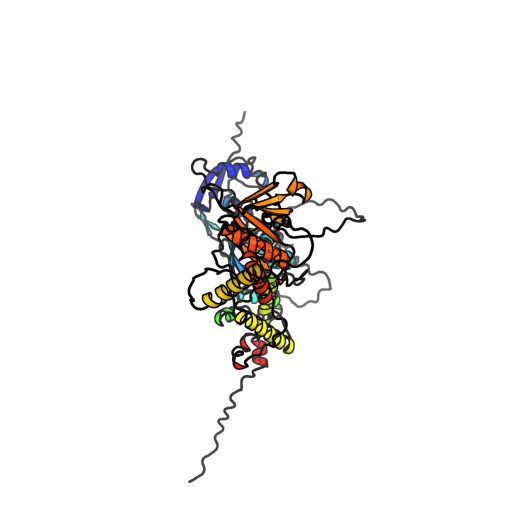23.225 0.116 1.00 76.31 426 GLY A CA 1
ATOM 3394 C C . GLY A 1 426 ? 3.178 24.514 0.394 1.00 76.31 426 GLY A C 1
ATOM 3395 O O . GLY A 1 426 ? 3.389 25.537 -0.265 1.00 76.31 426 GLY A O 1
ATOM 3396 N N . TYR A 1 427 ? 2.303 24.463 1.400 1.00 85.94 427 TYR A N 1
ATOM 3397 C CA . TYR A 1 427 ? 1.543 25.616 1.881 1.00 85.94 427 TYR A CA 1
ATOM 3398 C C . TYR A 1 427 ? 2.457 26.809 2.181 1.00 85.94 427 TYR A C 1
ATOM 3400 O O . TYR A 1 427 ? 3.390 26.713 2.980 1.00 85.94 427 TYR A O 1
ATOM 3408 N N . LYS A 1 428 ? 2.156 27.954 1.574 1.00 90.25 428 LYS A N 1
ATOM 3409 C CA . LYS A 1 428 ? 2.854 29.219 1.816 1.00 90.25 428 LYS A CA 1
ATOM 3410 C C . LYS A 1 428 ? 1.913 30.202 2.485 1.00 90.25 428 LYS A C 1
ATOM 3412 O O . LYS A 1 428 ? 0.761 30.330 2.086 1.00 90.25 428 LYS A O 1
ATOM 3417 N N . ARG A 1 429 ? 2.409 30.893 3.507 1.00 93.06 429 ARG A N 1
ATOM 3418 C CA . ARG A 1 429 ? 1.647 31.932 4.199 1.00 93.06 429 ARG A CA 1
ATOM 3419 C C . ARG A 1 429 ? 1.603 33.191 3.334 1.00 93.06 429 ARG A C 1
ATOM 3421 O O . ARG A 1 429 ? 2.651 33.647 2.883 1.00 93.06 429 ARG A O 1
ATOM 3428 N N . TYR A 1 430 ? 0.408 33.726 3.127 1.00 93.44 430 TYR A N 1
ATOM 3429 C CA . TYR A 1 430 ? 0.161 34.999 2.452 1.00 93.44 430 TYR A CA 1
ATOM 3430 C C . TYR A 1 430 ? -0.824 35.820 3.282 1.00 93.44 430 TYR A C 1
ATOM 3432 O O . TYR A 1 430 ? -1.551 35.277 4.112 1.00 93.44 430 TYR A O 1
ATOM 3440 N N . TYR A 1 431 ? -0.842 37.127 3.054 1.00 93.50 431 TYR A N 1
ATOM 3441 C CA . TYR A 1 431 ? -1.902 38.001 3.530 1.00 93.50 431 TYR A CA 1
ATOM 3442 C C . TYR A 1 431 ? -3.017 38.023 2.486 1.00 93.50 431 TYR A C 1
ATOM 3444 O O . TYR A 1 431 ? -2.795 38.454 1.353 1.00 93.50 431 TYR A O 1
ATOM 3452 N N . PHE A 1 432 ? -4.178 37.494 2.848 1.00 95.06 432 PHE A N 1
ATOM 3453 C CA . PHE A 1 432 ? -5.354 37.422 1.997 1.00 95.06 432 PHE A CA 1
ATOM 3454 C C . PHE A 1 432 ? -6.216 38.656 2.227 1.00 95.06 432 PHE A C 1
ATOM 3456 O O . PHE A 1 432 ? -6.409 39.075 3.366 1.00 95.06 432 PHE A O 1
ATOM 3463 N N . THR A 1 433 ? -6.775 39.200 1.153 1.00 92.06 433 THR A N 1
ATOM 3464 C CA . THR A 1 433 ? -7.858 40.180 1.220 1.00 92.06 433 THR A CA 1
ATOM 3465 C C . THR A 1 433 ? -8.970 39.756 0.276 1.00 92.06 433 THR A C 1
ATOM 3467 O O . THR A 1 433 ? -8.704 39.472 -0.895 1.00 92.06 433 THR A O 1
ATOM 3470 N N . TYR A 1 434 ? -10.198 39.750 0.768 1.00 90.25 434 TYR A N 1
ATOM 3471 C CA . TYR A 1 434 ? -11.391 39.582 -0.043 1.00 90.25 434 TYR A CA 1
ATOM 3472 C C . TYR A 1 434 ? -11.874 40.946 -0.536 1.00 90.25 434 TYR A C 1
ATOM 3474 O O . TYR A 1 434 ? -12.178 41.820 0.279 1.00 90.25 434 TYR A O 1
ATOM 3482 N N . ARG A 1 435 ? -11.949 41.126 -1.857 1.00 85.75 435 ARG A N 1
ATOM 3483 C CA . ARG A 1 435 ? -12.504 42.328 -2.502 1.00 85.75 435 ARG A CA 1
ATOM 3484 C C . ARG A 1 435 ? -13.192 41.930 -3.800 1.00 85.75 435 ARG A C 1
ATOM 3486 O O . ARG A 1 435 ? -12.662 41.100 -4.525 1.00 85.75 435 ARG A O 1
ATOM 3493 N N . ASP A 1 436 ? -14.359 42.499 -4.087 1.00 82.12 436 ASP A N 1
ATOM 3494 C CA . ASP A 1 436 ? -15.060 42.348 -5.373 1.00 82.12 436 ASP A CA 1
ATOM 3495 C C . ASP A 1 436 ? -15.208 40.894 -5.871 1.00 82.12 436 ASP A C 1
ATOM 3497 O O . ASP A 1 436 ? -14.977 40.603 -7.042 1.00 82.12 436 ASP A O 1
ATOM 3501 N N . LEU A 1 437 ? -15.577 39.961 -4.981 1.00 87.19 437 LEU A N 1
ATOM 3502 C CA . LEU A 1 437 ? -15.688 38.513 -5.263 1.00 87.19 437 LEU A CA 1
ATOM 3503 C C . LEU A 1 437 ? -14.357 37.828 -5.637 1.00 87.19 437 LEU A C 1
ATOM 3505 O O . LEU A 1 437 ? -14.349 36.717 -6.167 1.00 87.19 437 LEU A O 1
ATOM 3509 N N . HIS A 1 438 ? -13.229 38.476 -5.355 1.00 89.06 438 HIS A N 1
ATOM 3510 C CA . HIS A 1 438 ? -11.893 37.950 -5.584 1.00 89.06 438 HIS A CA 1
ATOM 3511 C C . HIS A 1 438 ? -11.141 37.732 -4.270 1.00 89.06 438 HIS A C 1
ATOM 3513 O O . HIS A 1 438 ? -11.238 38.520 -3.325 1.00 89.06 438 HIS A O 1
ATOM 3519 N N . LEU A 1 439 ? -10.317 36.681 -4.241 1.00 91.62 439 LEU A N 1
ATOM 3520 C CA . LEU A 1 439 ? -9.257 36.534 -3.247 1.00 91.62 439 LEU A CA 1
ATOM 3521 C C . LEU A 1 439 ? -7.956 37.082 -3.812 1.00 91.62 439 LEU A C 1
ATOM 3523 O O . LEU A 1 439 ? -7.410 36.561 -4.787 1.00 91.62 439 LEU A O 1
ATOM 3527 N N . HIS A 1 440 ? -7.431 38.106 -3.154 1.00 92.69 440 HIS A N 1
ATOM 3528 C CA . HIS A 1 440 ? -6.138 38.693 -3.464 1.00 92.69 440 HIS A CA 1
ATOM 3529 C C . HIS A 1 440 ? -5.111 38.293 -2.410 1.00 92.69 440 HIS A C 1
ATOM 3531 O O . HIS A 1 440 ? -5.344 38.448 -1.212 1.00 92.69 440 HIS A O 1
ATOM 3537 N N . LEU A 1 441 ? -3.968 37.775 -2.856 1.00 93.19 441 LEU A N 1
ATOM 3538 C CA . LEU A 1 441 ? -2.896 37.303 -1.985 1.00 93.19 441 LEU A CA 1
ATOM 3539 C C . LEU A 1 441 ? -1.666 38.201 -2.121 1.00 93.19 441 LEU A C 1
ATOM 3541 O O . LEU A 1 441 ? -1.118 38.379 -3.212 1.00 93.19 441 LEU A O 1
ATOM 3545 N N . PHE A 1 442 ? -1.177 38.690 -0.986 1.00 91.69 442 PHE A N 1
ATOM 3546 C CA . PHE A 1 442 ? 0.011 39.535 -0.861 1.00 91.69 442 PHE A CA 1
ATOM 3547 C C . PHE A 1 442 ? 1.052 38.858 0.025 1.00 91.69 442 PHE A C 1
ATOM 3549 O O . PHE A 1 442 ? 0.712 38.031 0.873 1.00 91.69 442 PHE A O 1
ATOM 3556 N N . LYS A 1 443 ? 2.340 39.189 -0.130 1.00 89.00 443 LYS A N 1
ATOM 3557 C CA . LYS A 1 443 ? 3.382 38.588 0.725 1.00 89.00 443 LYS A CA 1
ATOM 3558 C C . LYS A 1 443 ? 3.238 39.020 2.184 1.00 89.00 443 LYS A C 1
ATOM 3560 O O . LYS A 1 443 ? 3.533 38.240 3.084 1.00 89.00 443 LYS A O 1
ATOM 3565 N N . ASN A 1 444 ? 2.789 40.250 2.410 1.00 89.25 444 ASN A N 1
ATOM 3566 C CA . ASN A 1 444 ? 2.583 40.844 3.724 1.00 89.25 444 ASN A CA 1
ATOM 3567 C C . ASN A 1 444 ? 1.423 41.858 3.681 1.00 89.25 444 ASN A C 1
ATOM 3569 O O . ASN A 1 444 ? 0.961 42.261 2.610 1.00 89.25 444 ASN A O 1
ATOM 3573 N N . ALA A 1 445 ? 0.952 42.269 4.859 1.00 88.06 445 ALA A N 1
ATOM 3574 C CA . ALA A 1 445 ? -0.153 43.218 4.993 1.00 88.06 445 ALA A CA 1
ATOM 3575 C C . ALA A 1 445 ? 0.174 44.632 4.478 1.00 88.06 445 ALA A C 1
ATOM 3577 O O . ALA A 1 445 ? -0.727 45.358 4.059 1.00 88.06 445 ALA A O 1
ATOM 3578 N N . GLU A 1 446 ? 1.444 45.039 4.485 1.00 85.38 446 GLU A N 1
ATOM 3579 C CA . GLU A 1 446 ? 1.874 46.370 4.035 1.00 85.38 446 GLU A CA 1
ATOM 3580 C C . GLU A 1 446 ? 1.773 46.522 2.510 1.00 85.38 446 GLU A C 1
ATOM 3582 O O . GLU A 1 446 ? 1.325 47.561 2.016 1.00 85.38 446 GLU A O 1
ATOM 3587 N N . GLU A 1 447 ? 2.116 45.463 1.770 1.00 84.25 447 GLU A N 1
ATOM 3588 C CA . GLU A 1 447 ? 2.028 45.395 0.308 1.00 84.25 447 GLU A CA 1
ATOM 3589 C C . GLU A 1 447 ? 0.577 45.439 -0.196 1.00 84.25 447 GLU A C 1
ATOM 3591 O O . GLU A 1 447 ? 0.337 45.989 -1.270 1.00 84.25 447 GLU A O 1
ATOM 3596 N N . SER A 1 448 ? -0.399 44.974 0.597 1.00 82.19 448 SER A N 1
ATOM 3597 C CA . SER A 1 448 ? -1.828 44.910 0.219 1.00 82.19 448 SER A CA 1
ATOM 3598 C C . SER A 1 448 ? -2.480 46.249 -0.143 1.00 82.19 448 SER A C 1
ATOM 3600 O O . SER A 1 448 ? -3.531 46.289 -0.787 1.00 82.19 448 SER A O 1
ATOM 3602 N N . ARG A 1 449 ? -1.865 47.359 0.284 1.00 78.44 449 ARG A N 1
ATOM 3603 C CA . ARG A 1 449 ? -2.348 48.728 0.048 1.00 78.44 449 ARG A CA 1
ATOM 3604 C C . ARG A 1 449 ? -1.545 49.488 -1.006 1.00 78.44 449 ARG A C 1
ATOM 3606 O O . ARG A 1 449 ? -1.920 50.603 -1.348 1.00 78.44 449 ARG A O 1
ATOM 3613 N N . ARG A 1 450 ? -0.412 48.943 -1.461 1.00 77.06 450 ARG A N 1
ATOM 3614 C CA . ARG A 1 450 ? 0.570 49.677 -2.284 1.00 77.06 450 ARG A CA 1
ATOM 3615 C C . ARG A 1 450 ? 0.943 48.970 -3.582 1.00 77.06 450 ARG A C 1
ATOM 3617 O O . ARG A 1 450 ? 1.411 49.632 -4.501 1.00 77.06 450 ARG A O 1
ATOM 3624 N N . VAL A 1 451 ? 0.783 47.651 -3.646 1.00 82.00 451 VAL A N 1
ATOM 3625 C CA . VAL A 1 451 ? 1.280 46.807 -4.739 1.00 82.00 451 VAL A CA 1
ATOM 3626 C C . VAL A 1 451 ? 0.143 45.934 -5.265 1.00 82.00 451 VAL A C 1
ATOM 3628 O O . VAL A 1 451 ? -0.787 45.617 -4.530 1.00 82.00 451 VAL A O 1
ATOM 3631 N N . ALA A 1 452 ? 0.209 45.547 -6.541 1.00 85.50 452 ALA A N 1
ATOM 3632 C CA . ALA A 1 452 ? -0.709 44.569 -7.117 1.00 85.50 452 ALA A CA 1
ATOM 3633 C C . ALA A 1 452 ? -0.567 43.193 -6.426 1.00 85.50 452 ALA A C 1
ATOM 3635 O O . ALA A 1 452 ? 0.537 42.829 -6.003 1.00 85.50 452 ALA A O 1
ATOM 3636 N N . PRO A 1 453 ? -1.657 42.414 -6.308 1.00 88.62 453 PRO A N 1
ATOM 3637 C CA . PRO A 1 453 ? -1.613 41.107 -5.667 1.00 88.62 453 PRO A CA 1
ATOM 3638 C C . PRO A 1 453 ? -0.713 40.134 -6.425 1.00 88.62 453 PRO A C 1
ATOM 3640 O O . PRO A 1 453 ? -0.658 40.125 -7.652 1.00 88.62 453 PRO A O 1
ATOM 3643 N N . VAL A 1 454 ? -0.025 39.274 -5.674 1.00 87.94 454 VAL A N 1
ATOM 3644 C CA . VAL A 1 454 ? 0.840 38.226 -6.234 1.00 87.94 454 VAL A CA 1
ATOM 3645 C C . VAL A 1 454 ? -0.005 37.161 -6.929 1.00 87.94 454 VAL A C 1
ATOM 3647 O O . VAL A 1 454 ? 0.410 36.600 -7.941 1.00 87.94 454 VAL A O 1
ATOM 3650 N N . ILE A 1 455 ? -1.172 36.858 -6.359 1.00 88.44 455 ILE A N 1
ATOM 3651 C CA . ILE A 1 455 ? -2.149 35.910 -6.894 1.00 88.44 455 ILE A CA 1
ATOM 3652 C C . ILE A 1 455 ? -3.531 36.539 -6.717 1.00 88.44 455 ILE A C 1
ATOM 3654 O O . ILE A 1 455 ? -3.840 37.054 -5.643 1.00 88.44 455 ILE A O 1
ATOM 3658 N N . SER A 1 456 ? -4.343 36.486 -7.769 1.00 90.00 456 SER A N 1
ATOM 3659 C CA . SER A 1 456 ? -5.746 36.893 -7.756 1.00 90.00 456 SER A CA 1
ATOM 3660 C C . SER A 1 456 ? -6.601 35.710 -8.191 1.00 90.00 456 SER A C 1
ATOM 3662 O O . SER A 1 456 ? -6.276 35.066 -9.189 1.00 90.00 456 SER A O 1
ATOM 3664 N N . ILE A 1 457 ? -7.649 35.406 -7.432 1.00 90.00 457 ILE A N 1
ATOM 3665 C CA . ILE A 1 457 ? -8.534 34.264 -7.666 1.00 90.00 457 ILE A CA 1
ATOM 3666 C C . ILE A 1 457 ? -9.958 34.786 -7.776 1.00 90.00 457 ILE A C 1
ATOM 3668 O O . ILE A 1 457 ? -10.458 35.372 -6.820 1.00 90.00 457 ILE A O 1
ATOM 3672 N N . ASN A 1 458 ? -10.598 34.564 -8.920 1.00 90.31 458 ASN A N 1
ATOM 3673 C CA . ASN A 1 458 ? -12.016 34.841 -9.110 1.00 90.31 458 ASN A CA 1
ATOM 3674 C C . ASN A 1 458 ? -12.833 33.730 -8.437 1.00 90.31 458 ASN A C 1
ATOM 3676 O O . ASN A 1 458 ? -12.655 32.556 -8.754 1.00 90.31 458 ASN A O 1
ATOM 3680 N N . LEU A 1 459 ? -13.690 34.087 -7.481 1.00 88.69 459 LEU A N 1
ATOM 3681 C CA . LEU A 1 459 ? -14.525 33.111 -6.783 1.00 88.69 459 LEU A CA 1
ATOM 3682 C C . LEU A 1 459 ? -15.878 32.898 -7.461 1.00 88.69 459 LEU A C 1
ATOM 3684 O O . LEU A 1 459 ? -16.606 31.994 -7.076 1.00 88.69 459 LEU A O 1
ATOM 3688 N N . ARG A 1 460 ? -16.254 33.700 -8.459 1.00 87.75 460 ARG A N 1
ATOM 3689 C CA . ARG A 1 460 ? -17.580 33.588 -9.068 1.00 87.75 460 ARG A CA 1
ATOM 3690 C C . ARG A 1 460 ? -17.731 32.250 -9.794 1.00 87.75 460 ARG A C 1
ATOM 3692 O O . ARG A 1 460 ? -16.985 31.966 -10.727 1.00 87.75 460 ARG A O 1
ATOM 3699 N N . GLY A 1 461 ? -18.729 31.458 -9.399 1.00 82.94 461 GLY A N 1
ATOM 3700 C CA . GLY A 1 461 ? -18.966 30.132 -9.971 1.00 82.94 461 GLY A CA 1
ATOM 3701 C C . GLY A 1 461 ? -17.882 29.102 -9.637 1.00 82.94 461 GLY A C 1
ATOM 3702 O O . GLY A 1 461 ? -17.751 28.123 -10.369 1.00 82.94 461 GLY A O 1
ATOM 3703 N N . CYS A 1 462 ? -17.083 29.323 -8.585 1.00 87.81 462 CYS A N 1
ATOM 3704 C CA . CYS A 1 462 ? -16.182 28.295 -8.075 1.00 87.81 462 CYS A CA 1
ATOM 3705 C C . CYS A 1 462 ? -16.948 27.250 -7.254 1.00 87.81 462 CYS A C 1
ATOM 3707 O O . CYS A 1 462 ? -17.956 27.557 -6.614 1.00 87.81 462 CYS A O 1
ATOM 3709 N N . GLU A 1 463 ? -16.451 26.017 -7.247 1.00 89.12 463 GLU A N 1
ATOM 3710 C CA . GLU A 1 463 ? -16.939 24.998 -6.321 1.00 89.12 463 GLU A CA 1
ATOM 3711 C C . GLU A 1 463 ? -16.148 25.086 -5.012 1.00 89.12 463 GLU A C 1
ATOM 3713 O O . GLU A 1 463 ? -14.913 25.108 -5.017 1.00 89.12 463 GLU A O 1
ATOM 3718 N N . VAL A 1 464 ? -16.862 25.178 -3.888 1.00 92.25 464 VAL A N 1
ATOM 3719 C CA . VAL A 1 464 ? -16.280 25.372 -2.554 1.00 92.25 464 VAL A CA 1
ATOM 3720 C C . VAL A 1 464 ? -16.532 24.126 -1.712 1.00 92.25 464 VAL A C 1
ATOM 3722 O O . VAL A 1 464 ? -17.645 23.914 -1.233 1.00 92.25 464 VAL A O 1
ATOM 3725 N N . THR A 1 465 ? -15.495 23.319 -1.489 1.00 90.75 465 THR A N 1
ATOM 3726 C CA . THR A 1 465 ? -15.586 22.090 -0.686 1.00 90.75 465 THR A CA 1
ATOM 3727 C C . THR A 1 465 ? -14.937 22.290 0.695 1.00 90.75 465 THR A C 1
ATOM 3729 O O . THR A 1 465 ? -13.796 22.767 0.774 1.00 90.75 465 THR A O 1
ATOM 3732 N N . PRO A 1 466 ? -15.613 21.930 1.805 1.00 90.38 466 PRO A N 1
ATOM 3733 C CA . PRO A 1 466 ? -14.995 21.895 3.129 1.00 90.38 466 PRO A CA 1
ATOM 3734 C C . PRO A 1 466 ? -14.006 20.727 3.258 1.00 90.38 466 PRO A C 1
ATOM 3736 O O . PRO A 1 466 ? -14.318 19.602 2.889 1.00 90.38 466 PRO A O 1
ATOM 3739 N N . ASP A 1 467 ? -12.843 20.975 3.858 1.00 87.88 467 ASP A N 1
ATOM 3740 C CA . ASP A 1 467 ? -11.908 19.937 4.311 1.00 87.88 467 ASP A CA 1
ATOM 3741 C C . ASP A 1 467 ? -11.525 20.224 5.770 1.00 87.88 467 ASP A C 1
ATOM 3743 O O . ASP A 1 467 ? -10.526 20.886 6.080 1.00 87.88 467 ASP A O 1
ATOM 3747 N N . VAL A 1 468 ? -12.397 19.781 6.678 1.00 86.81 468 VAL A N 1
ATOM 3748 C CA . VAL A 1 468 ? -12.281 20.036 8.115 1.00 86.81 468 VAL A CA 1
ATOM 3749 C C . VAL A 1 468 ? -12.063 18.738 8.865 1.00 86.81 468 VAL A C 1
ATOM 3751 O O . VAL A 1 468 ? -12.781 17.762 8.688 1.00 86.81 468 VAL A O 1
ATOM 3754 N N . ASN A 1 469 ? -11.094 18.757 9.772 1.00 82.38 469 ASN A N 1
ATOM 3755 C CA . ASN A 1 469 ? -10.924 17.718 10.769 1.00 82.38 469 ASN A CA 1
ATOM 3756 C C . ASN A 1 469 ? -10.683 18.377 12.131 1.00 82.38 469 ASN A C 1
ATOM 3758 O O . ASN A 1 469 ? -9.570 18.817 12.442 1.00 82.38 469 ASN A O 1
ATOM 3762 N N . LEU A 1 470 ? -11.743 18.429 12.945 1.00 81.50 470 LEU A N 1
ATOM 3763 C CA . LEU A 1 470 ? -11.743 19.039 14.280 1.00 81.50 470 LEU A CA 1
ATOM 3764 C C . LEU A 1 470 ? -10.702 18.397 15.208 1.00 81.50 470 LEU A C 1
ATOM 3766 O O . LEU A 1 470 ? -10.026 19.094 15.962 1.00 81.50 470 LEU A O 1
ATOM 3770 N N . SER A 1 471 ? -10.506 17.078 15.109 1.00 72.19 471 SER A N 1
ATOM 3771 C CA . SER A 1 471 ? -9.546 16.343 15.946 1.00 72.19 471 SER A CA 1
ATOM 3772 C C . SER A 1 471 ? -8.084 16.714 15.649 1.00 72.19 471 SER A C 1
ATOM 3774 O O . SER A 1 471 ? -7.235 16.724 16.549 1.00 72.19 471 SER A O 1
ATOM 3776 N N . GLN A 1 472 ? -7.803 17.072 14.391 1.00 72.31 472 GLN A N 1
ATOM 3777 C CA . GLN A 1 472 ? -6.487 17.481 13.897 1.00 72.31 472 GLN A CA 1
ATOM 3778 C C . GLN A 1 472 ? -6.284 19.006 13.898 1.00 72.31 472 GLN A C 1
ATOM 3780 O O . GLN A 1 472 ? -5.191 19.470 13.569 1.00 72.31 472 GLN A O 1
ATOM 3785 N N . GLY A 1 473 ? -7.315 19.800 14.219 1.00 79.62 473 GLY A N 1
ATOM 3786 C CA . GLY A 1 473 ? -7.289 21.254 14.016 1.00 79.62 473 GLY A CA 1
ATOM 3787 C C . GLY A 1 473 ? -7.053 21.631 12.547 1.00 79.62 473 GLY A C 1
ATOM 3788 O O . GLY A 1 473 ? -6.372 22.614 12.244 1.00 79.62 473 GLY A O 1
ATOM 3789 N N . LYS A 1 474 ? -7.527 20.792 11.619 1.00 87.44 474 LYS A N 1
ATOM 3790 C CA . LYS A 1 474 ? -7.413 21.024 10.181 1.00 87.44 474 LYS A CA 1
ATOM 3791 C C . LYS A 1 474 ? -8.643 21.800 9.735 1.00 87.44 474 LYS A C 1
ATOM 3793 O O . LYS A 1 474 ? -9.748 21.282 9.814 1.00 87.44 474 LYS A O 1
ATOM 3798 N N . TYR A 1 475 ? -8.427 23.019 9.258 1.00 93.19 475 TYR A N 1
ATOM 3799 C CA . TYR A 1 475 ? -9.474 23.879 8.723 1.00 93.19 475 TYR A CA 1
ATOM 3800 C C . TYR A 1 475 ? -9.076 24.334 7.319 1.00 93.19 475 TYR A C 1
ATOM 3802 O O . TYR A 1 475 ? -8.371 25.334 7.162 1.00 93.19 475 TYR A O 1
ATOM 3810 N N . ALA A 1 476 ? -9.436 23.560 6.299 1.00 92.44 476 ALA A N 1
ATOM 3811 C CA . ALA A 1 476 ? -9.094 23.848 4.913 1.00 92.44 476 ALA A CA 1
ATOM 3812 C C . ALA A 1 476 ? -10.345 24.022 4.039 1.00 92.44 476 ALA A C 1
ATOM 3814 O O . ALA A 1 476 ? -11.412 23.470 4.304 1.00 92.44 476 ALA A O 1
ATOM 3815 N N . ILE A 1 477 ? -10.193 24.845 3.008 1.00 94.56 477 ILE A N 1
ATOM 3816 C CA . ILE A 1 477 ? -11.198 25.171 2.002 1.00 94.56 477 ILE A CA 1
ATOM 3817 C C . ILE A 1 477 ? -10.577 24.815 0.655 1.00 94.56 477 ILE A C 1
ATOM 3819 O O . ILE A 1 477 ? -9.540 25.382 0.285 1.00 94.56 477 ILE A O 1
ATOM 3823 N N . ARG A 1 478 ? -11.190 23.872 -0.060 1.00 93.94 478 ARG A N 1
ATOM 3824 C CA . ARG A 1 478 ? -10.814 23.532 -1.432 1.00 93.94 478 ARG A CA 1
ATOM 3825 C C . ARG A 1 478 ? -11.677 24.349 -2.385 1.00 93.94 478 ARG A C 1
ATOM 3827 O O . ARG A 1 478 ? -12.897 24.374 -2.246 1.00 93.94 478 ARG A O 1
ATOM 3834 N N . LEU A 1 479 ? -11.023 25.040 -3.309 1.00 92.25 479 LEU A N 1
ATOM 3835 C CA . LEU A 1 479 ? -11.642 25.906 -4.302 1.00 92.25 479 LEU A CA 1
ATOM 3836 C C . LEU A 1 479 ? -11.308 25.372 -5.691 1.00 92.25 479 LEU A C 1
ATOM 3838 O O . LEU A 1 479 ? -10.139 25.372 -6.090 1.00 92.25 479 LEU A O 1
ATOM 3842 N N . GLU A 1 480 ? -12.324 24.959 -6.439 1.00 90.56 480 GLU A N 1
ATOM 3843 C CA . GLU A 1 480 ? -12.180 24.634 -7.856 1.00 90.56 480 GLU A CA 1
ATOM 3844 C C . GLU A 1 480 ? -12.621 25.828 -8.695 1.00 90.56 480 GLU A C 1
ATOM 3846 O O . GLU A 1 480 ? -13.798 26.182 -8.766 1.00 90.56 480 GLU A O 1
ATOM 3851 N N . VAL A 1 481 ? -11.640 26.500 -9.294 1.00 87.19 481 VAL A N 1
ATOM 3852 C CA . VAL A 1 481 ? -11.839 27.768 -9.993 1.00 87.19 481 VAL A CA 1
ATOM 3853 C C . VAL A 1 481 ? -11.915 27.506 -11.489 1.00 87.19 481 VAL A C 1
ATOM 3855 O O . VAL A 1 481 ? -10.951 27.023 -12.094 1.00 87.19 481 VAL A O 1
ATOM 3858 N N . SER A 1 482 ? -13.052 27.849 -12.089 1.00 80.06 482 SER A N 1
ATOM 3859 C CA . SER A 1 482 ? -13.238 27.786 -13.539 1.00 80.06 482 SER A CA 1
ATOM 3860 C C . SER A 1 482 ? -12.334 28.810 -14.246 1.00 80.06 482 SER A C 1
ATOM 3862 O O . SER A 1 482 ? -12.168 29.924 -13.745 1.00 80.06 482 SER A O 1
ATOM 3864 N N . PRO A 1 483 ? -11.729 28.474 -15.398 1.00 73.38 483 PRO A N 1
ATOM 3865 C CA . PRO A 1 483 ? -10.887 29.411 -16.133 1.00 73.38 483 PRO A CA 1
ATOM 3866 C C . PRO A 1 483 ? -11.717 30.553 -16.736 1.00 73.38 483 PRO A C 1
ATOM 3868 O O . PRO A 1 483 ? -12.780 30.324 -17.323 1.00 73.38 483 PRO A O 1
ATOM 3871 N N . ASP A 1 484 ? -11.204 31.783 -16.640 1.00 60.16 484 ASP A N 1
ATOM 3872 C CA . ASP A 1 484 ? -11.824 32.960 -17.252 1.00 60.16 484 ASP A CA 1
ATOM 3873 C C . ASP A 1 484 ? -11.910 32.760 -18.781 1.00 60.16 484 ASP A C 1
ATOM 3875 O O . ASP A 1 484 ? -10.892 32.719 -19.473 1.00 60.16 484 ASP A O 1
ATOM 3879 N N . GLY A 1 485 ? -13.129 32.603 -19.314 1.00 59.38 485 GLY A N 1
ATOM 3880 C CA . GLY A 1 485 ? -13.383 32.436 -20.754 1.00 59.38 485 GLY A CA 1
ATOM 3881 C C . GLY A 1 485 ? -13.899 31.063 -21.210 1.00 59.38 485 GLY A C 1
ATOM 3882 O O . GLY A 1 485 ? -14.007 30.844 -22.413 1.00 59.38 485 GLY A O 1
ATOM 3883 N N . GLY A 1 486 ? -14.241 30.143 -20.298 1.00 56.00 486 GLY A N 1
ATOM 3884 C CA . GLY A 1 486 ? -15.047 28.943 -20.604 1.00 56.00 486 GLY A CA 1
ATOM 3885 C C . GLY A 1 486 ? -14.350 27.822 -21.392 1.00 56.00 486 GLY A C 1
ATOM 3886 O O . GLY A 1 486 ? -14.942 26.767 -21.615 1.00 56.00 486 GLY A O 1
ATOM 3887 N N . HIS A 1 487 ? -13.088 28.004 -21.783 1.00 51.94 487 HIS A N 1
ATOM 3888 C CA . HIS A 1 487 ? -12.284 26.982 -22.450 1.00 51.94 487 HIS A CA 1
ATOM 3889 C C . HIS A 1 487 ? -10.992 26.719 -21.670 1.00 51.94 487 HIS A C 1
ATOM 3891 O O . HIS A 1 487 ? -10.001 27.432 -21.811 1.00 51.94 487 HIS A O 1
ATOM 3897 N N . GLY A 1 488 ? -11.005 25.676 -20.838 1.00 60.97 488 GLY A N 1
ATOM 3898 C CA . GLY A 1 488 ? -9.838 25.191 -20.103 1.00 60.97 488 GLY A CA 1
ATOM 3899 C C . GLY A 1 488 ? -10.219 24.210 -18.992 1.00 60.97 488 GLY A C 1
ATOM 3900 O O . GLY A 1 488 ? -11.393 24.033 -18.684 1.00 60.97 488 GLY A O 1
ATOM 3901 N N . THR A 1 489 ? -9.222 23.570 -18.387 1.00 65.62 489 THR A N 1
ATOM 3902 C CA . THR A 1 489 ? -9.398 22.720 -17.199 1.00 65.62 489 THR A CA 1
ATOM 3903 C C . THR A 1 489 ? -9.509 23.576 -15.937 1.00 65.62 489 THR A C 1
ATOM 3905 O O . THR A 1 489 ? -8.738 24.530 -15.795 1.00 65.62 489 THR A O 1
ATOM 3908 N N . ASN A 1 490 ? -10.392 23.209 -15.005 1.00 78.38 490 ASN A N 1
ATOM 3909 C CA . ASN A 1 490 ? -10.527 23.877 -13.706 1.00 78.38 490 ASN A CA 1
ATOM 3910 C C . ASN A 1 490 ? -9.184 23.930 -12.958 1.00 78.38 490 ASN A C 1
ATOM 3912 O O . ASN A 1 490 ? -8.390 22.986 -12.991 1.00 78.38 490 ASN A O 1
ATOM 3916 N N . SER A 1 491 ? -8.912 25.057 -12.298 1.00 82.75 491 SER A N 1
ATOM 3917 C CA . SER A 1 491 ? -7.735 25.238 -11.453 1.00 82.75 491 SER A CA 1
ATOM 3918 C C . SER A 1 491 ? -8.110 24.988 -10.000 1.00 82.75 491 SER A C 1
ATOM 3920 O O . SER A 1 491 ? -8.831 25.775 -9.397 1.00 82.75 491 SER A O 1
ATOM 3922 N N . GLU A 1 492 ? -7.527 23.954 -9.413 1.00 88.44 492 GLU A N 1
ATOM 3923 C CA . GLU A 1 492 ? -7.694 23.644 -7.997 1.00 88.44 492 GLU A CA 1
ATOM 3924 C C . GLU A 1 492 ? -6.756 24.490 -7.119 1.00 88.44 492 GLU A C 1
ATOM 3926 O O . GLU A 1 492 ? -5.562 24.658 -7.410 1.00 88.44 492 GLU A O 1
ATOM 3931 N N . VAL A 1 493 ? -7.299 25.034 -6.032 1.00 91.38 493 VAL A N 1
ATOM 3932 C CA . VAL A 1 493 ? -6.582 25.823 -5.030 1.00 91.38 493 VAL A CA 1
ATOM 3933 C C . VAL A 1 493 ? -7.038 25.428 -3.630 1.00 91.38 493 VAL A C 1
ATOM 3935 O O . VAL A 1 493 ? -8.213 25.185 -3.385 1.00 91.38 493 VAL A O 1
ATOM 3938 N N . TRP A 1 494 ? -6.103 25.446 -2.684 1.00 92.62 494 TRP A N 1
ATOM 3939 C CA . TRP A 1 494 ? -6.355 25.150 -1.282 1.00 92.62 494 TRP A CA 1
ATOM 3940 C C . TRP A 1 494 ? -6.030 26.354 -0.397 1.00 92.62 494 TRP A C 1
ATOM 3942 O O . TRP A 1 494 ? -4.933 26.926 -0.470 1.00 92.62 494 TRP A O 1
ATOM 3952 N N . VAL A 1 495 ? -6.971 26.707 0.477 1.00 93.44 495 VAL A N 1
ATOM 3953 C CA . VAL A 1 495 ? -6.832 27.764 1.486 1.00 93.44 495 VAL A CA 1
ATOM 3954 C C . VAL A 1 495 ? -6.967 27.141 2.869 1.00 93.44 495 VAL A C 1
ATOM 3956 O O . VAL A 1 495 ? -7.981 26.532 3.185 1.00 93.44 495 VAL A O 1
ATOM 3959 N N . ARG A 1 496 ? -5.943 27.284 3.712 1.00 93.75 496 ARG A N 1
ATOM 3960 C CA . ARG A 1 496 ? -5.937 26.734 5.073 1.00 93.75 496 ARG A CA 1
ATOM 3961 C C . ARG A 1 496 ? -5.942 27.843 6.122 1.00 93.75 496 ARG A C 1
ATOM 3963 O O . ARG A 1 496 ? -5.074 28.720 6.100 1.00 93.75 496 ARG A O 1
ATOM 3970 N N . CYS A 1 497 ? -6.895 27.733 7.041 1.00 93.94 497 CYS A N 1
ATOM 3971 C CA . CYS A 1 497 ? -7.118 28.608 8.187 1.00 93.94 497 CYS A CA 1
ATOM 3972 C C . CYS A 1 497 ? -6.442 28.045 9.452 1.00 93.94 497 CYS A C 1
ATOM 3974 O O . CYS A 1 497 ? -6.066 26.870 9.516 1.00 93.94 497 CYS A O 1
ATOM 3976 N N . GLU A 1 498 ? -6.255 28.902 10.451 1.00 90.50 498 GLU A N 1
ATOM 3977 C CA . GLU A 1 498 ? -5.587 28.609 11.721 1.00 90.50 498 GLU A CA 1
ATOM 3978 C C . GLU A 1 498 ? -6.569 28.186 12.821 1.00 90.50 498 GLU A C 1
ATOM 3980 O O . GLU A 1 498 ? -6.217 27.358 13.660 1.00 90.50 498 GLU A O 1
ATOM 3985 N N . ASN A 1 499 ? -7.793 28.722 12.821 1.00 90.44 499 ASN A N 1
ATOM 3986 C CA . ASN A 1 499 ? -8.804 28.442 13.841 1.00 90.44 499 ASN A CA 1
ATOM 3987 C C . ASN A 1 499 ? -10.226 28.356 13.256 1.00 90.44 499 ASN A C 1
ATOM 3989 O O . ASN A 1 499 ? -10.461 28.689 12.094 1.00 90.44 499 ASN A O 1
ATOM 3993 N N . GLU A 1 500 ? -11.158 27.892 14.089 1.00 89.38 500 GLU A N 1
ATOM 3994 C CA . GLU A 1 500 ? -12.562 27.628 13.752 1.00 89.38 500 GLU A CA 1
ATOM 3995 C C . GLU A 1 500 ? -13.304 28.908 13.330 1.00 89.38 500 GLU A C 1
ATOM 3997 O O . GLU A 1 500 ? -13.996 28.927 12.315 1.00 89.38 500 GLU A O 1
ATOM 4002 N N . GLN A 1 501 ? -13.088 30.012 14.053 1.00 92.12 501 GLN A N 1
ATOM 4003 C CA . GLN A 1 501 ? -13.724 31.304 13.777 1.00 92.12 501 GLN A CA 1
ATOM 4004 C C . GLN A 1 501 ? -13.241 31.919 12.459 1.00 92.12 501 GLN A C 1
ATOM 4006 O O . GLN A 1 501 ? -14.033 32.459 11.690 1.00 92.12 501 GLN A O 1
ATOM 4011 N N . GLN A 1 502 ? -11.941 31.834 12.185 1.00 93.88 502 GLN A N 1
ATOM 4012 C CA . GLN A 1 502 ? -11.338 32.278 10.934 1.00 93.88 502 GLN A CA 1
ATOM 4013 C C . GLN A 1 502 ? -11.867 31.416 9.786 1.00 93.88 502 GLN A C 1
ATOM 4015 O O . GLN A 1 502 ? -12.319 31.951 8.780 1.00 93.88 502 GLN A O 1
ATOM 4020 N N . TYR A 1 503 ? -11.893 30.094 9.957 1.00 94.75 503 TYR A N 1
ATOM 4021 C CA . TYR A 1 503 ? -12.452 29.183 8.965 1.00 94.75 503 TYR A CA 1
ATOM 4022 C C . TYR A 1 503 ? -13.909 29.493 8.623 1.00 94.75 503 TYR A C 1
ATOM 4024 O O . TYR A 1 503 ? -14.223 29.606 7.442 1.00 94.75 503 TYR A O 1
ATOM 4032 N N . ALA A 1 504 ? -14.773 29.687 9.623 1.00 93.50 504 ALA A N 1
ATOM 4033 C CA . ALA A 1 504 ? -16.184 29.982 9.396 1.00 93.50 504 ALA A CA 1
ATOM 4034 C C . ALA A 1 504 ? -16.378 31.262 8.567 1.00 93.50 504 ALA A C 1
ATOM 4036 O O . ALA A 1 504 ? -17.091 31.242 7.565 1.00 93.50 504 ALA A O 1
ATOM 4037 N N . LYS A 1 505 ? -15.651 32.338 8.905 1.00 93.88 505 LYS A N 1
ATOM 4038 C CA . LYS A 1 505 ? -15.665 33.608 8.157 1.00 93.88 505 LYS A CA 1
ATOM 4039 C C . LYS A 1 505 ? -15.237 33.437 6.701 1.00 93.88 505 LYS A C 1
ATOM 4041 O O . LYS A 1 505 ? -15.934 33.870 5.787 1.00 93.88 505 LYS A O 1
ATOM 4046 N N . TRP A 1 506 ? -14.099 32.782 6.466 1.00 94.75 506 TRP A N 1
ATOM 4047 C CA . TRP A 1 506 ? -13.574 32.601 5.110 1.00 94.75 506 TRP A CA 1
ATOM 4048 C C . TRP A 1 506 ? -14.387 31.596 4.285 1.00 94.75 506 TRP A C 1
ATOM 4050 O O . TRP A 1 506 ? -14.533 31.789 3.079 1.00 94.75 506 TRP A O 1
ATOM 4060 N N . MET A 1 507 ? -14.954 30.562 4.911 1.00 94.56 507 MET A N 1
ATOM 4061 C CA . MET A 1 507 ? -15.840 29.601 4.253 1.00 94.56 507 MET A CA 1
ATOM 4062 C C . MET A 1 507 ? -17.155 30.258 3.826 1.00 94.56 507 MET A C 1
ATOM 4064 O O . MET A 1 507 ? -17.529 30.141 2.659 1.00 94.56 507 MET A O 1
ATOM 4068 N N . ALA A 1 508 ? -17.810 31.005 4.724 1.00 93.06 508 ALA A N 1
ATOM 4069 C CA . ALA A 1 508 ? -19.010 31.777 4.400 1.00 93.06 508 ALA A CA 1
ATOM 4070 C C . ALA A 1 508 ? -18.741 32.760 3.250 1.00 93.06 508 ALA A C 1
ATOM 4072 O O . ALA A 1 508 ? -19.475 32.783 2.262 1.00 93.06 508 ALA A O 1
ATOM 4073 N N . ALA A 1 509 ? -17.627 33.499 3.322 1.00 92.31 509 ALA A N 1
ATOM 4074 C CA . ALA A 1 509 ? -17.219 34.432 2.276 1.00 92.31 509 ALA A CA 1
ATOM 4075 C C . ALA A 1 509 ? -17.046 33.742 0.911 1.00 92.31 509 ALA A C 1
ATOM 4077 O O . ALA A 1 509 ? -17.558 34.231 -0.095 1.00 92.31 509 ALA A O 1
ATOM 4078 N N . CYS A 1 510 ? -16.365 32.590 0.862 1.00 92.69 510 CYS A N 1
ATOM 4079 C CA . CYS A 1 510 ? -16.166 31.845 -0.384 1.00 92.69 510 CYS A CA 1
ATOM 4080 C C . CYS A 1 510 ? -17.484 31.287 -0.942 1.00 92.69 510 CYS A C 1
ATOM 4082 O O . CYS A 1 510 ? -17.713 31.383 -2.145 1.00 92.69 510 CYS A O 1
ATOM 4084 N N . ARG A 1 511 ? -18.368 30.750 -0.088 1.00 91.94 511 ARG A N 1
ATOM 4085 C CA . ARG A 1 511 ? -19.685 30.227 -0.496 1.00 91.94 511 ARG A CA 1
ATOM 4086 C C . ARG A 1 511 ? -20.598 31.309 -1.065 1.00 91.94 511 ARG A C 1
ATOM 4088 O O . ARG A 1 511 ? -21.264 31.080 -2.074 1.00 91.94 511 ARG A O 1
ATOM 4095 N N . LEU A 1 512 ? -20.623 32.487 -0.444 1.00 89.69 512 LEU A N 1
ATOM 4096 C CA . LEU A 1 512 ? -21.384 33.626 -0.958 1.00 89.69 512 LEU A CA 1
ATOM 4097 C C . LEU A 1 512 ? -20.807 34.123 -2.282 1.00 89.69 512 LEU A C 1
ATOM 4099 O O . LEU A 1 512 ? -21.557 34.325 -3.240 1.00 89.69 512 LEU A O 1
ATOM 4103 N N . ALA A 1 513 ? -19.482 34.230 -2.377 1.00 89.75 513 ALA A N 1
ATOM 4104 C CA . ALA A 1 513 ? -18.814 34.681 -3.590 1.00 89.75 513 ALA A CA 1
ATOM 4105 C C . ALA A 1 513 ? -19.005 33.723 -4.775 1.00 89.75 513 ALA A C 1
ATOM 4107 O O . ALA A 1 513 ? -19.225 34.183 -5.897 1.00 89.75 513 ALA A O 1
ATOM 4108 N N . ALA A 1 514 ? -19.019 32.409 -4.521 1.00 88.94 514 ALA A N 1
ATOM 4109 C CA . ALA A 1 514 ? -19.372 31.384 -5.505 1.00 88.94 514 ALA A CA 1
ATOM 4110 C C . ALA A 1 514 ? -20.753 31.631 -6.125 1.00 88.94 514 ALA A C 1
ATOM 4112 O O . ALA A 1 514 ? -20.913 31.542 -7.344 1.00 88.94 514 ALA A O 1
ATOM 4113 N N . LYS A 1 515 ? -21.720 32.054 -5.301 1.00 88.38 515 LYS A N 1
ATOM 4114 C CA . LYS A 1 515 ? -23.080 32.449 -5.708 1.00 88.38 515 LYS A CA 1
ATOM 4115 C C . LYS A 1 515 ? -23.172 33.887 -6.249 1.00 88.38 515 LYS A C 1
ATOM 4117 O O . LYS A 1 515 ? -24.258 34.338 -6.601 1.00 88.38 515 LYS A O 1
ATOM 4122 N N . GLY A 1 516 ? -22.057 34.617 -6.325 1.00 84.69 516 GLY A N 1
ATOM 4123 C CA . GLY A 1 516 ? -22.000 36.002 -6.802 1.00 84.69 516 GLY A CA 1
ATOM 4124 C C . GLY A 1 516 ? -22.425 37.062 -5.780 1.00 84.69 516 GLY A C 1
ATOM 4125 O O . GLY A 1 516 ? -22.644 38.209 -6.166 1.00 84.69 516 GLY A O 1
ATOM 4126 N N . ARG A 1 517 ? -22.553 36.702 -4.497 1.00 85.75 517 ARG A N 1
ATOM 4127 C CA . ARG A 1 517 ? -22.940 37.602 -3.400 1.00 85.75 517 ARG A CA 1
ATOM 4128 C C . ARG A 1 517 ? -21.701 38.127 -2.669 1.00 85.75 517 ARG A C 1
ATOM 4130 O O . ARG A 1 517 ? -20.703 37.422 -2.536 1.00 85.75 517 ARG A O 1
ATOM 4137 N N . SER A 1 518 ? -21.743 39.383 -2.223 1.00 84.62 518 SER A N 1
ATOM 4138 C CA . SER A 1 518 ? -20.611 40.034 -1.543 1.00 84.62 518 SER A CA 1
ATOM 4139 C C . SER A 1 518 ? -20.703 39.912 -0.016 1.00 84.62 518 SER A C 1
ATOM 4141 O O . SER A 1 518 ? -21.722 39.483 0.509 1.00 84.62 518 SER A O 1
ATOM 4143 N N . LEU A 1 519 ? -19.660 40.335 0.708 1.00 84.38 519 LEU A N 1
ATOM 4144 C CA . LEU A 1 519 ? -19.669 40.379 2.181 1.00 84.38 519 LEU A CA 1
ATOM 4145 C C . LEU A 1 519 ? -20.672 41.387 2.767 1.00 84.38 519 LEU A C 1
ATOM 4147 O O . LEU A 1 519 ? -20.900 41.380 3.968 1.00 84.38 519 LEU A O 1
ATOM 4151 N N . ALA A 1 520 ? -21.235 42.276 1.944 1.00 80.25 520 ALA A N 1
ATOM 4152 C CA . ALA A 1 520 ? -22.275 43.212 2.368 1.00 80.25 520 ALA A CA 1
ATOM 4153 C C . ALA A 1 520 ? -23.683 42.587 2.359 1.00 80.25 520 ALA A C 1
ATOM 4155 O O . ALA A 1 520 ? -24.653 43.275 2.662 1.00 80.25 520 ALA A O 1
ATOM 4156 N N . ASP A 1 521 ? -23.807 41.319 1.959 1.00 82.25 521 ASP A N 1
ATOM 4157 C CA . ASP A 1 521 ? -25.068 40.586 1.996 1.00 82.25 521 ASP A CA 1
ATOM 4158 C C . ASP A 1 521 ? -25.471 40.299 3.452 1.00 82.25 521 ASP A C 1
ATOM 4160 O O . ASP A 1 521 ? -24.639 39.872 4.257 1.00 82.25 521 ASP A O 1
ATOM 4164 N N . SER A 1 522 ? -26.743 40.521 3.793 1.00 81.19 522 SER A N 1
ATOM 4165 C CA . SER A 1 522 ? -27.267 40.321 5.151 1.00 81.19 522 SER A CA 1
ATOM 4166 C C . SER A 1 522 ? -27.136 38.873 5.633 1.00 81.19 522 SER A C 1
ATOM 4168 O O . SER A 1 522 ? -27.064 38.641 6.839 1.00 81.19 522 SER A O 1
ATOM 4170 N N . SER A 1 523 ? -27.025 37.907 4.711 1.00 86.06 523 SER A N 1
ATOM 4171 C CA . SER A 1 523 ? -26.848 36.486 5.031 1.00 86.06 523 SER A CA 1
ATOM 4172 C C . SER A 1 523 ? -25.429 36.095 5.463 1.00 86.06 523 SER A C 1
ATOM 4174 O O . SER A 1 523 ? -25.216 34.960 5.890 1.00 86.06 523 SER A O 1
ATOM 4176 N N . TYR A 1 524 ? -24.437 36.993 5.373 1.00 87.81 524 TYR A N 1
ATOM 4177 C CA . TYR A 1 524 ? -23.052 36.651 5.716 1.00 87.81 524 TYR A CA 1
ATOM 4178 C C . TYR A 1 524 ? -22.885 36.258 7.186 1.00 87.81 524 TYR A C 1
ATOM 4180 O O . TYR A 1 524 ? -22.348 35.188 7.464 1.00 87.81 524 TYR A O 1
ATOM 4188 N N . GLU A 1 525 ? -23.372 37.074 8.122 1.00 87.88 525 GLU A N 1
ATOM 4189 C CA . GLU A 1 525 ? -23.226 36.782 9.556 1.00 87.88 525 GLU A CA 1
ATOM 4190 C C . GLU A 1 525 ? -24.017 35.524 9.957 1.00 87.88 525 GLU A C 1
ATOM 4192 O O . GLU A 1 525 ? -23.500 34.680 10.687 1.00 87.88 525 GLU A O 1
ATOM 4197 N N . SER A 1 526 ? -25.216 35.314 9.397 1.00 87.19 526 SER A N 1
ATOM 4198 C CA . SER A 1 526 ? -25.999 34.095 9.651 1.00 87.19 526 SER A CA 1
ATOM 4199 C C . SER A 1 526 ? -25.336 32.831 9.093 1.00 87.19 526 SER A C 1
ATOM 4201 O O . SER A 1 526 ? -25.402 31.777 9.724 1.00 87.19 526 SER A O 1
ATOM 4203 N N . GLU A 1 527 ? -24.670 32.908 7.936 1.00 88.94 527 GLU A N 1
ATOM 4204 C CA . GLU A 1 527 ? -23.911 31.783 7.369 1.00 88.94 527 GLU A CA 1
ATOM 4205 C C . GLU A 1 527 ? -22.682 31.466 8.239 1.00 88.94 527 GLU A C 1
ATOM 4207 O O . GLU A 1 527 ? -22.382 30.296 8.480 1.00 88.94 527 GLU A O 1
ATOM 4212 N N . VAL A 1 528 ? -21.989 32.488 8.763 1.00 90.50 528 VAL A N 1
ATOM 4213 C CA . VAL A 1 528 ? -20.872 32.303 9.706 1.00 90.50 528 VAL A CA 1
ATOM 4214 C C . VAL A 1 528 ? -21.343 31.595 10.976 1.00 90.50 528 VAL A C 1
ATOM 4216 O O . VAL A 1 528 ? -20.724 30.605 11.377 1.00 90.50 528 VAL A O 1
ATOM 4219 N N . ASP A 1 529 ? -22.444 32.052 11.573 1.00 88.44 529 ASP A N 1
ATOM 4220 C CA . ASP A 1 529 ? -23.025 31.440 12.772 1.00 88.44 529 ASP A CA 1
ATOM 4221 C C . ASP A 1 529 ? -23.495 30.002 12.509 1.00 88.44 529 ASP A C 1
ATOM 4223 O O . ASP A 1 529 ? -23.229 29.100 13.308 1.00 88.44 529 ASP A O 1
ATOM 4227 N N . SER A 1 530 ? -24.110 29.754 11.350 1.00 90.25 530 SER A N 1
ATOM 4228 C CA . SER A 1 530 ? -24.544 28.415 10.931 1.00 90.25 530 SER A CA 1
ATOM 4229 C C . SER A 1 530 ? -23.363 27.453 10.784 1.00 90.25 530 SER A C 1
ATOM 4231 O O . SER A 1 530 ? -23.418 26.317 11.260 1.00 90.25 530 SER A O 1
ATOM 4233 N N . ILE A 1 531 ? -22.256 27.906 10.182 1.00 90.12 531 ILE A N 1
ATOM 4234 C CA . ILE A 1 531 ? -21.031 27.105 10.053 1.00 90.12 531 ILE A CA 1
ATOM 4235 C C . ILE A 1 531 ? -20.416 26.830 11.430 1.00 90.12 531 ILE A C 1
ATOM 4237 O O . ILE A 1 531 ? -20.006 25.702 11.694 1.00 90.12 531 ILE A O 1
ATOM 4241 N N . LEU A 1 532 ? -20.369 27.819 12.326 1.00 89.19 532 LEU A N 1
ATOM 4242 C CA . LEU A 1 532 ? -19.878 27.617 13.693 1.00 89.19 532 LEU A CA 1
ATOM 4243 C C . LEU A 1 532 ? -20.739 26.613 14.471 1.00 89.19 532 LEU A C 1
ATOM 4245 O O . LEU A 1 532 ? -20.194 25.747 15.153 1.00 89.19 532 LEU A O 1
ATOM 4249 N N . SER A 1 533 ? -22.064 26.686 14.342 1.00 86.94 533 SER A N 1
ATOM 4250 C CA . SER A 1 533 ? -22.994 25.733 14.960 1.00 86.94 533 SER A CA 1
ATOM 4251 C C . SER A 1 533 ? -22.766 24.304 14.447 1.00 86.94 533 SER A C 1
ATOM 4253 O O . SER A 1 533 ? -22.632 23.367 15.239 1.00 86.94 533 SER A O 1
ATOM 4255 N N . LEU A 1 534 ? -22.599 24.135 13.129 1.00 85.75 534 LEU A N 1
ATOM 4256 C CA . LEU A 1 534 ? -22.283 22.842 12.514 1.00 85.75 534 LEU A CA 1
ATOM 4257 C C . LEU A 1 534 ? -20.981 22.246 13.078 1.00 85.75 534 LEU A C 1
ATOM 4259 O O . LEU A 1 534 ? -20.931 21.066 13.427 1.00 85.75 534 LEU A O 1
ATOM 4263 N N . LEU A 1 535 ? -19.932 23.064 13.206 1.00 84.94 535 LEU A N 1
ATOM 4264 C CA . LEU A 1 535 ? -18.641 22.634 13.753 1.00 84.94 535 LEU A CA 1
ATOM 4265 C C . LEU A 1 535 ? -18.738 22.258 15.240 1.00 84.94 535 LEU A C 1
ATOM 4267 O O . LEU A 1 535 ? -18.055 21.334 15.688 1.00 84.94 535 LEU A O 1
ATOM 4271 N N . GLN A 1 536 ? -19.620 22.910 16.003 1.00 80.81 536 GLN A N 1
ATOM 4272 C CA . GLN A 1 536 ? -19.904 22.546 17.392 1.00 80.81 536 GLN A CA 1
ATOM 4273 C C . GLN A 1 536 ? -20.647 21.210 17.505 1.00 80.81 536 GLN A C 1
ATOM 4275 O O . GLN A 1 536 ? -20.274 20.393 18.347 1.00 80.81 536 GLN A O 1
ATOM 4280 N N . MET A 1 537 ? -21.644 20.957 16.650 1.00 71.50 537 MET A N 1
ATOM 4281 C CA . MET A 1 537 ? -22.387 19.687 16.626 1.00 71.50 537 MET A CA 1
ATOM 4282 C C . MET A 1 537 ? -21.521 18.497 16.195 1.00 71.50 537 MET A C 1
ATOM 4284 O O . MET A 1 537 ? -21.737 17.377 16.650 1.00 71.50 537 MET A O 1
ATOM 4288 N N . GLN A 1 538 ? -20.508 18.734 15.362 1.00 65.94 538 GLN A N 1
ATOM 4289 C CA . GLN A 1 538 ? -19.547 17.715 14.927 1.00 65.94 538 GLN A CA 1
ATOM 4290 C C . GLN A 1 538 ? -18.482 17.373 15.985 1.00 65.94 538 GLN A C 1
ATOM 4292 O O . GLN A 1 538 ? -17.628 16.511 15.750 1.00 65.94 538 GLN A O 1
ATOM 4297 N N . ARG A 1 539 ? -18.492 18.019 17.161 1.00 67.38 539 ARG A N 1
ATOM 4298 C CA . ARG A 1 539 ? -17.596 17.641 18.261 1.00 67.38 539 ARG A CA 1
ATOM 4299 C C . ARG A 1 539 ? -18.038 16.292 18.840 1.00 67.38 539 ARG A C 1
ATOM 4301 O O . ARG A 1 539 ? -19.203 16.151 19.204 1.00 67.38 539 ARG A O 1
ATOM 4308 N N . PRO A 1 540 ? -17.123 15.319 19.015 1.00 53.19 540 PRO A N 1
ATOM 4309 C CA . PRO A 1 540 ? -17.454 14.079 19.704 1.00 53.19 540 PRO A CA 1
ATOM 4310 C C . PRO A 1 540 ? -17.988 14.406 21.102 1.00 53.19 540 PRO A C 1
ATOM 4312 O O . PRO A 1 540 ? -17.287 15.036 21.904 1.00 53.19 540 PRO A O 1
ATOM 4315 N N . ALA A 1 541 ? -19.223 13.999 21.395 1.00 48.19 541 ALA A N 1
ATOM 4316 C CA . ALA A 1 541 ? -19.774 14.078 22.739 1.00 48.19 541 ALA A CA 1
ATOM 4317 C C . ALA A 1 541 ? -18.900 13.211 23.657 1.00 48.19 541 ALA A C 1
ATOM 4319 O O . ALA A 1 541 ? -18.909 11.983 23.584 1.00 48.19 541 ALA A O 1
ATOM 4320 N N . HIS A 1 542 ? -18.080 13.850 24.490 1.00 41.34 542 HIS A N 1
ATOM 4321 C CA . HIS A 1 542 ? -17.247 13.133 25.443 1.00 41.34 542 HIS A CA 1
ATOM 4322 C C . HIS A 1 542 ? -18.158 12.561 26.534 1.00 41.34 542 HIS A C 1
ATOM 4324 O O . HIS A 1 542 ? -18.722 13.313 27.324 1.00 41.34 542 HIS A O 1
ATOM 4330 N N . GLY A 1 543 ? -18.280 11.231 26.586 1.00 46.09 543 GLY A N 1
ATOM 4331 C CA . GLY A 1 543 ? -18.823 10.527 27.750 1.00 46.09 543 GLY A CA 1
ATOM 4332 C C . GLY A 1 543 ? -20.296 10.120 27.692 1.00 46.09 543 GLY A C 1
ATOM 4333 O O . GLY A 1 543 ? -20.977 10.195 28.712 1.00 46.09 543 GLY A O 1
ATOM 4334 N N . VAL A 1 544 ? -20.801 9.635 26.555 1.00 42.47 544 VAL A N 1
ATOM 4335 C CA . VAL A 1 544 ? -22.070 8.889 26.572 1.00 42.47 544 VAL A CA 1
ATOM 4336 C C . VAL A 1 544 ? -21.813 7.516 27.201 1.00 42.47 544 VAL A C 1
ATOM 4338 O O . VAL A 1 544 ? -21.082 6.696 26.647 1.00 42.47 544 VAL A O 1
ATOM 4341 N N . HIS A 1 545 ? -22.404 7.261 28.371 1.00 44.41 545 HIS A N 1
ATOM 4342 C CA . HIS A 1 545 ? -22.578 5.900 28.877 1.00 44.41 545 HIS A CA 1
ATOM 4343 C C . HIS A 1 545 ? -23.309 5.093 27.799 1.00 44.41 545 HIS A C 1
ATOM 4345 O O . HIS A 1 545 ? -24.460 5.393 27.485 1.00 44.41 545 HIS A O 1
ATOM 4351 N N . VAL A 1 546 ? -22.646 4.090 27.218 1.00 52.00 546 VAL A N 1
ATOM 4352 C CA . VAL A 1 546 ? -23.281 3.189 26.252 1.00 52.00 546 VAL A CA 1
ATOM 4353 C C . VAL A 1 546 ? -24.382 2.438 27.000 1.00 52.00 546 VAL A C 1
ATOM 4355 O O . VAL A 1 546 ? -24.099 1.588 27.843 1.00 52.00 546 VAL A O 1
ATOM 4358 N N . ASN A 1 547 ? -25.643 2.789 26.750 1.00 50.53 547 ASN A N 1
ATOM 4359 C CA . ASN A 1 547 ? -26.777 2.031 27.260 1.00 50.53 547 ASN A CA 1
ATOM 4360 C C . ASN A 1 547 ? -26.920 0.781 26.383 1.00 50.53 547 ASN A C 1
ATOM 4362 O O . ASN A 1 547 ? -27.610 0.799 25.368 1.00 50.53 547 ASN A O 1
ATOM 4366 N N . ILE A 1 548 ? -26.160 -0.263 26.718 1.00 57.06 548 ILE A N 1
ATOM 4367 C CA . ILE A 1 548 ? -26.104 -1.505 25.945 1.00 57.06 548 ILE A CA 1
ATOM 4368 C C . ILE A 1 548 ? -27.398 -2.279 26.202 1.00 57.06 548 ILE A C 1
ATOM 4370 O O . ILE A 1 548 ? -27.604 -2.769 27.312 1.00 57.06 548 ILE A O 1
ATOM 4374 N N . ASP A 1 549 ? -28.251 -2.436 25.186 1.00 59.72 549 ASP A N 1
ATOM 4375 C CA . ASP A 1 549 ? -29.322 -3.435 25.243 1.00 59.72 549 ASP A CA 1
ATOM 4376 C C . ASP A 1 549 ? -28.667 -4.831 25.267 1.00 59.72 549 ASP A C 1
ATOM 4378 O O . ASP A 1 549 ? -27.995 -5.206 24.299 1.00 59.72 549 ASP A O 1
ATOM 4382 N N . PRO A 1 550 ? -28.858 -5.647 26.322 1.00 58.75 550 PRO A N 1
ATOM 4383 C CA . PRO A 1 550 ? -28.319 -7.006 26.378 1.00 58.75 550 PRO A CA 1
ATOM 4384 C C . PRO A 1 550 ? -28.756 -7.885 25.195 1.00 58.75 550 PRO A C 1
ATOM 4386 O O . PRO A 1 550 ? -28.112 -8.889 24.901 1.00 58.75 550 PRO A O 1
ATOM 4389 N N . ARG A 1 551 ? -29.844 -7.526 24.496 1.00 56.06 551 ARG A N 1
ATOM 4390 C CA . ARG A 1 551 ? -30.331 -8.225 23.296 1.00 56.06 551 ARG A CA 1
ATOM 4391 C C . ARG A 1 551 ? -29.582 -7.860 22.015 1.00 56.06 551 ARG A C 1
ATOM 4393 O O . ARG A 1 551 ? -29.690 -8.620 21.055 1.00 56.06 551 ARG A O 1
ATOM 4400 N N . ALA A 1 552 ? -28.838 -6.754 21.994 1.00 55.41 552 ALA A N 1
ATOM 4401 C CA . ALA A 1 552 ? -27.948 -6.397 20.888 1.00 55.41 552 ALA A CA 1
ATOM 4402 C C . ALA A 1 552 ? -26.676 -7.268 20.881 1.00 55.41 552 ALA A C 1
ATOM 4404 O O . ALA A 1 552 ? -26.076 -7.497 19.836 1.00 55.41 552 ALA A O 1
ATOM 4405 N N . VAL A 1 553 ? -26.309 -7.849 22.030 1.00 59.66 553 VAL A N 1
ATOM 4406 C CA . VAL A 1 553 ? -25.163 -8.760 22.189 1.00 59.66 553 VAL A CA 1
ATOM 4407 C C . VAL A 1 553 ? -25.535 -10.201 21.787 1.00 59.66 553 VAL A C 1
ATOM 4409 O O . VAL A 1 553 ? -25.315 -11.156 22.530 1.00 59.66 553 VAL A O 1
ATOM 4412 N N . ARG A 1 554 ? -26.163 -10.397 20.622 1.00 53.19 554 ARG A N 1
ATOM 4413 C CA . ARG A 1 554 ? -26.567 -11.743 20.161 1.00 53.19 554 ARG A CA 1
ATOM 4414 C C . ARG A 1 554 ? -25.396 -12.607 19.678 1.00 53.19 554 ARG A C 1
ATOM 4416 O O . ARG A 1 554 ? -25.519 -13.827 19.684 1.00 53.19 554 ARG A O 1
ATOM 4423 N N . GLU A 1 555 ? -24.257 -11.998 19.349 1.00 65.81 555 GLU A N 1
ATOM 4424 C CA . GLU A 1 555 ? -23.097 -12.659 18.726 1.00 65.81 555 GLU A CA 1
ATOM 4425 C C . GLU A 1 555 ? -21.822 -12.587 19.593 1.00 65.81 555 GLU A C 1
ATOM 4427 O O . GLU A 1 555 ? -20.707 -12.539 19.086 1.00 65.81 555 GLU A O 1
ATOM 4432 N N . ALA A 1 556 ? -21.949 -12.612 20.929 1.00 67.62 556 ALA A N 1
ATOM 4433 C CA . ALA A 1 556 ? -20.797 -12.556 21.852 1.00 67.62 556 ALA A CA 1
ATOM 4434 C C . ALA A 1 556 ? -19.707 -13.612 21.563 1.00 67.62 556 ALA A C 1
ATOM 4436 O O . ALA A 1 556 ? -18.524 -13.387 21.813 1.00 67.62 556 ALA A O 1
ATOM 4437 N N . VAL A 1 557 ? -20.117 -14.771 21.037 1.00 75.94 557 VAL A N 1
ATOM 4438 C CA . VAL A 1 557 ? -19.242 -15.907 20.709 1.00 75.94 557 VAL A CA 1
ATOM 4439 C C . VAL A 1 557 ? -18.289 -15.577 19.557 1.00 75.94 557 VAL A C 1
ATOM 4441 O O . VAL A 1 557 ? -17.200 -16.142 19.495 1.00 75.94 557 VAL A O 1
ATOM 4444 N N . ASP A 1 558 ? -18.657 -14.649 18.673 1.00 78.88 558 ASP A N 1
ATOM 4445 C CA . ASP A 1 558 ? -17.856 -14.315 17.494 1.00 78.88 558 ASP A CA 1
ATOM 4446 C C . ASP A 1 558 ? -16.621 -13.467 17.816 1.00 78.88 558 ASP A C 1
ATOM 4448 O O . ASP A 1 558 ? -15.670 -13.461 17.035 1.00 78.88 558 ASP A O 1
ATOM 4452 N N . TYR A 1 559 ? -16.600 -12.835 18.992 1.00 86.00 559 TYR A N 1
ATOM 4453 C CA . TYR A 1 559 ? -15.473 -12.051 19.504 1.00 86.00 559 TYR A CA 1
ATOM 4454 C C . TYR A 1 559 ? -14.442 -12.880 20.280 1.00 86.00 559 TYR A C 1
ATOM 4456 O O . TYR A 1 559 ? -13.435 -12.338 20.743 1.00 86.00 559 TYR A O 1
ATOM 4464 N N . LEU A 1 560 ? -14.686 -14.183 20.450 1.00 88.25 560 LEU A N 1
ATOM 4465 C CA . LEU A 1 560 ? -13.851 -15.085 21.237 1.00 88.25 560 LEU A CA 1
ATOM 4466 C C . LEU A 1 560 ? -13.236 -16.178 20.363 1.00 88.25 560 LEU A C 1
ATOM 4468 O O . LEU A 1 560 ? -13.853 -16.696 19.431 1.00 88.25 560 LEU A O 1
ATOM 4472 N N . SER A 1 561 ? -12.011 -16.580 20.702 1.00 87.81 561 SER A N 1
ATOM 4473 C CA . SER A 1 561 ? -11.362 -17.699 20.022 1.00 87.81 561 SER A CA 1
ATOM 4474 C C . SER A 1 561 ? -12.079 -19.024 20.336 1.00 87.81 561 SER A C 1
ATOM 4476 O O . SER A 1 561 ? -12.615 -19.209 21.436 1.00 87.81 561 SER A O 1
ATOM 4478 N N . PRO A 1 562 ? -12.060 -20.006 19.416 1.00 86.50 562 PRO A N 1
ATOM 4479 C CA . PRO A 1 562 ? -12.706 -21.302 19.623 1.00 86.50 562 PRO A CA 1
ATOM 4480 C C . PRO A 1 562 ? -12.249 -22.018 20.898 1.00 86.50 562 PRO A C 1
ATOM 4482 O O . PRO A 1 562 ? -13.046 -22.702 21.541 1.00 86.50 562 PRO A O 1
ATOM 4485 N N . LYS A 1 563 ? -10.968 -21.893 21.266 1.00 86.62 563 LYS A N 1
ATOM 4486 C CA . LYS A 1 563 ? -10.433 -22.415 22.527 1.00 86.62 563 LYS A CA 1
ATOM 4487 C C . LYS A 1 563 ? -11.139 -21.815 23.745 1.00 86.62 563 LYS A C 1
ATOM 4489 O O . LYS A 1 563 ? -11.570 -22.581 24.600 1.00 86.62 563 LYS A O 1
ATOM 4494 N N . ILE A 1 564 ? -11.302 -20.494 23.804 1.00 87.50 564 ILE A N 1
ATOM 4495 C CA . ILE A 1 564 ? -11.952 -19.808 24.933 1.00 87.50 564 ILE A CA 1
ATOM 4496 C C . ILE A 1 564 ? -13.448 -20.121 24.984 1.00 87.50 564 ILE A C 1
ATOM 4498 O O . ILE A 1 564 ? -13.975 -20.421 26.053 1.00 87.50 564 ILE A O 1
ATOM 4502 N N . VAL A 1 565 ? -14.120 -20.169 23.830 1.00 86.69 565 VAL A N 1
ATOM 4503 C CA . VAL A 1 565 ? -15.539 -20.556 23.748 1.00 86.69 565 VAL A CA 1
ATOM 4504 C C . VAL A 1 565 ? -15.775 -21.948 24.344 1.00 86.69 565 VAL A C 1
ATOM 4506 O O . VAL A 1 565 ? -16.719 -22.134 25.109 1.00 86.69 565 VAL A O 1
ATOM 4509 N N . ARG A 1 566 ? -14.903 -22.925 24.049 1.00 86.00 566 ARG A N 1
ATOM 4510 C CA . ARG A 1 566 ? -15.001 -24.282 24.624 1.00 86.00 566 ARG A CA 1
ATOM 4511 C C . ARG A 1 566 ? -14.781 -24.311 26.137 1.00 86.00 566 ARG A C 1
ATOM 4513 O O . ARG A 1 566 ? -15.362 -25.165 26.799 1.00 86.00 566 ARG A O 1
ATOM 4520 N N . THR A 1 567 ? -13.944 -23.422 26.668 1.00 84.50 567 THR A N 1
ATOM 4521 C CA . THR A 1 567 ? -13.706 -23.304 28.114 1.00 84.50 567 THR A CA 1
ATOM 4522 C C . THR A 1 567 ? -14.922 -22.713 28.828 1.00 84.50 567 THR A C 1
ATOM 4524 O O . THR A 1 567 ? -15.343 -23.239 29.855 1.00 84.50 567 THR A O 1
ATOM 4527 N N . LEU A 1 568 ? -15.516 -21.658 28.261 1.00 80.31 568 LEU A N 1
ATOM 4528 C CA . LEU A 1 568 ? -16.630 -20.913 28.859 1.00 80.31 568 LEU A CA 1
ATOM 4529 C C . LEU A 1 568 ? -17.992 -21.601 28.698 1.00 80.31 568 LEU A C 1
ATOM 4531 O O . LEU A 1 568 ? -18.868 -21.443 29.548 1.00 80.31 568 LEU A O 1
ATOM 4535 N N . VAL A 1 569 ? -18.185 -22.372 27.622 1.00 69.88 569 VAL A N 1
ATOM 4536 C CA . VAL A 1 569 ? -19.409 -23.142 27.360 1.00 69.88 569 VAL A CA 1
ATOM 4537 C C . VAL A 1 569 ? -19.064 -24.632 27.338 1.00 69.88 569 VAL A C 1
ATOM 4539 O O . VAL A 1 569 ? -18.855 -25.209 26.266 1.00 69.88 569 VAL A O 1
ATOM 4542 N N . PRO A 1 570 ? -19.015 -25.306 28.503 1.00 50.97 570 PRO A N 1
ATOM 4543 C CA . PRO A 1 570 ? -18.866 -26.749 28.532 1.00 50.97 570 PRO A CA 1
ATOM 4544 C C . PRO A 1 570 ? -20.088 -27.365 27.852 1.00 50.97 570 PRO A C 1
ATOM 4546 O O . PRO A 1 570 ? -21.223 -27.161 28.291 1.00 50.97 570 PRO A O 1
ATOM 4549 N N . THR A 1 571 ? -19.878 -28.136 26.783 1.00 47.47 571 THR A N 1
ATOM 4550 C CA . THR A 1 571 ? -20.908 -29.017 26.216 1.00 47.47 571 THR A CA 1
ATOM 4551 C C . THR A 1 571 ? -21.567 -29.785 27.357 1.00 47.47 571 THR A C 1
ATOM 4553 O O . THR A 1 571 ? -20.919 -30.622 27.988 1.00 47.47 571 THR A O 1
ATOM 4556 N N . ARG A 1 572 ? -22.851 -29.512 27.633 1.00 39.81 572 ARG A N 1
ATOM 4557 C CA . ARG A 1 572 ? -23.679 -30.386 28.468 1.00 39.81 572 ARG A CA 1
ATOM 4558 C C . ARG A 1 572 ? -23.664 -31.758 27.805 1.00 39.81 572 ARG A C 1
ATOM 4560 O O . ARG A 1 572 ? -24.371 -31.978 26.825 1.00 39.81 572 ARG A O 1
ATOM 4567 N N . GLN A 1 573 ? -22.838 -32.669 28.314 1.00 36.78 573 GLN A N 1
ATOM 4568 C CA . GLN A 1 573 ? -22.995 -34.083 28.021 1.00 36.78 573 GLN A CA 1
ATOM 4569 C C . GLN A 1 573 ? -24.421 -34.448 28.422 1.00 36.78 573 GLN A C 1
ATOM 4571 O O . GLN A 1 573 ? -24.811 -34.295 29.580 1.00 36.78 573 GLN A O 1
ATOM 4576 N N . SER A 1 574 ? -25.212 -34.884 27.449 1.00 34.47 574 SER A N 1
ATOM 4577 C CA . SER A 1 574 ? -26.491 -35.528 27.685 1.00 34.47 574 SER A CA 1
ATOM 4578 C C . SER A 1 574 ? -26.238 -36.800 28.495 1.00 34.47 574 SER A C 1
ATOM 4580 O O . SER A 1 574 ? -25.956 -37.863 27.941 1.00 34.47 574 SER A O 1
ATOM 4582 N N . SER A 1 575 ? -26.326 -36.696 29.816 1.00 37.62 575 SER A N 1
ATOM 4583 C CA . SER A 1 575 ? -26.481 -37.823 30.727 1.00 37.62 575 SER A CA 1
ATOM 4584 C C . SER A 1 575 ? -27.880 -38.422 30.550 1.00 37.62 575 SER A C 1
ATOM 4586 O O . SER A 1 575 ? -28.764 -38.293 31.390 1.00 37.62 575 SER A O 1
ATOM 4588 N N . GLY A 1 576 ? -28.098 -39.089 29.417 1.00 34.28 576 GLY A N 1
ATOM 4589 C CA . GLY A 1 576 ? -29.254 -39.946 29.184 1.00 34.28 576 GLY A CA 1
ATOM 4590 C C . GLY A 1 576 ? -28.993 -41.338 29.747 1.00 34.28 576 GLY A C 1
ATOM 4591 O O . GLY A 1 576 ? -28.714 -42.268 28.997 1.00 34.28 576 GLY A O 1
ATOM 4592 N N . SER A 1 577 ? -29.056 -41.479 31.071 1.00 35.09 577 SER A N 1
ATOM 4593 C CA . SER A 1 577 ? -29.130 -42.781 31.737 1.00 35.09 577 SER A CA 1
ATOM 4594 C C . SER A 1 577 ? -30.403 -43.513 31.301 1.00 35.09 577 SER A C 1
ATOM 4596 O O . SER A 1 577 ? -31.455 -43.318 31.898 1.00 35.09 577 SER A O 1
ATOM 4598 N N . SER A 1 578 ? -30.319 -44.399 30.307 1.00 37.53 578 SER A N 1
ATOM 4599 C CA . SER A 1 578 ? -31.302 -45.477 30.159 1.00 37.53 578 SER A CA 1
ATOM 4600 C C . SER A 1 578 ? -30.872 -46.639 31.052 1.00 37.53 578 SER A C 1
ATOM 4602 O O . SER A 1 578 ? -30.224 -47.591 30.621 1.00 37.53 578 SER A O 1
ATOM 4604 N N . LYS A 1 579 ? -31.168 -46.521 32.350 1.00 36.16 579 LYS A N 1
ATOM 4605 C CA . LYS A 1 579 ? -31.253 -47.679 33.240 1.00 36.16 579 LYS A CA 1
ATOM 4606 C C . LYS A 1 579 ? -32.730 -47.974 33.438 1.00 36.16 579 LYS A C 1
ATOM 4608 O O . LYS A 1 579 ? -33.433 -47.235 34.118 1.00 36.16 579 LYS A O 1
ATOM 4613 N N . HIS A 1 580 ? -33.162 -49.055 32.798 1.00 39.88 580 HIS A N 1
ATOM 4614 C CA . HIS A 1 580 ? -34.411 -49.750 33.066 1.00 39.88 580 HIS A CA 1
ATOM 4615 C C . HIS A 1 580 ? -34.682 -49.838 34.574 1.00 39.88 580 HIS A C 1
ATOM 4617 O O . HIS A 1 580 ? -33.850 -50.351 35.325 1.00 39.88 580 HIS A O 1
ATOM 4623 N N . MET A 1 581 ? -35.869 -49.399 34.991 1.00 29.95 581 MET A N 1
ATOM 4624 C CA . MET A 1 581 ? -36.501 -49.864 36.223 1.00 29.95 581 MET A CA 1
ATOM 4625 C C . MET A 1 581 ? -37.779 -50.645 35.879 1.00 29.95 581 MET A C 1
ATOM 4627 O O . MET A 1 581 ? -38.420 -50.344 34.868 1.00 29.95 581 MET A O 1
ATOM 4631 N N . PRO A 1 582 ? -38.103 -51.686 36.665 1.00 36.00 582 PRO A N 1
ATOM 4632 C CA . PRO A 1 582 ? -39.084 -52.702 36.320 1.00 36.00 582 PRO A CA 1
ATOM 4633 C C . PRO A 1 582 ? -40.509 -52.235 36.621 1.00 36.00 582 PRO A C 1
ATOM 4635 O O . PRO A 1 582 ? -40.764 -51.525 37.592 1.00 36.00 582 PRO A O 1
ATOM 4638 N N . THR A 1 583 ? -41.446 -52.685 35.797 1.00 32.34 583 THR A N 1
ATOM 4639 C CA . THR A 1 583 ? -42.881 -52.552 36.025 1.00 32.34 583 THR A CA 1
ATOM 4640 C C . THR A 1 583 ? -43.329 -53.486 37.152 1.00 32.34 583 THR A C 1
ATOM 4642 O O . THR A 1 583 ? -43.144 -54.699 37.077 1.00 32.34 583 THR A O 1
ATOM 4645 N N . PHE A 1 584 ? -43.964 -52.921 38.180 1.00 33.59 584 PHE A N 1
ATOM 4646 C CA . PHE A 1 584 ? -44.836 -53.638 39.111 1.00 33.59 584 PHE A CA 1
ATOM 4647 C C . PHE A 1 584 ? -46.233 -52.998 39.073 1.00 33.59 584 PHE A C 1
ATOM 4649 O O . PHE A 1 584 ? -46.397 -51.855 39.481 1.00 33.59 584 PHE A O 1
ATOM 4656 N N . GLY A 1 585 ? -47.193 -53.774 38.558 1.00 41.31 585 GLY A N 1
ATOM 4657 C CA . GLY A 1 585 ? -48.584 -53.911 39.013 1.00 41.31 585 GLY A CA 1
ATOM 4658 C C . GLY A 1 585 ? -49.547 -52.719 38.979 1.00 41.31 585 GLY A C 1
ATOM 4659 O O . GLY A 1 585 ? -49.514 -51.863 39.859 1.00 41.31 585 GLY A O 1
ATOM 4660 N N . SER A 1 586 ? -50.557 -52.805 38.110 1.00 36.81 586 SER A N 1
ATOM 4661 C CA . SER A 1 586 ? -51.946 -53.128 38.501 1.00 36.81 586 SER A CA 1
ATOM 4662 C C . SER A 1 586 ? -52.697 -53.704 37.307 1.00 36.81 586 SER A C 1
ATOM 4664 O O . SER A 1 586 ? -52.530 -53.138 36.204 1.00 36.81 586 SER A O 1
#

Radius of gyration: 33.97 Å; Cα contacts (8 Å, |Δi|>4): 717; chains: 1; bounding box: 96×113×83 Å

Nearest PDB structures (foldseek):
  8tee-assembly1_B-2  TM=5.542E-01  e=2.722E-29  Mus musculus
  5xpy-assembly1_A  TM=5.193E-01  e=5.344E-29  Mus musculus
  5xpz-assembly1_A  TM=5.540E-01  e=9.932E-28  Mus musculus
  5xpz-assembly1_B  TM=5.804E-01  e=4.799E-26  Mus musculus
  6v9g-assembly1_A  TM=5.700E-01  e=1.320E-25  Homo sapiens

Solvent-accessible surface area (backbone atoms only — not comparable to full-atom values): 36354 Å² total; per-residue (Å²): 136,81,83,77,70,77,78,58,43,54,38,41,35,34,32,58,92,73,77,39,79,46,77,45,84,42,42,49,82,43,29,47,46,58,53,54,59,70,67,58,52,89,90,61,86,68,94,60,89,55,50,42,44,34,30,54,85,76,52,46,73,57,76,60,39,82,40,25,32,51,80,74,64,60,52,65,86,42,60,32,34,41,34,66,32,60,38,47,33,30,35,30,43,43,72,70,48,76,43,65,40,83,40,50,36,71,44,31,33,47,60,36,42,42,55,51,25,56,75,64,55,29,76,71,38,88,30,43,46,51,23,47,77,78,57,76,64,45,48,76,43,60,69,84,76,48,96,69,80,70,59,50,69,41,85,47,101,90,48,74,50,59,44,61,74,43,70,67,66,45,55,78,53,63,67,82,62,81,79,55,88,81,80,89,80,83,84,82,94,83,73,92,74,75,100,71,81,90,64,73,58,61,64,74,89,75,88,67,93,70,84,82,79,80,92,80,83,86,81,88,83,84,88,84,82,91,83,80,87,81,88,88,87,85,77,90,86,75,91,67,67,73,97,64,85,67,64,59,51,50,82,75,80,85,72,56,71,69,64,61,65,70,53,70,62,44,88,45,75,68,24,52,56,38,65,64,47,32,49,62,62,50,83,41,25,44,44,45,64,61,51,55,75,67,39,67,33,31,44,41,79,73,49,98,68,84,73,86,86,40,82,71,78,26,44,27,41,52,35,34,51,49,32,37,53,49,50,34,42,49,33,46,68,46,88,75,54,72,67,57,45,53,52,52,26,53,50,52,48,53,53,52,51,50,60,74,70,41,79,88,63,90,70,91,74,83,79,84,75,90,81,74,94,80,67,73,70,62,58,56,51,55,51,52,50,53,55,48,49,64,69,69,56,68,90,81,83,83,86,79,98,78,72,100,78,67,73,64,67,55,68,49,81,35,29,43,32,59,87,49,102,87,54,96,60,70,75,41,75,26,24,36,36,44,52,97,48,25,46,32,29,18,84,38,75,75,44,65,80,77,49,83,59,81,44,77,41,69,29,62,66,27,49,76,44,85,48,72,36,82,86,66,62,41,37,33,40,39,36,40,25,64,46,95,81,84,77,69,73,67,45,62,36,39,42,36,39,86,45,72,71,58,31,24,50,54,50,35,50,49,55,35,10,20,75,69,39,58,72,79,41,87,60,45,65,58,43,23,53,50,46,50,51,52,57,58,70,70,49,80,76,85,78,75,79,79,83,75,58,77,79,76,60,76,60,65,70,77,56,44,25,69,70,54,48,52,68,77,52,66,79,79,74,83,82,74,79,86,70,88,76,84,91,76,87,132

Organism: Drosophila simulans (NCBI:txid7240)